Protein AF-A0AAE7J6E6-F1 (afdb_monomer_lite)

Radius of gyration: 31.34 Å; chains: 1; bounding box: 81×55×84 Å

pLDDT: mean 85.84, std 14.97, range [26.39, 98.69]

Secondary structure (DSSP, 8-state):
--S-HHHHHHHHHHH--EEEEEE-TTTSSSSEEEETTEE-TT--TT-B--HHHHHHHHHHHHHHHHHHHHHHTTT----HHHHHHHHHHHHHH-HHHHHH-HHHHHHHTT--HHHHHHHHGGG--EETTEE-HHHHHHHHHHHHHHHSPPHHHHHHHS---HHHHHHT----HHHHHHHHHHHHHS-HHHHHHHHHHHH-----------------S--EE--PPP--GGG-SSS-GGG-HHHHHHHHHHHHH-TTTS-SSS-HHHHHHHHHTTTS-TT-HHHHHHHHHHTT-EEEEEEEE-HHHHHHHHHTT--EEEEE--BS-TTS-BSS-EEEEEEEEETTTTEEEEE-SS-EE-TTTSSEEE--TTTTTTEEEEHHHHHHHHSTTSTT-EEEEEEE---

Sequence (403 aa):
MPLTPEGWTLLKSWEGCELSAYPDPASGGAPWTIGYGHTGPDVVPGLTISQAQAEAWLKQDAAVAADAVDRLLRGVDLTSRQRDALISFCFNVGAGALEHSTLRKRLLAGEPAAAVIAEELPRWCKGPNGPVEGLIRRRAAEVAHAASQTRAQQEASEPLQLLDAVRHHRDLPHQRQAWQLLQRSLTAEQLIAFATAFRASGTEATATRPPKAPAKPGLLRLPVPYLSQNDSVTGQGSRMCFASSCAMAAAYLKPVALNGNSQLDDQYLALVQRYGDTTDASAQVAALRSLGLKARFRTDGCIDHLIAQLQRGIPCPVGWLHQGPVSSPTGSGHWSLVIGWDPAKRQFLMHDPNGEADLINGGYVTTAIGSGEAQRYSERNWGRRWMVEGAGSGWWIEISAGT

Foldseek 3Di:
DLADPVLVVLLPVQQDAAQAWDADPVPNHPQIAHGSRDTDPPRDHGHGHDNVVSVVRVVVLLVVLSVLLCVLLPPQDADRQLSSLSSSVCSVPNSVCCNPFPLSVCSNVVHDNLVSLLPGQCVPQADPVGGDPSSNVSSVVSSCSRPDDDPVVVVVPPPCDVVNLVVPDPPDPVSVVVVVVVVVVDDPVRVVVCCCVVPDPDDDDDDDDDDDDDDDPAWLFQPFDFAALVPDPPVCSVLQQQLRQLQSQLCRQPVVLQDDPHGSSNSSCVQLVVVHDNNDPVSSCVSCVVSQKRKDKDQQDAPVLQVVCSVVSGKKKWWFQQAAFLVQGDDPIGIWIFGIAGSVQQWTFIQGNQAAGDLGGGDHPDRPPPRSHRDTHHCVRRVCRQQVVDGRRGIIMDIDHRD

Structure (mmCIF, N/CA/C/O backbone):
data_AF-A0AAE7J6E6-F1
#
_entry.id   AF-A0AAE7J6E6-F1
#
loop_
_atom_site.group_PDB
_atom_site.id
_atom_site.type_symbol
_atom_site.label_atom_id
_atom_site.label_alt_id
_atom_site.label_comp_id
_atom_site.label_asym_id
_atom_site.label_entity_id
_atom_site.label_seq_id
_atom_site.pdbx_PDB_ins_code
_atom_site.Cartn_x
_atom_site.Cartn_y
_atom_site.Cartn_z
_atom_site.occupancy
_atom_site.B_iso_or_equiv
_atom_site.auth_seq_id
_atom_site.auth_comp_id
_atom_site.auth_asym_id
_atom_site.auth_atom_id
_atom_site.pdbx_PDB_model_num
ATOM 1 N N . MET A 1 1 ? -20.112 4.080 -18.747 1.00 60.19 1 MET A N 1
ATOM 2 C CA . MET A 1 1 ? -19.452 2.792 -19.062 1.00 60.19 1 MET A CA 1
ATOM 3 C C . MET A 1 1 ? -20.505 1.701 -18.972 1.00 60.19 1 MET A C 1
ATOM 5 O O . MET A 1 1 ? -21.319 1.799 -18.062 1.00 60.19 1 MET A O 1
ATOM 9 N N . PRO A 1 2 ? -20.530 0.728 -19.897 1.00 82.25 2 PRO A N 1
ATOM 10 C CA . PRO A 1 2 ? -21.634 -0.228 -20.017 1.00 82.25 2 PRO A CA 1
ATOM 11 C C . PRO A 1 2 ? -21.705 -1.261 -18.885 1.00 82.25 2 PRO A C 1
ATOM 13 O O . PRO A 1 2 ? -22.785 -1.781 -18.649 1.00 82.25 2 PRO A O 1
ATOM 16 N N . LEU A 1 3 ? -20.605 -1.531 -18.177 1.00 91.88 3 LEU A N 1
ATOM 17 C CA . LEU A 1 3 ? -20.519 -2.502 -17.078 1.00 91.88 3 LEU A CA 1
ATOM 18 C C . LEU A 1 3 ? -19.869 -1.877 -15.836 1.00 91.88 3 LEU A C 1
ATOM 20 O O . LEU A 1 3 ? -19.065 -0.940 -15.958 1.00 91.88 3 LEU A O 1
ATOM 24 N N . THR A 1 4 ? -20.165 -2.427 -14.655 1.00 93.38 4 THR A N 1
ATOM 25 C CA . THR A 1 4 ? -19.383 -2.171 -13.427 1.00 93.38 4 THR A CA 1
ATOM 26 C C . THR A 1 4 ? -17.978 -2.804 -13.507 1.00 93.38 4 THR A C 1
ATOM 28 O O . THR A 1 4 ? -17.732 -3.643 -14.379 1.00 93.38 4 THR A O 1
ATOM 31 N N . PRO A 1 5 ? -17.018 -2.446 -12.625 1.00 91.69 5 PRO A N 1
ATOM 32 C CA . PRO A 1 5 ? -15.713 -3.117 -12.568 1.00 91.69 5 PRO A CA 1
ATOM 33 C C . PRO A 1 5 ? -15.813 -4.641 -12.388 1.00 91.69 5 PRO A C 1
ATOM 35 O O . PRO A 1 5 ? -15.068 -5.403 -13.009 1.00 91.69 5 PRO A O 1
ATOM 38 N N . GLU A 1 6 ? -16.759 -5.102 -11.572 1.00 90.69 6 GLU A N 1
ATOM 39 C CA . GLU A 1 6 ? -17.018 -6.524 -11.373 1.00 90.69 6 GLU A CA 1
ATOM 40 C C . GLU A 1 6 ? -17.692 -7.151 -12.597 1.00 90.69 6 GLU A C 1
ATOM 42 O O . GLU A 1 6 ? -17.349 -8.275 -12.961 1.00 90.69 6 GLU A O 1
ATOM 47 N N . GLY A 1 7 ? -18.580 -6.419 -13.277 1.00 93.94 7 GLY A N 1
ATOM 48 C CA . GLY A 1 7 ? -19.167 -6.835 -14.552 1.00 93.94 7 GLY A CA 1
ATOM 49 C C . GLY A 1 7 ? -18.110 -7.047 -15.643 1.00 93.94 7 GLY A C 1
ATOM 50 O O . GLY A 1 7 ? -18.131 -8.059 -16.341 1.00 93.94 7 GLY A O 1
ATOM 51 N N . TRP A 1 8 ? -17.112 -6.160 -15.734 1.00 93.81 8 TRP A N 1
ATOM 52 C CA . TRP A 1 8 ? -15.960 -6.351 -16.627 1.00 93.81 8 TRP A CA 1
ATOM 53 C C . TRP A 1 8 ? -15.139 -7.590 -16.283 1.00 93.81 8 TRP A C 1
ATOM 55 O O . TRP A 1 8 ? -14.651 -8.275 -17.180 1.00 93.81 8 TRP A O 1
ATOM 65 N N . THR A 1 9 ? -14.979 -7.872 -14.991 1.00 91.88 9 THR A N 1
ATOM 66 C CA . THR A 1 9 ? -14.230 -9.040 -14.516 1.00 91.88 9 THR A CA 1
ATOM 67 C C . THR A 1 9 ? -14.964 -10.334 -14.868 1.00 91.88 9 THR A C 1
ATOM 69 O O . THR A 1 9 ? -14.335 -11.277 -15.341 1.00 91.88 9 THR A O 1
ATOM 72 N N . LEU A 1 10 ? -16.292 -10.355 -14.696 1.00 93.19 10 LEU A N 1
ATOM 73 C CA . LEU A 1 10 ? -17.151 -11.466 -15.106 1.00 93.19 10 LEU A CA 1
ATOM 74 C C . LEU A 1 10 ? -17.065 -11.711 -16.614 1.00 93.19 10 LEU A C 1
ATOM 76 O O . LEU A 1 10 ? -16.846 -12.841 -17.024 1.00 93.19 10 LEU A O 1
ATOM 80 N N . LEU A 1 11 ? -17.222 -10.674 -17.440 1.00 92.69 11 LEU A N 1
ATOM 81 C CA . LEU A 1 11 ? -17.209 -10.842 -18.894 1.00 92.69 11 LEU A CA 1
ATOM 82 C C . LEU A 1 11 ? -15.848 -11.366 -19.386 1.00 92.69 11 LEU A C 1
ATOM 84 O O . LEU A 1 11 ? -15.783 -12.360 -20.105 1.00 92.69 11 LEU A O 1
ATOM 88 N N . LYS A 1 12 ? -14.745 -10.749 -18.939 1.00 89.94 12 LYS A N 1
ATOM 89 C CA . LYS A 1 12 ? -13.388 -11.124 -19.371 1.00 89.94 12 LYS A CA 1
ATOM 90 C C . LYS A 1 12 ? -12.987 -12.548 -18.980 1.00 89.94 12 LYS A C 1
ATOM 92 O O . LYS A 1 12 ? -12.176 -13.142 -19.686 1.00 89.94 12 LYS A O 1
ATOM 97 N N . SER A 1 13 ? -13.506 -13.093 -17.876 1.00 89.88 13 SER A N 1
ATOM 98 C CA . SER A 1 13 ? -13.145 -14.447 -17.438 1.00 89.88 13 SER A CA 1
ATOM 99 C C . SER A 1 13 ? -13.711 -15.547 -18.340 1.00 89.88 13 SER A C 1
ATOM 101 O O . SER A 1 13 ? -13.167 -16.651 -18.341 1.00 89.88 13 SER A O 1
ATOM 103 N N . TRP A 1 14 ? -14.761 -15.250 -19.117 1.00 88.38 14 TRP A N 1
ATOM 104 C CA . TRP A 1 14 ? -15.410 -16.214 -20.008 1.00 88.38 14 TRP A CA 1
ATOM 105 C C . TRP A 1 14 ? -14.969 -16.121 -21.466 1.00 88.38 14 TRP A C 1
ATOM 107 O O . TRP A 1 14 ? -14.928 -17.155 -22.125 1.00 88.38 14 TRP A O 1
ATOM 117 N N . GLU A 1 15 ? -14.651 -14.927 -21.970 1.00 84.00 15 GLU A N 1
ATOM 118 C CA . GLU A 1 15 ? -14.331 -14.757 -23.397 1.00 84.00 15 GLU A CA 1
ATOM 119 C C . GLU A 1 15 ? -12.901 -15.198 -23.759 1.00 84.00 15 GLU A C 1
ATOM 121 O O . GLU A 1 15 ? -12.646 -15.581 -24.898 1.00 84.00 15 GLU A O 1
ATOM 126 N N . GLY A 1 16 ? -11.958 -15.182 -22.805 1.00 78.00 16 GLY A N 1
ATOM 127 C CA . GLY A 1 16 ? -10.532 -15.366 -23.120 1.00 78.00 16 GLY A CA 1
ATOM 128 C C . GLY A 1 16 ? -9.993 -14.243 -24.023 1.00 78.00 16 GLY A C 1
ATOM 129 O O . GLY A 1 16 ? -10.742 -13.372 -24.443 1.00 78.00 16 GLY A O 1
ATOM 130 N N . CYS A 1 17 ? -8.687 -14.188 -24.289 1.00 88.75 17 CYS A N 1
ATOM 131 C CA . CYS A 1 17 ? -8.113 -13.170 -25.179 1.00 88.75 17 CYS A CA 1
ATOM 132 C C . CYS A 1 17 ? -7.068 -13.805 -26.093 1.00 88.75 17 CYS A C 1
ATOM 134 O O . CYS A 1 17 ? -6.023 -14.229 -25.604 1.00 88.75 17 CYS A O 1
ATOM 136 N N . GLU A 1 18 ? -7.344 -13.841 -27.396 1.00 87.88 18 GLU A N 1
ATOM 137 C CA . GLU A 1 18 ? -6.411 -14.332 -28.413 1.00 87.88 18 GLU A CA 1
ATOM 138 C C . GLU A 1 18 ? -5.977 -13.174 -29.317 1.00 87.88 18 GLU A C 1
ATOM 140 O O . GLU A 1 18 ? -6.798 -12.537 -29.973 1.00 87.88 18 GLU A O 1
ATOM 145 N N . LEU A 1 19 ? -4.683 -12.857 -29.350 1.00 92.38 19 LEU A N 1
ATOM 146 C CA . LEU A 1 19 ? -4.190 -11.672 -30.067 1.00 92.38 19 LEU A CA 1
ATOM 147 C C . LEU A 1 19 ? -3.982 -11.905 -31.567 1.00 92.38 19 LEU A C 1
ATOM 149 O O . LEU A 1 19 ? -3.705 -10.948 -32.289 1.00 92.38 19 LEU A O 1
ATOM 153 N N . SER A 1 20 ? -4.131 -13.147 -32.029 1.00 90.56 20 SER A N 1
ATOM 154 C CA . SER A 1 20 ? -4.059 -13.529 -33.440 1.00 90.56 20 SER A CA 1
ATOM 155 C C . SER A 1 20 ? -5.415 -14.050 -33.914 1.00 90.56 20 SER A C 1
ATOM 157 O O . SER A 1 20 ? -6.071 -14.802 -33.201 1.00 90.56 20 SER A O 1
ATOM 159 N N . ALA A 1 21 ? -5.850 -13.671 -35.115 1.00 89.00 21 ALA A N 1
ATOM 160 C CA . ALA A 1 21 ? -7.120 -14.148 -35.655 1.00 89.00 21 ALA A CA 1
ATOM 161 C C . ALA A 1 21 ? -7.115 -15.677 -35.813 1.00 89.00 21 ALA A C 1
ATOM 163 O O . ALA A 1 21 ? -6.200 -16.243 -36.417 1.00 89.0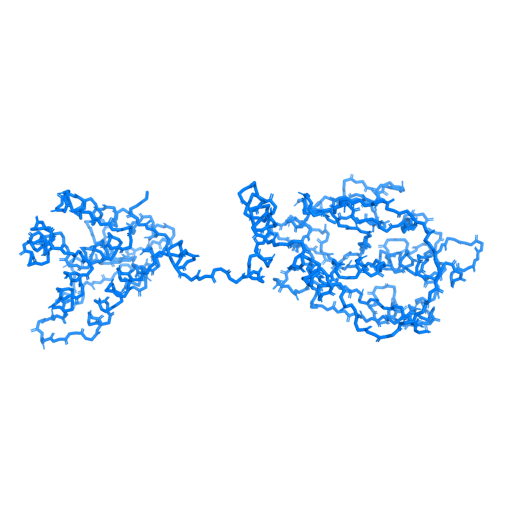0 21 ALA A O 1
ATOM 164 N N . TYR A 1 22 ? -8.165 -16.332 -35.321 1.00 81.94 22 TYR A N 1
ATOM 165 C CA . TYR A 1 22 ? -8.374 -17.773 -35.429 1.00 81.94 22 TYR A CA 1
ATOM 166 C C . TYR A 1 22 ? -9.735 -18.081 -36.076 1.00 81.94 22 TYR A C 1
ATOM 168 O O . TYR A 1 22 ? -10.666 -17.279 -35.961 1.00 81.94 22 TYR A O 1
ATOM 176 N N . PRO A 1 23 ? -9.866 -19.201 -36.808 1.00 80.06 23 PRO A N 1
ATOM 177 C CA . PRO A 1 23 ? -11.121 -19.556 -37.460 1.00 80.06 23 PRO A CA 1
ATOM 178 C C . PRO A 1 23 ? -12.155 -20.017 -36.429 1.00 80.06 23 PRO A C 1
ATOM 180 O O . PRO A 1 23 ? -11.803 -20.649 -35.428 1.00 80.06 23 PRO A O 1
ATOM 183 N N . ASP A 1 24 ? -13.435 -19.747 -36.687 1.00 68.12 24 ASP A N 1
ATOM 184 C CA . ASP A 1 24 ? -14.509 -20.212 -35.811 1.00 68.12 24 ASP A CA 1
ATOM 185 C C . ASP A 1 24 ? -14.527 -21.762 -35.736 1.00 68.12 24 ASP A C 1
ATOM 187 O O . ASP A 1 24 ? -14.527 -22.425 -36.783 1.00 68.12 24 ASP A O 1
ATOM 191 N N . PRO A 1 25 ? -14.563 -22.368 -34.528 1.00 60.12 25 PRO A N 1
ATOM 192 C CA . PRO A 1 25 ? -14.486 -23.822 -34.359 1.00 60.12 25 PRO A CA 1
ATOM 193 C C . PRO A 1 25 ? -15.599 -24.617 -35.054 1.00 60.12 25 PRO A C 1
ATOM 195 O O . PRO A 1 25 ? -15.405 -25.800 -35.333 1.00 60.12 25 PRO A O 1
ATOM 198 N N . ALA A 1 26 ? -16.763 -24.010 -35.309 1.00 61.22 26 ALA A N 1
ATOM 199 C CA . ALA A 1 26 ? -17.888 -24.666 -35.968 1.00 61.22 26 ALA A CA 1
ATOM 200 C C . ALA A 1 26 ? -17.801 -24.593 -37.501 1.00 61.22 26 ALA A C 1
ATOM 202 O O . ALA A 1 26 ? -18.329 -25.476 -38.176 1.00 61.22 26 ALA A O 1
ATOM 203 N N . SER A 1 27 ? -17.139 -23.571 -38.055 1.00 62.09 27 SER A N 1
ATOM 204 C CA . SER A 1 27 ? -17.024 -23.371 -39.508 1.00 62.09 27 SER A CA 1
ATOM 205 C C . SER A 1 27 ? -15.677 -23.803 -40.101 1.00 62.09 27 SER A C 1
ATOM 207 O O . SER A 1 27 ? -15.601 -24.086 -41.296 1.00 62.09 27 SER A O 1
ATOM 209 N N . GLY A 1 28 ? -14.607 -23.837 -39.298 1.00 62.25 28 GLY A N 1
ATOM 210 C CA . GLY A 1 28 ? -13.240 -24.072 -39.779 1.00 62.25 28 GLY A CA 1
ATOM 211 C C . GLY A 1 28 ? -12.713 -22.975 -40.717 1.00 62.25 28 GLY A C 1
ATOM 212 O O . GLY A 1 28 ? -11.696 -23.178 -41.380 1.00 62.25 28 GLY A O 1
ATOM 213 N N . GLY A 1 29 ? -13.397 -21.827 -40.790 1.00 67.31 29 GLY A N 1
ATOM 214 C CA . GLY A 1 29 ? -13.108 -20.725 -41.702 1.00 67.31 29 GLY A CA 1
ATOM 215 C C . GLY A 1 29 ? -13.737 -19.416 -41.223 1.00 67.31 29 GLY A C 1
ATOM 216 O O . GLY A 1 29 ? -13.632 -19.075 -40.051 1.00 67.31 29 GLY A O 1
ATOM 217 N N . ALA A 1 30 ? -14.355 -18.657 -42.131 1.00 67.25 30 ALA A N 1
ATOM 218 C CA . ALA A 1 30 ? -15.055 -17.425 -41.770 1.00 67.25 30 ALA A CA 1
ATOM 219 C C . ALA A 1 30 ? -16.391 -17.713 -41.037 1.00 67.25 30 ALA A C 1
ATOM 221 O O . ALA A 1 30 ? -17.088 -18.656 -41.423 1.00 67.25 30 ALA A O 1
ATOM 222 N N . PRO A 1 31 ? -16.812 -16.866 -40.075 1.00 78.19 31 PRO A N 1
ATOM 223 C CA . PRO A 1 31 ? -16.126 -15.656 -39.610 1.00 78.19 31 PRO A CA 1
ATOM 224 C C . PRO A 1 31 ? -14.874 -15.974 -38.779 1.00 78.19 31 PRO A C 1
ATOM 226 O O . PRO A 1 31 ? -14.824 -16.972 -38.068 1.00 78.19 31 PRO A O 1
ATOM 229 N N . TRP A 1 32 ? -13.856 -15.118 -38.896 1.00 83.00 32 TRP A N 1
ATOM 230 C CA . TRP A 1 32 ? -12.663 -15.189 -38.053 1.00 83.00 32 TRP A CA 1
ATOM 231 C C . TRP A 1 32 ? -12.915 -14.453 -36.741 1.00 83.00 32 TRP A C 1
ATOM 233 O O . TRP A 1 32 ? -13.595 -13.424 -36.720 1.00 83.00 32 TRP A O 1
ATOM 243 N N . THR A 1 33 ? -12.322 -14.971 -35.673 1.00 85.50 33 THR A N 1
ATOM 244 C CA . THR A 1 33 ? -12.474 -14.464 -34.313 1.00 85.50 33 THR A CA 1
ATOM 245 C C . THR A 1 33 ? -11.126 -13.984 -33.786 1.00 85.50 33 THR A C 1
ATOM 247 O O . THR A 1 33 ? -10.090 -14.586 -34.065 1.00 85.50 33 THR A O 1
ATOM 250 N N . ILE A 1 34 ? -11.113 -12.883 -33.035 1.00 87.88 34 ILE A N 1
ATOM 251 C CA . ILE A 1 34 ? -9.895 -12.309 -32.445 1.00 87.88 34 ILE A CA 1
ATOM 252 C C . ILE A 1 34 ? -10.216 -11.552 -31.147 1.00 87.88 34 ILE A C 1
ATOM 254 O O . ILE A 1 34 ? -11.349 -11.146 -30.896 1.00 87.88 34 ILE A O 1
ATOM 258 N N . GLY A 1 35 ? -9.219 -11.350 -30.291 1.00 89.50 35 GLY A N 1
ATOM 259 C CA . GLY A 1 35 ? -9.364 -10.682 -29.003 1.00 89.50 35 GLY A CA 1
ATOM 260 C C . GLY A 1 35 ? -10.291 -11.461 -28.071 1.00 89.50 35 GLY A C 1
ATOM 261 O O . GLY A 1 35 ? -10.122 -12.666 -27.892 1.00 89.50 35 GLY A O 1
ATOM 262 N N . TYR A 1 36 ? -11.272 -10.763 -27.497 1.00 87.69 36 TYR A N 1
ATOM 263 C CA . TYR A 1 36 ? -12.291 -11.319 -26.599 1.00 87.69 36 TYR A CA 1
ATOM 264 C C . TYR A 1 36 ? -13.545 -11.778 -27.362 1.00 87.69 36 TYR A C 1
ATOM 266 O O . TYR A 1 36 ? -14.656 -11.363 -27.040 1.00 87.69 36 TYR A O 1
ATOM 274 N N . GLY A 1 37 ? -13.361 -12.575 -28.416 1.00 83.19 37 GLY A N 1
ATOM 275 C CA . GLY A 1 37 ? -14.476 -13.079 -29.227 1.00 83.19 37 GLY A CA 1
ATOM 276 C C . GLY A 1 37 ? -14.998 -12.105 -30.294 1.00 83.19 37 GLY A C 1
ATOM 277 O O . GLY A 1 37 ? -16.096 -12.305 -30.807 1.00 83.19 37 GLY A O 1
ATOM 278 N N . HIS A 1 38 ? -14.235 -11.061 -30.641 1.00 86.56 38 HIS A N 1
ATOM 279 C CA . HIS A 1 38 ? -14.629 -10.085 -31.657 1.00 86.56 38 HIS A CA 1
ATOM 280 C C . HIS A 1 38 ? -14.661 -10.733 -33.046 1.00 86.56 38 HIS A C 1
ATOM 282 O O . HIS A 1 38 ? -13.719 -11.429 -33.435 1.00 86.56 38 HIS A O 1
ATOM 288 N N . THR A 1 39 ? -15.731 -10.471 -33.797 1.00 84.56 39 THR A N 1
ATOM 289 C CA . THR A 1 39 ? -15.910 -10.914 -35.185 1.00 84.56 39 THR A CA 1
ATOM 290 C C . THR A 1 39 ? -16.371 -9.732 -36.030 1.00 84.56 39 THR A C 1
ATOM 292 O O . THR A 1 39 ? -17.159 -8.901 -35.580 1.00 84.56 39 THR A O 1
ATOM 295 N N . GLY A 1 40 ? -15.889 -9.649 -37.265 1.00 82.12 40 GLY A N 1
ATOM 296 C CA . GLY A 1 40 ? -16.171 -8.521 -38.145 1.00 82.12 40 GLY A CA 1
ATOM 297 C C . GLY A 1 40 ? -15.551 -8.712 -39.527 1.00 82.12 40 GLY A C 1
ATOM 298 O O . GLY A 1 40 ? -14.699 -9.585 -39.700 1.00 82.12 40 GLY A O 1
ATOM 299 N N . PRO A 1 41 ? -15.972 -7.929 -40.535 1.00 82.69 41 PRO A N 1
ATOM 300 C CA . PRO A 1 41 ? -15.396 -7.993 -41.881 1.00 82.69 41 PRO A CA 1
ATOM 301 C C . PRO A 1 41 ? -13.914 -7.582 -41.918 1.00 82.69 41 PRO A C 1
ATOM 303 O O . PRO A 1 41 ? -13.205 -7.909 -42.866 1.00 82.69 41 PRO A O 1
ATOM 306 N N . ASP A 1 42 ? -13.457 -6.860 -40.899 1.00 84.19 42 ASP A N 1
ATOM 307 C CA . ASP A 1 42 ? -12.077 -6.451 -40.657 1.00 84.19 42 ASP A CA 1
ATOM 308 C C . ASP A 1 42 ? -11.227 -7.541 -39.983 1.00 84.19 42 ASP A C 1
ATOM 310 O O . ASP A 1 42 ? -9.998 -7.446 -39.996 1.00 84.19 42 ASP A O 1
ATOM 314 N N . VAL A 1 43 ? -11.848 -8.605 -39.461 1.00 88.19 43 VAL A N 1
ATOM 315 C CA . VAL A 1 43 ? -11.143 -9.755 -38.887 1.00 88.19 43 VAL A CA 1
ATOM 316 C C . VAL A 1 43 ? -10.851 -10.772 -39.989 1.00 88.19 43 VAL A C 1
ATOM 318 O O . VAL A 1 43 ? -11.729 -11.490 -40.467 1.00 88.19 43 VAL A O 1
ATOM 321 N N . VAL A 1 44 ? -9.586 -10.827 -40.403 1.00 86.69 44 VAL A N 1
ATOM 322 C CA . VAL A 1 44 ? -9.102 -11.652 -41.521 1.00 86.69 44 VAL A CA 1
ATOM 323 C C . VAL A 1 44 ? -7.951 -12.570 -41.087 1.00 86.69 44 VAL A C 1
ATOM 325 O O . VAL A 1 44 ? -7.259 -12.257 -40.112 1.00 86.69 44 VAL A O 1
ATOM 328 N N . PRO A 1 45 ? -7.703 -13.693 -41.795 1.00 86.62 45 PRO A N 1
ATOM 329 C CA . PRO A 1 45 ? -6.590 -14.582 -41.475 1.00 86.62 45 PRO A CA 1
ATOM 330 C C . PRO A 1 45 ? -5.255 -13.829 -41.425 1.00 86.62 45 PRO A C 1
ATOM 332 O O . PRO A 1 45 ? -4.934 -13.057 -42.329 1.00 86.62 45 PRO A O 1
ATOM 335 N N . GLY A 1 46 ? -4.461 -14.080 -40.382 1.00 86.69 46 GLY A N 1
ATOM 336 C CA . GLY A 1 46 ? -3.149 -13.452 -40.191 1.00 86.69 46 GLY A CA 1
ATOM 337 C C . GLY A 1 46 ? -3.180 -12.071 -39.527 1.00 86.69 46 GLY A C 1
ATOM 338 O O . GLY A 1 46 ? -2.118 -11.505 -39.277 1.00 86.69 46 GLY A O 1
ATOM 339 N N . LEU A 1 47 ? -4.361 -11.534 -39.203 1.00 90.75 47 LEU A N 1
ATOM 340 C CA . LEU A 1 47 ? -4.473 -10.322 -38.397 1.00 90.75 47 LEU A CA 1
ATOM 341 C C . LEU A 1 47 ? -3.960 -10.570 -36.970 1.00 90.75 47 LEU A C 1
ATOM 343 O O . LEU A 1 47 ? -4.356 -11.535 -36.318 1.00 90.75 47 LEU A O 1
ATOM 347 N N . THR A 1 48 ? -3.130 -9.654 -36.470 1.00 93.56 48 THR A N 1
ATOM 348 C CA . THR A 1 48 ? -2.676 -9.624 -35.073 1.00 93.56 48 THR A CA 1
ATOM 349 C C . THR A 1 48 ? -2.938 -8.258 -34.459 1.00 93.56 48 THR A C 1
ATOM 351 O O . THR A 1 48 ? -2.700 -7.239 -35.111 1.00 93.56 48 THR A O 1
ATOM 354 N N . ILE A 1 49 ? -3.365 -8.218 -33.199 1.00 92.44 49 ILE A N 1
ATOM 355 C CA . ILE A 1 49 ? -3.688 -6.978 -32.486 1.00 92.44 49 ILE A CA 1
ATOM 356 C C . ILE A 1 49 ? -2.922 -6.853 -31.169 1.00 92.44 49 ILE A C 1
ATOM 358 O O . ILE A 1 49 ? -2.472 -7.833 -30.583 1.00 92.44 49 ILE A O 1
ATOM 362 N N . SER A 1 50 ? -2.779 -5.621 -30.675 1.00 94.56 50 SER A N 1
ATOM 363 C CA . SER A 1 50 ? -2.242 -5.388 -29.332 1.00 94.56 50 SER A CA 1
ATOM 364 C C . SER A 1 50 ? -3.293 -5.680 -28.258 1.00 94.56 50 SER A C 1
ATOM 366 O O . SER A 1 50 ? -4.495 -5.576 -28.506 1.00 94.56 50 SER A O 1
ATOM 368 N N . GLN A 1 51 ? -2.848 -5.940 -27.026 1.00 91.00 51 GLN A N 1
ATOM 369 C CA . GLN A 1 51 ? -3.752 -6.081 -25.879 1.00 91.00 51 GLN A CA 1
ATOM 370 C C . GLN A 1 51 ? -4.656 -4.848 -25.704 1.00 91.00 51 GLN A C 1
ATOM 372 O O . GLN A 1 51 ? -5.842 -4.982 -25.421 1.00 91.00 51 GLN A O 1
ATOM 377 N N . ALA A 1 52 ? -4.120 -3.642 -25.918 1.00 92.06 52 ALA A N 1
ATOM 378 C CA . ALA A 1 52 ? -4.896 -2.406 -25.819 1.00 92.06 52 ALA A CA 1
ATOM 379 C C . ALA A 1 52 ? -6.004 -2.330 -26.883 1.00 92.06 52 ALA A C 1
ATOM 381 O O . ALA A 1 52 ? -7.109 -1.875 -26.590 1.00 92.06 52 ALA A O 1
ATOM 382 N N . GLN A 1 53 ? -5.726 -2.813 -28.097 1.00 91.69 53 GLN A N 1
ATOM 383 C CA . GLN A 1 53 ? -6.720 -2.894 -29.164 1.00 91.69 53 GLN A CA 1
ATOM 384 C C . GLN A 1 53 ? -7.796 -3.943 -28.848 1.00 91.69 53 GLN A C 1
ATOM 386 O O . GLN A 1 53 ? -8.979 -3.652 -29.001 1.00 91.69 53 GLN A O 1
ATOM 391 N N . ALA A 1 54 ? -7.408 -5.112 -28.325 1.00 91.50 54 ALA A N 1
ATOM 392 C CA . ALA A 1 54 ? -8.351 -6.142 -27.882 1.00 91.50 54 ALA A CA 1
ATOM 393 C C . ALA A 1 54 ? -9.302 -5.616 -26.792 1.00 91.50 54 ALA A C 1
ATOM 395 O O . ALA A 1 54 ? -10.505 -5.868 -26.827 1.00 91.50 54 ALA A O 1
ATOM 396 N N . GLU A 1 55 ? -8.791 -4.824 -25.844 1.00 91.38 55 GLU A N 1
ATOM 397 C CA . GLU A 1 55 ? -9.624 -4.179 -24.825 1.00 91.38 55 GLU A CA 1
ATOM 398 C C . GLU A 1 55 ? -10.527 -3.073 -25.379 1.00 91.38 55 GLU A C 1
ATOM 400 O O . GLU A 1 55 ? -11.617 -2.852 -24.845 1.00 91.38 55 GLU A O 1
ATOM 405 N N . ALA A 1 56 ? -10.083 -2.350 -26.408 1.00 91.81 56 ALA A N 1
ATOM 406 C CA . ALA A 1 56 ? -10.898 -1.338 -27.070 1.00 91.81 56 ALA A CA 1
ATOM 407 C C . ALA A 1 56 ? -12.080 -1.980 -27.810 1.00 91.81 56 ALA A C 1
ATOM 409 O O . ALA A 1 56 ? -13.208 -1.514 -27.649 1.00 91.81 56 ALA A O 1
ATOM 410 N N . TRP A 1 57 ? -11.841 -3.075 -28.535 1.00 92.88 57 TRP A N 1
ATOM 411 C CA . TRP A 1 57 ? -12.890 -3.845 -29.211 1.00 92.88 57 TRP A CA 1
ATOM 412 C C . TRP A 1 57 ? -13.861 -4.490 -28.229 1.00 92.88 57 TRP A C 1
ATOM 414 O O . TRP A 1 57 ? -15.062 -4.270 -28.346 1.00 92.88 57 TRP A O 1
ATOM 424 N N . LEU A 1 58 ? -13.366 -5.121 -27.158 1.00 93.25 58 LEU A N 1
ATOM 425 C CA . LEU A 1 58 ? -14.235 -5.645 -26.099 1.00 93.25 58 LEU A CA 1
ATOM 426 C C . LEU A 1 58 ? -15.167 -4.564 -25.527 1.00 93.25 58 LEU A C 1
ATOM 428 O O . LEU A 1 58 ? -16.332 -4.828 -25.236 1.00 93.25 58 LEU A O 1
ATOM 432 N N . LYS A 1 59 ? -14.672 -3.331 -25.353 1.00 93.38 59 LYS A N 1
ATOM 433 C CA . LYS A 1 59 ? -15.503 -2.219 -24.869 1.00 93.38 59 LYS A CA 1
ATOM 434 C C . LYS A 1 59 ? -16.600 -1.829 -25.854 1.00 93.38 59 LYS A C 1
ATOM 436 O O . LYS A 1 59 ? -17.682 -1.460 -25.403 1.00 93.38 59 LYS A O 1
ATOM 441 N N . GLN A 1 60 ? -16.317 -1.884 -27.153 1.00 91.88 60 GLN A N 1
ATOM 442 C CA . GLN A 1 60 ? -17.287 -1.598 -28.208 1.00 91.88 60 GLN A CA 1
ATOM 443 C C . GLN A 1 60 ? -18.352 -2.698 -28.276 1.00 91.88 60 GLN A C 1
ATOM 445 O O . GLN A 1 60 ? -19.539 -2.396 -28.188 1.00 91.88 60 GLN A O 1
ATOM 450 N N . ASP A 1 61 ? -17.941 -3.963 -28.301 1.00 91.56 61 ASP A N 1
ATOM 451 C CA . ASP A 1 61 ? -18.857 -5.107 -28.375 1.00 91.56 61 ASP A CA 1
ATOM 452 C C . ASP A 1 61 ? -19.756 -5.202 -27.133 1.00 91.56 61 ASP A C 1
ATOM 454 O O . ASP A 1 61 ? -20.973 -5.385 -27.225 1.00 91.56 61 ASP A O 1
ATOM 458 N N . ALA A 1 62 ? -19.187 -4.987 -25.942 1.00 94.69 62 ALA A N 1
ATOM 459 C CA . ALA A 1 62 ? -19.959 -4.948 -24.704 1.00 94.69 62 ALA A CA 1
ATOM 460 C C . ALA A 1 62 ? -20.940 -3.765 -24.656 1.00 94.69 62 ALA A C 1
ATOM 462 O O . ALA A 1 62 ? -21.986 -3.873 -24.016 1.00 94.69 62 ALA A O 1
ATOM 463 N N . ALA A 1 63 ? -20.637 -2.645 -25.326 1.00 95.12 63 ALA A N 1
ATOM 464 C CA . ALA A 1 63 ? -21.580 -1.536 -25.453 1.00 95.12 63 ALA A CA 1
ATOM 465 C C . ALA A 1 63 ? -22.783 -1.922 -26.327 1.00 95.12 63 ALA A C 1
ATOM 467 O O . ALA A 1 63 ? -23.910 -1.629 -25.945 1.00 95.12 63 ALA A O 1
ATOM 468 N N . VAL A 1 64 ? -22.575 -2.671 -27.417 1.00 94.06 64 VAL A N 1
ATOM 469 C CA . VAL A 1 64 ? -23.674 -3.199 -28.249 1.00 94.06 64 VAL A CA 1
ATOM 470 C C . VAL A 1 64 ? -24.586 -4.128 -27.439 1.00 94.06 64 VAL A C 1
ATOM 472 O O . VAL A 1 64 ? -25.811 -3.999 -27.491 1.00 94.06 64 VAL A O 1
ATOM 475 N N . ALA A 1 65 ? -24.007 -5.035 -26.645 1.00 95.00 65 ALA A N 1
ATOM 476 C CA . ALA A 1 65 ? -24.778 -5.904 -25.754 1.00 95.00 65 ALA A CA 1
ATOM 477 C C . ALA A 1 65 ? -25.539 -5.103 -24.678 1.00 95.00 65 ALA A C 1
ATOM 479 O O . ALA A 1 65 ? -26.702 -5.394 -24.396 1.00 95.00 65 ALA A O 1
ATOM 480 N N . ALA A 1 66 ? -24.916 -4.068 -24.109 1.00 96.56 66 ALA A N 1
ATOM 481 C CA . ALA A 1 66 ? -25.546 -3.179 -23.135 1.00 96.56 66 ALA A CA 1
ATOM 482 C C . ALA A 1 66 ? -26.728 -2.399 -23.714 1.00 96.56 66 ALA A C 1
ATOM 484 O O . ALA A 1 66 ? -27.805 -2.403 -23.120 1.00 96.56 66 ALA A O 1
ATOM 485 N N . ASP A 1 67 ? -26.563 -1.812 -24.897 1.00 96.88 67 ASP A N 1
ATOM 486 C CA . ASP A 1 67 ? -27.628 -1.084 -25.583 1.00 96.88 67 ASP A CA 1
ATOM 487 C C . ASP A 1 67 ? -28.805 -2.009 -25.924 1.00 96.88 67 ASP A C 1
ATOM 489 O O . ASP A 1 67 ? -29.971 -1.620 -25.807 1.00 96.88 67 ASP A O 1
ATOM 493 N N . ALA A 1 68 ? -28.524 -3.261 -26.301 1.00 96.00 68 ALA A N 1
ATOM 494 C CA . ALA A 1 68 ? -29.558 -4.265 -26.520 1.00 96.00 68 ALA A CA 1
ATOM 495 C C . ALA A 1 68 ? -30.329 -4.588 -25.232 1.00 96.00 68 ALA A C 1
ATOM 497 O O . ALA A 1 68 ? -31.561 -4.581 -25.259 1.00 96.00 68 ALA A O 1
ATOM 498 N N . VAL A 1 69 ? -29.635 -4.830 -24.115 1.00 97.62 69 VAL A N 1
ATOM 499 C CA . VAL A 1 69 ? -30.256 -5.087 -22.803 1.00 97.62 69 VAL A CA 1
ATOM 500 C C . VAL A 1 69 ? -31.134 -3.909 -22.378 1.00 97.62 69 VAL A C 1
ATOM 502 O O . VAL A 1 69 ? -32.312 -4.107 -22.079 1.00 97.62 69 VAL A O 1
ATOM 505 N N . ASP A 1 70 ? -30.611 -2.684 -22.438 1.00 96.56 70 ASP A N 1
ATOM 506 C CA . ASP A 1 70 ? -31.323 -1.472 -22.015 1.00 96.56 70 ASP A CA 1
ATOM 507 C C . ASP A 1 70 ? -32.545 -1.177 -22.890 1.00 96.56 70 ASP A C 1
ATOM 509 O O . ASP A 1 70 ? -33.599 -0.753 -22.405 1.00 96.56 70 ASP A O 1
ATOM 513 N N . ARG A 1 71 ? -32.436 -1.425 -24.199 1.00 97.56 71 ARG A N 1
ATOM 514 C CA . ARG A 1 71 ? -33.559 -1.287 -25.130 1.00 97.56 71 ARG A CA 1
ATOM 515 C C . ARG A 1 71 ? -34.626 -2.349 -24.880 1.00 97.56 71 ARG A C 1
ATOM 517 O O . ARG A 1 71 ? -35.812 -2.021 -24.857 1.00 97.56 71 ARG A O 1
ATOM 524 N N . LEU A 1 72 ? -34.226 -3.613 -24.748 1.00 97.25 72 LEU A N 1
ATOM 525 C CA . LEU A 1 72 ? -35.145 -4.750 -24.670 1.00 97.25 72 LEU A CA 1
ATOM 526 C C . LEU A 1 72 ? -35.847 -4.860 -23.316 1.00 97.25 72 LEU A C 1
ATOM 528 O O . LEU A 1 72 ? -36.968 -5.374 -23.278 1.00 97.25 72 LEU A O 1
ATOM 532 N N . LEU A 1 73 ? -35.213 -4.383 -22.244 1.00 96.88 73 LEU A N 1
ATOM 533 C CA . LEU A 1 73 ? -35.713 -4.417 -20.866 1.00 96.88 73 LEU A CA 1
ATOM 534 C C . LEU A 1 73 ? -36.074 -3.022 -20.341 1.00 96.88 73 LEU A C 1
ATOM 536 O O . LEU A 1 73 ? -36.076 -2.778 -19.137 1.00 96.88 73 LEU A O 1
ATOM 540 N N . ARG A 1 74 ? -36.392 -2.091 -21.245 1.00 95.19 74 ARG A N 1
ATOM 541 C CA . ARG A 1 74 ? -36.824 -0.743 -20.877 1.00 95.19 74 ARG A CA 1
ATOM 542 C C . ARG A 1 74 ? -38.014 -0.806 -19.914 1.00 95.19 74 ARG A C 1
ATOM 544 O O . ARG A 1 74 ? -39.047 -1.376 -20.250 1.00 95.19 74 ARG A O 1
ATOM 551 N N . GLY A 1 75 ? -37.871 -0.165 -18.755 1.00 90.94 75 GLY A N 1
ATOM 552 C CA . GLY A 1 75 ? -38.899 -0.128 -17.711 1.00 90.94 75 GLY A CA 1
ATOM 553 C C . GLY A 1 75 ? -38.837 -1.282 -16.707 1.00 90.94 75 GLY A C 1
ATOM 554 O O . GLY A 1 75 ? -39.668 -1.323 -15.809 1.00 90.94 75 GLY A O 1
ATOM 555 N N . VAL A 1 76 ? -37.870 -2.197 -16.833 1.00 95.62 76 VAL A N 1
ATOM 556 C CA . VAL A 1 76 ? -37.571 -3.194 -15.798 1.00 95.62 76 VAL A CA 1
ATOM 557 C C . VAL A 1 76 ? -36.582 -2.594 -14.803 1.00 95.62 76 VAL A C 1
ATOM 559 O O . VAL A 1 76 ? -35.504 -2.140 -15.191 1.00 95.62 76 VAL A O 1
ATOM 562 N N . ASP A 1 77 ? -36.922 -2.640 -13.519 1.00 92.19 77 ASP A N 1
ATOM 563 C CA . ASP A 1 77 ? -36.029 -2.207 -12.448 1.00 92.19 77 ASP A CA 1
ATOM 564 C C . ASP A 1 77 ? -34.952 -3.269 -12.192 1.00 92.19 77 ASP A C 1
ATOM 566 O O . ASP A 1 77 ? -35.185 -4.292 -11.546 1.00 92.19 77 ASP A O 1
ATOM 570 N N . LEU A 1 78 ? -33.755 -3.023 -12.725 1.00 93.94 78 LEU A N 1
ATOM 571 C CA . LEU A 1 78 ? -32.586 -3.881 -12.556 1.00 93.94 78 LEU A CA 1
ATOM 572 C C . LEU A 1 78 ? -31.552 -3.210 -11.655 1.00 93.94 78 LEU A C 1
ATOM 574 O O . LEU A 1 78 ? -31.228 -2.032 -11.816 1.00 93.94 78 LEU A O 1
ATOM 578 N N . THR A 1 79 ? -30.951 -3.981 -10.751 1.00 93.75 79 THR A N 1
ATOM 579 C CA . THR A 1 79 ? -29.717 -3.545 -10.084 1.00 93.75 79 THR A CA 1
ATOM 580 C C . THR A 1 79 ? -28.555 -3.530 -11.079 1.00 93.75 79 THR A C 1
ATOM 582 O O . THR A 1 79 ? -28.579 -4.240 -12.088 1.00 93.75 79 THR A O 1
ATOM 585 N N . SER A 1 80 ? -27.483 -2.786 -10.779 1.00 93.25 80 SER A N 1
ATOM 586 C CA . SER A 1 80 ? -26.298 -2.754 -11.649 1.00 93.25 80 SER A CA 1
ATOM 587 C C . SER A 1 80 ? -25.735 -4.151 -11.927 1.00 93.25 80 SER A C 1
ATOM 589 O O . SER A 1 80 ? -25.386 -4.437 -13.063 1.00 93.25 80 SER A O 1
ATOM 591 N N . ARG A 1 81 ? -25.734 -5.051 -10.932 1.00 92.88 81 ARG A N 1
ATOM 592 C CA . ARG A 1 81 ? -25.239 -6.430 -11.092 1.00 92.88 81 ARG A CA 1
ATOM 593 C C . ARG A 1 81 ? -26.183 -7.327 -11.885 1.00 92.88 81 ARG A C 1
ATOM 595 O O . ARG A 1 81 ? -25.727 -8.155 -12.666 1.00 92.88 81 ARG A O 1
ATOM 602 N N . GLN A 1 82 ? -27.496 -7.164 -11.723 1.00 95.88 82 GLN A N 1
ATOM 603 C CA . GLN A 1 82 ? -28.464 -7.863 -12.574 1.00 95.88 82 GLN A CA 1
ATOM 604 C C . GLN A 1 82 ? -28.303 -7.425 -14.028 1.00 95.88 82 GLN A C 1
ATOM 606 O O . GLN A 1 82 ? -28.258 -8.264 -14.924 1.00 95.88 82 GLN A O 1
ATOM 611 N N . ARG A 1 83 ? -28.135 -6.118 -14.256 1.00 96.75 83 ARG A N 1
ATOM 612 C CA . ARG A 1 83 ? -27.846 -5.570 -15.578 1.00 96.75 83 ARG A CA 1
ATOM 613 C C . ARG A 1 83 ? -26.520 -6.103 -16.128 1.00 96.75 83 ARG A C 1
ATOM 615 O O . ARG A 1 83 ? -26.506 -6.573 -17.257 1.00 96.75 83 ARG A O 1
ATOM 622 N N . ASP A 1 84 ? -25.444 -6.124 -15.341 1.00 97.06 84 ASP A N 1
ATOM 623 C CA . ASP A 1 84 ? -24.147 -6.679 -15.758 1.00 97.06 84 ASP A CA 1
ATOM 624 C C . ASP A 1 84 ? -24.244 -8.159 -16.165 1.00 97.06 84 ASP A C 1
ATOM 626 O O . ASP A 1 84 ? -23.723 -8.555 -17.209 1.00 97.06 84 ASP A O 1
ATOM 630 N N . ALA A 1 85 ? -24.950 -8.979 -15.380 1.00 97.00 85 ALA A N 1
ATOM 631 C CA . ALA A 1 85 ? -25.172 -10.390 -15.691 1.00 97.00 85 ALA A CA 1
ATOM 632 C C . ALA A 1 85 ? -25.964 -10.572 -16.995 1.00 97.00 85 ALA A C 1
ATOM 634 O O . ALA A 1 85 ? -25.615 -11.417 -17.818 1.00 97.00 85 ALA A O 1
ATOM 635 N N . LEU A 1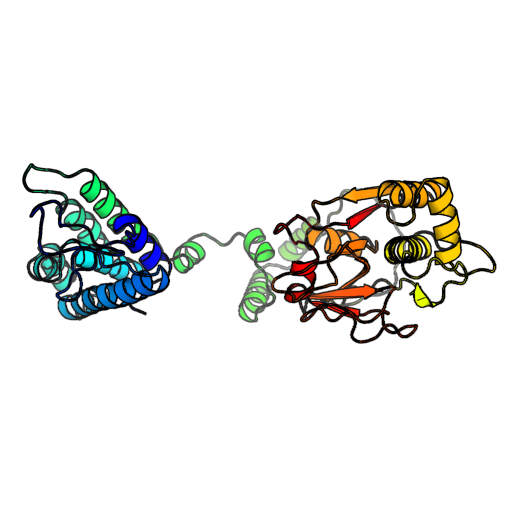 86 ? -26.993 -9.748 -17.214 1.00 97.75 86 LEU A N 1
ATOM 636 C CA . LEU A 1 86 ? -27.787 -9.764 -18.442 1.00 97.75 86 LEU A CA 1
ATOM 637 C C . LEU A 1 86 ? -26.989 -9.276 -19.657 1.00 97.75 86 LEU A C 1
ATOM 639 O O . LEU A 1 86 ? -27.201 -9.784 -20.756 1.00 97.75 86 LEU A O 1
ATOM 643 N N . ILE A 1 87 ? -26.037 -8.360 -19.468 1.00 97.62 87 ILE A N 1
ATOM 644 C CA . ILE A 1 87 ? -25.091 -7.943 -20.510 1.00 97.62 87 ILE A CA 1
ATOM 645 C C . ILE A 1 87 ? -24.124 -9.078 -20.840 1.00 97.62 87 ILE A C 1
ATOM 647 O O . ILE A 1 87 ? -23.961 -9.384 -22.015 1.00 97.62 87 ILE A O 1
ATOM 651 N N . SER A 1 88 ? -23.539 -9.749 -19.841 1.00 96.50 88 SER A N 1
ATOM 652 C CA . SER A 1 88 ? -22.691 -10.936 -20.062 1.00 96.50 88 SER A CA 1
ATOM 653 C C . SER A 1 88 ? -23.446 -12.050 -20.790 1.00 96.50 88 SER A C 1
ATOM 655 O O . SER A 1 88 ? -22.914 -12.675 -21.710 1.00 96.50 88 SER A O 1
ATOM 657 N N . PHE A 1 89 ? -24.705 -12.273 -20.410 1.00 96.69 89 PHE A N 1
ATOM 658 C CA . PHE A 1 89 ? -25.585 -13.220 -21.077 1.00 96.69 89 PHE A CA 1
ATOM 659 C C . PHE A 1 89 ? -25.840 -12.809 -22.532 1.00 96.69 89 PHE A C 1
ATOM 661 O O . PHE A 1 89 ? -25.608 -13.602 -23.443 1.00 96.69 89 PHE A O 1
ATOM 668 N N . CYS A 1 90 ? -26.257 -11.562 -22.764 1.00 95.94 90 CYS A N 1
ATOM 669 C CA . CYS A 1 90 ? -26.538 -11.027 -24.095 1.00 95.94 90 CYS A CA 1
ATOM 670 C C . CYS A 1 90 ? -25.298 -11.017 -24.998 1.00 95.94 90 CYS A C 1
ATOM 672 O O . CYS A 1 90 ? -25.426 -11.257 -26.194 1.00 95.94 90 CYS A O 1
ATOM 674 N N . PHE A 1 91 ? -24.111 -10.776 -24.441 1.00 93.94 91 PHE A N 1
ATOM 675 C CA . PHE A 1 91 ? -22.841 -10.874 -25.158 1.00 93.94 91 PHE A CA 1
ATOM 676 C C . PHE A 1 91 ? -22.607 -12.302 -25.666 1.00 93.94 91 PHE A C 1
ATOM 678 O O . PHE A 1 91 ? -22.216 -12.503 -26.807 1.00 93.94 91 PHE A O 1
ATOM 685 N N . ASN A 1 92 ? -22.923 -13.305 -24.843 1.00 93.19 92 ASN A N 1
ATOM 686 C CA . ASN A 1 92 ? -22.729 -14.709 -25.192 1.00 93.19 92 ASN A CA 1
ATOM 687 C C . ASN A 1 92 ? -23.729 -15.256 -26.211 1.00 93.19 92 ASN A C 1
ATOM 689 O O . ASN A 1 92 ? -23.347 -16.023 -27.087 1.00 93.19 92 ASN A O 1
ATOM 693 N N . VAL A 1 93 ? -25.019 -14.960 -26.025 1.00 89.88 93 VAL A N 1
ATOM 694 C CA . VAL A 1 93 ? -26.099 -15.585 -26.811 1.00 89.88 93 VAL A CA 1
ATOM 695 C C . VAL A 1 93 ? -26.663 -14.668 -27.897 1.00 89.88 93 VAL A C 1
ATOM 697 O O . VAL A 1 93 ? -27.468 -15.104 -28.719 1.00 89.88 93 VAL A O 1
ATOM 700 N N . GLY A 1 94 ? -26.256 -13.399 -27.902 1.00 91.81 94 GLY A N 1
ATOM 701 C CA . GLY A 1 94 ? -26.747 -12.368 -28.806 1.00 91.81 94 GLY A CA 1
ATOM 702 C C . GLY A 1 94 ? -28.085 -11.747 -28.383 1.00 91.81 94 GLY A C 1
ATOM 703 O O . GLY A 1 94 ? -28.896 -12.326 -27.654 1.00 91.81 94 GLY A O 1
ATOM 704 N N . ALA A 1 95 ? -28.349 -10.546 -28.904 1.00 92.88 95 ALA A N 1
ATOM 705 C CA . ALA A 1 95 ? -29.552 -9.770 -28.594 1.00 92.88 95 ALA A CA 1
ATOM 706 C C . ALA A 1 95 ? -30.858 -10.469 -29.009 1.00 92.88 95 ALA A C 1
ATOM 708 O O . ALA A 1 95 ? -31.851 -10.382 -28.289 1.00 92.88 95 ALA A O 1
ATOM 709 N N . GLY A 1 96 ? -30.859 -11.191 -30.135 1.00 92.94 96 GLY A N 1
ATOM 710 C CA . GLY A 1 96 ? -32.046 -11.905 -30.619 1.00 92.94 96 GLY A CA 1
ATOM 711 C C . GLY A 1 96 ? -32.490 -13.028 -29.675 1.00 92.94 96 GLY A C 1
ATOM 712 O O . GLY A 1 96 ? -33.685 -13.202 -29.430 1.00 92.94 96 GLY A O 1
ATOM 713 N N . ALA A 1 97 ? -31.536 -13.746 -29.072 1.00 92.06 97 ALA A N 1
ATOM 714 C CA . ALA A 1 97 ? -31.840 -14.771 -28.078 1.00 92.06 97 ALA A CA 1
ATOM 715 C C . ALA A 1 97 ? -32.497 -14.163 -26.830 1.00 92.06 97 ALA A C 1
ATOM 717 O O . ALA A 1 97 ? -33.497 -14.693 -26.341 1.00 92.06 97 ALA A O 1
ATOM 718 N N . LEU A 1 98 ? -32.002 -13.012 -26.357 1.00 94.44 98 LEU A N 1
ATOM 719 C CA . LEU A 1 98 ? -32.625 -12.271 -25.259 1.00 94.44 98 LEU A CA 1
ATOM 720 C C . LEU A 1 98 ? -34.025 -11.758 -25.637 1.00 94.44 98 LEU A C 1
ATOM 722 O O . LEU A 1 98 ? -34.964 -11.913 -24.855 1.00 94.44 98 LEU A O 1
ATOM 726 N N . GLU A 1 99 ? -34.192 -11.185 -26.829 1.00 96.25 99 GLU A N 1
ATOM 727 C CA . GLU A 1 99 ? -35.446 -10.579 -27.299 1.00 96.25 99 GLU A CA 1
ATOM 728 C C . GLU A 1 99 ? -36.635 -11.551 -27.285 1.00 96.25 99 GLU A C 1
ATOM 730 O O . GLU A 1 99 ? -37.745 -11.178 -26.880 1.00 96.25 99 GLU A O 1
ATOM 735 N N . HIS A 1 100 ? -36.393 -12.807 -27.662 1.00 94.88 100 HIS A N 1
ATOM 736 C CA . HIS A 1 100 ? -37.417 -13.852 -27.737 1.00 94.88 100 HIS A CA 1
ATOM 737 C C . HIS A 1 100 ? -37.486 -14.759 -26.497 1.00 94.88 100 HIS A C 1
ATOM 739 O O . HIS A 1 100 ? -38.333 -15.655 -26.434 1.00 94.88 100 HIS A O 1
ATOM 745 N N . SER A 1 101 ? -36.629 -14.531 -25.500 1.00 96.19 101 SER A N 1
ATOM 746 C CA . SER A 1 101 ? -36.520 -15.383 -24.314 1.00 96.19 101 SER A CA 1
ATOM 747 C C . SER A 1 101 ? -37.736 -15.309 -23.379 1.00 96.19 101 SER A C 1
ATOM 749 O O . SER A 1 101 ? -38.376 -14.266 -23.212 1.00 96.19 101 SER A O 1
ATOM 751 N N . THR A 1 102 ? -38.009 -16.419 -22.686 1.00 97.06 102 THR A N 1
ATOM 752 C CA . THR A 1 102 ? -38.920 -16.442 -21.528 1.00 97.06 102 THR A CA 1
ATOM 753 C C . THR A 1 102 ? -38.416 -15.524 -20.412 1.00 97.06 102 THR A C 1
ATOM 755 O O . THR A 1 102 ? -39.220 -14.811 -19.820 1.00 97.06 102 THR A O 1
ATOM 758 N N . LEU A 1 103 ? -37.093 -15.451 -20.211 1.00 97.44 103 LEU A N 1
ATOM 759 C CA . LEU A 1 103 ? -36.421 -14.492 -19.325 1.00 97.44 103 LEU A CA 1
ATOM 760 C C . LEU A 1 103 ? -36.946 -13.063 -19.528 1.00 97.44 103 LEU A C 1
ATOM 762 O O . LEU A 1 103 ? -37.478 -12.463 -18.599 1.00 97.44 103 LEU A O 1
ATOM 766 N N . ARG A 1 104 ? -36.875 -12.532 -20.755 1.00 97.88 104 ARG A N 1
ATOM 767 C CA . ARG A 1 104 ? -37.352 -11.177 -21.063 1.00 97.88 104 ARG A CA 1
ATOM 768 C C . ARG A 1 104 ? -38.850 -11.012 -20.816 1.00 97.88 104 ARG A C 1
ATOM 770 O O . ARG A 1 104 ? -39.258 -9.995 -20.263 1.00 97.88 104 ARG A O 1
ATOM 777 N N . LYS A 1 105 ? -39.670 -11.986 -21.228 1.00 97.50 105 LYS A N 1
ATOM 778 C CA . LYS A 1 105 ? -41.131 -11.928 -21.036 1.00 97.50 105 LYS A CA 1
ATOM 779 C C . LYS A 1 105 ? -41.497 -11.804 -19.557 1.00 97.50 105 LYS A C 1
ATOM 781 O O . LYS A 1 105 ? -42.311 -10.955 -19.215 1.00 97.50 105 LYS A O 1
ATOM 786 N N . ARG A 1 106 ? -40.862 -12.609 -18.701 1.00 97.88 106 ARG A N 1
ATOM 787 C CA . ARG A 1 106 ? -41.074 -12.603 -17.247 1.00 97.88 106 ARG A CA 1
ATOM 788 C C . ARG A 1 106 ? -40.598 -11.298 -16.603 1.00 97.88 106 ARG A C 1
ATOM 790 O O . ARG A 1 106 ? -41.332 -10.700 -15.825 1.00 97.88 106 ARG A O 1
ATOM 797 N N . LEU A 1 107 ? -39.425 -10.794 -16.999 1.00 97.25 107 LEU A N 1
ATOM 798 C CA . LEU A 1 107 ? -38.916 -9.499 -16.524 1.00 97.25 107 LEU A CA 1
ATOM 799 C C . LEU A 1 107 ? -39.855 -8.335 -16.883 1.00 97.25 107 LEU A C 1
ATOM 801 O O . LEU A 1 107 ? -40.155 -7.502 -16.034 1.00 97.25 107 LEU A O 1
ATOM 805 N N . LEU A 1 108 ? -40.366 -8.293 -18.117 1.00 96.62 108 LEU A N 1
ATOM 806 C CA . LEU A 1 108 ? -41.313 -7.257 -18.552 1.00 96.62 108 LEU A CA 1
ATOM 807 C C . LEU A 1 108 ? -42.702 -7.392 -17.915 1.00 96.62 108 LEU A C 1
ATOM 809 O O . LEU A 1 108 ? -43.428 -6.405 -17.841 1.00 96.62 108 LEU A O 1
ATOM 813 N N . ALA A 1 109 ? -43.067 -8.585 -17.443 1.00 96.50 109 ALA A N 1
ATOM 814 C CA . ALA A 1 109 ? -44.276 -8.799 -16.652 1.00 96.50 109 ALA A CA 1
ATOM 815 C C . ALA A 1 109 ? -44.146 -8.278 -15.206 1.00 96.50 109 ALA A C 1
ATOM 817 O O . ALA A 1 109 ? -45.106 -8.363 -14.443 1.00 96.50 109 ALA A O 1
ATOM 818 N N . GLY A 1 110 ? -42.982 -7.736 -14.827 1.00 93.56 110 GLY A N 1
ATOM 819 C CA . GLY A 1 110 ? -42.723 -7.201 -13.491 1.00 93.56 110 GLY A CA 1
ATOM 820 C C . GLY A 1 110 ? -42.409 -8.274 -12.447 1.00 93.56 110 GLY A C 1
ATOM 821 O O . GLY A 1 110 ? -42.452 -7.987 -11.251 1.00 93.56 110 GLY A O 1
ATOM 822 N N . GLU A 1 111 ? -42.101 -9.507 -12.864 1.00 96.00 111 GLU A N 1
ATOM 823 C CA . GLU A 1 111 ? -41.639 -10.537 -11.931 1.00 96.00 111 GLU A CA 1
ATOM 824 C C . GLU A 1 111 ? -40.285 -10.146 -11.302 1.00 96.00 111 GLU A C 1
ATOM 826 O O . GLU A 1 111 ? -39.463 -9.496 -11.958 1.00 96.00 111 GLU A O 1
ATOM 831 N N . PRO A 1 112 ? -39.997 -10.567 -10.052 1.00 93.50 112 PRO A N 1
ATOM 832 C CA . PRO A 1 112 ? -38.749 -10.220 -9.380 1.00 93.50 112 PRO A CA 1
ATOM 833 C C . PRO A 1 112 ? -37.519 -10.656 -10.186 1.00 93.50 112 PRO A C 1
ATOM 835 O O . PRO A 1 112 ? -37.257 -11.851 -10.346 1.00 93.50 112 PRO A O 1
ATOM 838 N N . ALA A 1 113 ? -36.724 -9.686 -10.647 1.00 93.94 113 ALA A N 1
ATOM 839 C CA . ALA A 1 113 ? -35.625 -9.937 -11.579 1.00 93.94 113 ALA A CA 1
ATOM 840 C C . ALA A 1 113 ? -34.611 -10.972 -11.074 1.00 93.94 113 ALA A C 1
ATOM 842 O O . ALA A 1 113 ? -34.123 -11.787 -11.852 1.00 93.94 113 ALA A O 1
ATOM 843 N N . ALA A 1 114 ? -34.337 -10.992 -9.766 1.00 91.44 114 ALA A N 1
ATOM 844 C CA . ALA A 1 114 ? -33.444 -11.973 -9.153 1.00 91.44 114 ALA A CA 1
ATOM 845 C C . ALA A 1 114 ? -33.940 -13.421 -9.332 1.00 91.44 114 ALA A C 1
ATOM 847 O O . ALA A 1 114 ? -33.149 -14.293 -9.685 1.00 91.44 114 ALA A O 1
ATOM 848 N N . ALA A 1 115 ? -35.239 -13.666 -9.130 1.00 93.00 115 ALA A N 1
ATOM 849 C CA . ALA A 1 115 ? -35.835 -14.990 -9.302 1.00 93.00 115 ALA A CA 1
ATOM 850 C C . ALA A 1 115 ? -35.833 -15.398 -10.779 1.00 93.00 115 ALA A C 1
ATOM 852 O O . ALA A 1 115 ? -35.374 -16.481 -11.133 1.00 93.00 115 ALA A O 1
ATOM 853 N N . VAL A 1 116 ? -36.250 -14.481 -11.654 1.00 97.25 116 VAL A N 1
ATOM 854 C CA . VAL A 1 116 ? -36.299 -14.712 -13.101 1.00 97.25 116 VAL A CA 1
ATOM 855 C C . VAL A 1 116 ? -34.910 -15.029 -13.667 1.00 97.25 116 VAL A C 1
ATOM 857 O O . VAL A 1 116 ? -34.761 -15.984 -14.424 1.00 97.25 116 VAL A O 1
ATOM 860 N N . ILE A 1 117 ? -33.874 -14.285 -13.265 1.00 96.94 117 ILE A N 1
ATOM 861 C CA . ILE A 1 117 ? -32.484 -14.553 -13.663 1.00 96.94 117 ILE A CA 1
ATOM 862 C C . ILE A 1 117 ? -32.026 -15.932 -13.167 1.00 96.94 117 ILE A C 1
ATOM 864 O O . ILE A 1 117 ? -31.471 -16.702 -13.953 1.00 96.94 117 ILE A O 1
ATOM 868 N N . ALA A 1 118 ? -32.279 -16.261 -11.896 1.00 94.94 118 ALA A N 1
ATOM 869 C CA . ALA A 1 118 ? -31.867 -17.529 -11.297 1.00 94.94 118 ALA A CA 1
ATOM 870 C C . ALA A 1 118 ? -32.524 -18.753 -11.950 1.00 94.94 118 ALA A C 1
ATOM 872 O O . ALA A 1 118 ? -31.886 -19.796 -12.079 1.00 94.94 118 ALA A O 1
ATOM 873 N N . GLU A 1 119 ? -33.776 -18.630 -12.382 1.00 95.88 119 GLU A N 1
ATOM 874 C CA . GLU A 1 119 ? -34.534 -19.732 -12.977 1.00 95.88 119 GLU A CA 1
ATOM 875 C C . GLU A 1 119 ? -34.298 -19.873 -14.484 1.00 95.88 119 GLU A C 1
ATOM 877 O O . GLU A 1 119 ? -34.248 -20.989 -15.008 1.00 95.88 119 GLU A O 1
ATOM 882 N N . GLU A 1 120 ? -34.149 -18.759 -15.205 1.00 97.50 120 GLU A N 1
ATOM 883 C CA . GLU A 1 120 ? -34.116 -18.790 -16.666 1.00 97.50 120 GLU A CA 1
ATOM 884 C C . GLU A 1 120 ? -32.700 -18.889 -17.237 1.00 97.50 120 GLU A C 1
ATOM 886 O O . GLU A 1 120 ? -32.517 -19.604 -18.223 1.00 97.50 120 GLU A O 1
ATOM 891 N N . LEU A 1 121 ? -31.680 -18.253 -16.641 1.00 96.50 121 LEU A N 1
ATOM 892 C CA . LEU A 1 121 ? -30.308 -18.340 -17.168 1.00 96.50 121 LEU A CA 1
ATOM 893 C C . LEU A 1 121 ? -29.768 -19.781 -17.236 1.00 96.50 121 LEU A C 1
ATOM 895 O O . LEU A 1 121 ? -29.221 -20.136 -18.284 1.00 96.50 121 LEU A O 1
ATOM 899 N N . PRO A 1 122 ? -29.951 -20.659 -16.226 1.00 95.38 122 PRO A N 1
ATOM 900 C CA . PRO A 1 122 ? -29.456 -22.040 -16.285 1.00 95.38 122 PRO A CA 1
ATOM 901 C C . PRO A 1 122 ? -30.033 -22.877 -17.433 1.00 95.38 122 PRO A C 1
ATOM 903 O O . PRO A 1 122 ? -29.465 -23.905 -17.797 1.00 95.38 122 PRO A O 1
ATOM 906 N N . ARG A 1 123 ? -31.143 -22.443 -18.044 1.00 93.44 123 ARG A N 1
ATOM 907 C CA . ARG A 1 123 ? -31.765 -23.124 -19.191 1.00 93.44 123 ARG A CA 1
ATOM 908 C C . ARG A 1 123 ? -30.979 -22.916 -20.491 1.00 93.44 123 ARG A C 1
ATOM 910 O O . ARG A 1 123 ? -31.145 -23.694 -21.430 1.00 93.44 123 ARG A O 1
ATOM 917 N N . TRP A 1 124 ? -30.095 -21.919 -20.531 1.00 93.81 124 TRP A N 1
ATOM 918 C CA . TRP A 1 124 ? -29.259 -21.552 -21.679 1.00 93.81 124 TRP A CA 1
ATOM 919 C C . TRP A 1 124 ? -27.867 -22.188 -21.608 1.00 93.81 124 TRP A C 1
ATOM 921 O O . TRP A 1 124 ? -26.844 -21.506 -21.680 1.00 93.81 124 TRP A O 1
ATOM 931 N N . CYS A 1 125 ? -27.838 -23.511 -21.438 1.00 91.19 125 CYS A N 1
ATOM 932 C CA . CYS A 1 125 ? -26.611 -24.296 -21.297 1.00 91.19 125 CYS A CA 1
ATOM 933 C C . CYS A 1 125 ? -26.457 -25.418 -22.335 1.00 91.19 125 CYS A C 1
ATOM 935 O O . CYS A 1 125 ? -25.615 -26.295 -22.166 1.00 91.19 125 CYS A O 1
ATOM 937 N N . LYS A 1 126 ? -27.270 -25.425 -23.397 1.00 85.81 126 LYS A N 1
ATOM 938 C CA . LYS A 1 126 ? -27.286 -26.493 -24.407 1.00 85.81 126 LYS A CA 1
ATOM 939 C C . LYS A 1 126 ? -26.580 -26.051 -25.685 1.00 85.81 126 LYS A C 1
ATOM 941 O O . LYS A 1 126 ? -26.900 -24.999 -26.227 1.00 85.81 126 LYS A O 1
ATOM 946 N N . GLY A 1 127 ? -25.659 -26.880 -26.163 1.00 80.88 127 GLY A N 1
ATOM 947 C CA . GLY A 1 127 ? -25.113 -26.824 -27.516 1.00 80.88 127 GLY A CA 1
ATOM 948 C C . GLY A 1 127 ? -25.783 -27.858 -28.431 1.00 80.88 127 GLY A C 1
ATOM 949 O O . GLY A 1 127 ? -26.742 -28.516 -28.015 1.00 80.88 127 GLY A O 1
ATOM 950 N N . PRO A 1 128 ? -25.260 -28.062 -29.655 1.00 77.19 128 PRO A N 1
ATOM 951 C CA . PRO A 1 128 ? -25.827 -29.007 -30.625 1.00 77.19 128 PRO A CA 1
ATOM 952 C C . PRO A 1 128 ? -25.963 -30.447 -30.103 1.00 77.19 128 PRO A C 1
ATOM 954 O O . PRO A 1 128 ? -26.908 -31.142 -30.457 1.00 77.19 128 PRO A O 1
ATOM 957 N N . ASN A 1 129 ? -25.056 -30.873 -29.214 1.00 83.25 129 ASN A N 1
ATOM 958 C CA . ASN A 1 129 ? -24.973 -32.245 -28.696 1.00 83.25 129 ASN A CA 1
ATOM 959 C C . ASN A 1 129 ? -25.464 -32.390 -27.242 1.00 83.25 129 ASN A C 1
ATOM 961 O O . ASN A 1 129 ? -25.141 -33.370 -26.574 1.00 83.25 129 ASN A O 1
ATOM 965 N N . GLY A 1 130 ? -26.230 -31.419 -26.732 1.00 84.06 130 GLY A N 1
ATOM 966 C CA . GLY A 1 130 ? -26.745 -31.433 -25.360 1.00 84.06 130 GLY A CA 1
ATOM 967 C C . GLY A 1 130 ? -26.049 -30.434 -24.427 1.00 84.06 130 GLY A C 1
ATOM 968 O O . GLY A 1 130 ? -25.523 -29.423 -24.897 1.00 84.06 130 GLY A O 1
ATOM 969 N N . PRO A 1 131 ? -26.113 -30.644 -23.098 1.00 88.12 131 PRO A N 1
ATOM 970 C CA . PRO A 1 131 ? -25.561 -29.713 -22.116 1.00 88.12 131 PRO A CA 1
ATOM 971 C C . PRO A 1 131 ? -24.050 -29.504 -22.281 1.00 88.12 131 PRO A C 1
ATOM 973 O O . PRO A 1 131 ? -23.291 -30.461 -22.408 1.00 88.12 131 PRO A O 1
ATOM 976 N N . VAL A 1 132 ? -23.614 -28.245 -22.252 1.00 88.19 132 VAL A N 1
ATOM 977 C CA . VAL A 1 132 ? -22.210 -27.837 -22.356 1.00 88.19 132 VAL A CA 1
ATOM 978 C C . VAL A 1 132 ? -21.744 -27.347 -20.993 1.00 88.19 132 VAL A C 1
ATOM 980 O O . VAL A 1 132 ? -22.194 -26.309 -20.510 1.00 88.19 132 VAL A O 1
ATOM 983 N N . GLU A 1 133 ? -20.791 -28.059 -20.398 1.00 84.81 133 GLU A N 1
ATOM 984 C CA . GLU A 1 133 ? -20.282 -27.779 -19.048 1.00 84.81 133 GLU A CA 1
ATOM 985 C C . GLU A 1 133 ? -19.738 -26.348 -18.890 1.00 84.81 133 GLU A C 1
ATOM 987 O O . GLU A 1 133 ? -19.896 -25.711 -17.851 1.00 84.81 133 GLU A O 1
ATOM 992 N N . GLY A 1 134 ? -19.116 -25.796 -19.938 1.00 84.88 134 GLY A N 1
ATOM 993 C CA . GLY A 1 134 ? -18.680 -24.395 -19.950 1.00 84.88 134 GLY A CA 1
ATOM 994 C C . GLY A 1 134 ? -19.845 -23.410 -19.805 1.00 84.88 134 GLY A C 1
ATOM 995 O O . GLY A 1 134 ? -19.759 -22.469 -19.019 1.00 84.88 134 GLY A O 1
ATOM 996 N N . LEU A 1 135 ? -20.962 -23.659 -20.497 1.00 89.81 135 LEU A N 1
ATOM 997 C CA . LEU A 1 135 ? -22.151 -22.812 -20.412 1.00 89.81 135 LEU A CA 1
ATOM 998 C C . LEU A 1 135 ? -22.877 -22.988 -19.078 1.00 89.81 135 LEU A C 1
ATOM 1000 O O . LEU A 1 135 ? -23.331 -21.996 -18.521 1.00 89.81 135 LEU A O 1
ATOM 1004 N N . ILE A 1 136 ? -22.943 -24.204 -18.524 1.00 89.00 136 ILE A N 1
ATOM 1005 C CA . ILE A 1 136 ? -23.500 -24.437 -17.178 1.00 89.00 136 ILE A CA 1
ATOM 1006 C C . ILE A 1 136 ? -22.767 -23.562 -16.155 1.00 89.00 136 ILE A C 1
ATOM 1008 O O . ILE A 1 136 ? -23.397 -22.794 -15.425 1.00 89.00 136 ILE A O 1
ATOM 1012 N N . ARG A 1 137 ? -21.429 -23.614 -16.156 1.00 90.75 137 ARG A N 1
ATOM 1013 C CA . ARG A 1 137 ? -20.600 -22.814 -15.246 1.00 90.75 137 ARG A CA 1
ATOM 1014 C C . ARG A 1 137 ? -20.741 -21.311 -15.502 1.00 90.75 137 ARG A C 1
ATOM 1016 O O . ARG A 1 137 ? -20.847 -20.549 -14.542 1.00 90.75 137 ARG A O 1
ATOM 1023 N N . ARG A 1 138 ? -20.822 -20.886 -16.768 1.00 94.94 138 ARG A N 1
ATOM 1024 C CA . ARG A 1 138 ? -21.051 -19.479 -17.133 1.00 94.94 138 ARG A CA 1
ATOM 1025 C C . ARG A 1 138 ? -22.384 -18.952 -16.614 1.00 94.94 138 ARG A C 1
ATOM 1027 O O . ARG A 1 138 ? -22.411 -17.916 -15.955 1.00 94.94 138 ARG A O 1
ATOM 1034 N N . ARG A 1 139 ? -23.479 -19.677 -16.857 1.00 96.69 139 ARG A N 1
ATOM 1035 C CA . ARG A 1 139 ? -24.819 -19.294 -16.386 1.00 96.69 139 ARG A CA 1
ATOM 1036 C C . ARG A 1 139 ? -24.882 -19.266 -14.861 1.00 96.69 139 ARG A C 1
ATOM 1038 O O . ARG A 1 139 ? -25.431 -18.324 -14.302 1.00 96.69 139 ARG A O 1
ATOM 1045 N N . ALA A 1 140 ? -24.262 -20.233 -14.181 1.00 91.81 140 ALA A N 1
ATOM 1046 C CA . ALA A 1 140 ? -24.163 -20.226 -12.723 1.00 91.81 140 ALA A CA 1
ATOM 1047 C C . ALA A 1 140 ? -23.408 -18.991 -12.196 1.00 91.81 140 ALA A C 1
ATOM 1049 O O . ALA A 1 140 ? -23.850 -18.372 -11.229 1.00 91.81 140 ALA A O 1
ATOM 1050 N N . ALA A 1 141 ? -22.310 -18.591 -12.847 1.00 92.44 141 ALA A N 1
ATOM 1051 C CA . ALA A 1 141 ? -21.556 -17.396 -12.472 1.00 92.44 141 ALA A CA 1
ATOM 1052 C C . ALA A 1 141 ? -22.337 -16.095 -12.715 1.00 92.44 141 ALA A C 1
ATOM 1054 O O . ALA A 1 141 ? -22.289 -15.193 -11.884 1.00 92.44 141 ALA A O 1
ATOM 1055 N N . GLU A 1 142 ? -23.089 -15.999 -13.813 1.00 96.06 142 GLU A N 1
ATOM 1056 C CA . GLU A 1 142 ? -23.966 -14.854 -14.092 1.00 96.06 142 GLU A CA 1
ATOM 1057 C C . GLU A 1 142 ? -25.112 -14.755 -13.075 1.00 96.06 142 GLU A C 1
ATOM 1059 O O . GLU A 1 142 ? -25.375 -13.668 -12.561 1.00 96.06 142 GLU A O 1
ATOM 1064 N N . VAL A 1 143 ? -25.737 -15.881 -12.706 1.00 96.06 143 VAL A N 1
ATOM 1065 C CA . VAL A 1 143 ? -26.747 -15.931 -11.634 1.00 96.06 143 VAL A CA 1
ATOM 1066 C C . VAL A 1 143 ? -26.142 -15.511 -10.298 1.00 96.06 143 VAL A C 1
ATOM 1068 O O . VAL A 1 143 ? -26.710 -14.665 -9.608 1.00 96.06 143 VAL A O 1
ATOM 1071 N N . ALA A 1 144 ? -24.973 -16.046 -9.941 1.00 92.62 144 ALA A N 1
ATOM 1072 C CA . ALA A 1 144 ? -24.285 -15.682 -8.706 1.00 92.62 144 ALA A CA 1
ATOM 1073 C C . ALA A 1 144 ? -23.919 -14.191 -8.681 1.00 92.62 144 ALA A C 1
ATOM 1075 O O . ALA A 1 144 ? -24.097 -13.527 -7.661 1.00 92.62 144 ALA A O 1
ATOM 1076 N N . HIS A 1 145 ? -23.467 -13.637 -9.808 1.00 94.44 145 HIS A N 1
ATOM 1077 C CA . HIS A 1 145 ? -23.189 -12.212 -9.933 1.00 94.44 145 HIS A CA 1
ATOM 1078 C C . HIS A 1 145 ? -24.465 -11.375 -9.762 1.00 94.44 145 HIS A C 1
ATOM 1080 O O . HIS A 1 145 ? -24.468 -10.432 -8.973 1.00 94.44 145 HIS A O 1
ATOM 1086 N N . ALA A 1 146 ? -25.569 -11.745 -10.414 1.00 93.44 146 ALA A N 1
ATOM 1087 C CA . ALA A 1 146 ? -26.850 -11.048 -10.295 1.00 93.44 146 ALA A CA 1
ATOM 1088 C C . ALA A 1 146 ? -27.456 -11.112 -8.881 1.00 93.44 146 ALA A C 1
ATOM 1090 O O . ALA A 1 146 ? -28.092 -10.153 -8.442 1.00 93.44 146 ALA A O 1
ATOM 1091 N N . ALA A 1 147 ? -27.272 -12.238 -8.184 1.00 88.25 147 ALA A N 1
ATOM 1092 C CA . ALA A 1 147 ? -27.769 -12.470 -6.829 1.00 88.25 147 ALA A CA 1
ATOM 1093 C C . ALA A 1 147 ? -26.858 -11.878 -5.745 1.00 88.25 147 ALA A C 1
ATOM 1095 O O . ALA A 1 147 ? -27.298 -11.652 -4.617 1.00 88.25 147 ALA A O 1
ATOM 1096 N N . SER A 1 148 ? -25.586 -11.637 -6.068 1.00 81.81 148 SER A N 1
ATOM 1097 C CA . SER A 1 148 ? -24.660 -11.033 -5.124 1.00 81.81 148 SER A CA 1
ATOM 1098 C C . SER A 1 148 ? -25.112 -9.621 -4.774 1.00 81.81 148 SER A C 1
ATOM 1100 O O . SER A 1 148 ? -25.426 -8.800 -5.640 1.00 81.81 148 SER A O 1
ATOM 1102 N N . GLN A 1 149 ? -25.136 -9.334 -3.478 1.00 65.50 149 GLN A N 1
ATOM 1103 C CA . GLN A 1 149 ? -25.357 -7.976 -3.021 1.00 65.50 149 GLN A CA 1
ATOM 1104 C C . GLN A 1 149 ? -24.230 -7.096 -3.562 1.00 65.50 149 GLN A C 1
ATOM 1106 O O . GLN A 1 149 ? -23.077 -7.524 -3.688 1.00 65.50 149 GLN A O 1
ATOM 1111 N N . THR A 1 150 ? -24.550 -5.850 -3.899 1.00 60.94 150 THR A N 1
ATOM 1112 C CA . THR A 1 150 ? -23.476 -4.885 -4.138 1.00 60.94 150 THR A CA 1
ATOM 1113 C C . THR A 1 150 ? -22.629 -4.787 -2.873 1.00 60.94 150 THR A C 1
ATOM 1115 O O . THR A 1 150 ? -23.160 -4.897 -1.770 1.00 60.94 150 THR A O 1
ATOM 1118 N N . ARG A 1 151 ? -21.323 -4.544 -3.015 1.00 59.12 151 ARG A N 1
ATOM 1119 C CA . ARG A 1 151 ? -20.429 -4.344 -1.867 1.00 59.12 151 ARG A CA 1
ATOM 1120 C C . ARG A 1 151 ? -21.016 -3.347 -0.857 1.00 59.12 151 ARG A C 1
ATOM 1122 O O . ARG A 1 151 ? -20.993 -3.610 0.331 1.00 59.12 151 ARG A O 1
ATOM 1129 N N . ALA A 1 152 ? -21.647 -2.279 -1.344 1.00 53.81 152 ALA A N 1
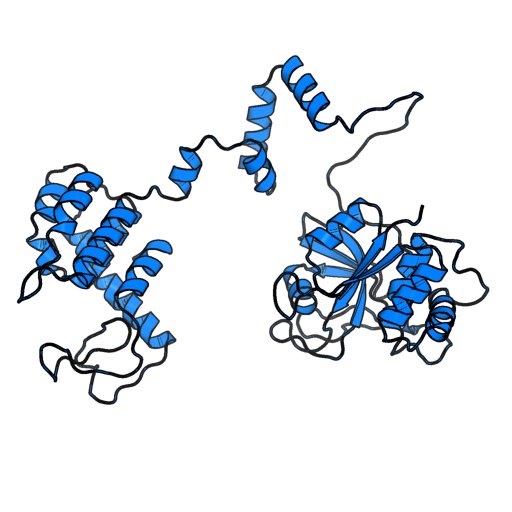ATOM 1130 C CA . ALA A 1 152 ? -22.336 -1.289 -0.518 1.00 53.81 152 ALA A CA 1
ATOM 1131 C C . ALA A 1 152 ? -23.571 -1.831 0.239 1.00 53.81 152 ALA A C 1
ATOM 1133 O O . ALA A 1 152 ? -23.866 -1.359 1.329 1.00 53.81 152 ALA A O 1
ATOM 1134 N N . GLN A 1 153 ? -24.307 -2.801 -0.313 1.00 52.22 153 GLN A N 1
ATOM 1135 C CA . GLN A 1 153 ? -25.457 -3.447 0.344 1.00 52.22 153 GLN A CA 1
ATOM 1136 C C . GLN A 1 153 ? -25.035 -4.563 1.308 1.00 52.22 153 GLN A C 1
ATOM 1138 O O . GLN A 1 153 ? -25.645 -4.715 2.362 1.00 52.22 153 GLN A O 1
ATOM 1143 N N . GLN A 1 154 ? -23.964 -5.289 0.987 1.00 53.19 154 GLN A N 1
ATOM 1144 C CA . GLN A 1 154 ? -23.289 -6.199 1.918 1.00 53.19 154 GLN A CA 1
ATOM 1145 C C . GLN A 1 154 ? -22.765 -5.423 3.133 1.00 53.19 154 GLN A C 1
ATOM 1147 O O . GLN A 1 154 ? -23.100 -5.755 4.264 1.00 53.19 154 GLN A O 1
ATOM 1152 N N . GLU A 1 155 ? -22.074 -4.305 2.892 1.00 54.59 155 GLU A N 1
ATOM 1153 C CA . GLU A 1 155 ? -21.585 -3.388 3.931 1.00 54.59 155 GLU A CA 1
ATOM 1154 C C . GLU A 1 155 ? -22.719 -2.711 4.732 1.00 54.59 155 GLU A C 1
ATOM 1156 O O . GLU A 1 155 ? -22.483 -2.251 5.846 1.00 54.59 155 GLU A O 1
ATOM 1161 N N . ALA A 1 156 ? -23.944 -2.640 4.191 1.00 52.47 156 ALA A N 1
ATOM 1162 C CA . ALA A 1 156 ? -25.108 -2.056 4.866 1.00 52.47 156 ALA A CA 1
ATOM 1163 C C . ALA A 1 156 ? -25.993 -3.080 5.605 1.00 52.47 156 ALA A C 1
ATOM 1165 O O . ALA A 1 156 ? -26.740 -2.687 6.501 1.00 52.47 156 ALA A O 1
ATOM 1166 N N . SER A 1 157 ? -25.958 -4.361 5.219 1.00 47.16 157 SER A N 1
ATOM 1167 C CA . SER A 1 157 ? -26.762 -5.433 5.828 1.00 47.16 157 SER A CA 1
ATOM 1168 C C . SER A 1 157 ? -26.000 -6.234 6.883 1.00 47.16 157 SER A C 1
ATOM 1170 O O . SER A 1 157 ? -26.620 -6.790 7.791 1.00 47.16 157 SER A O 1
ATOM 1172 N N . GLU A 1 158 ? -24.668 -6.247 6.824 1.00 52.84 158 GLU A N 1
ATOM 1173 C CA . GLU A 1 158 ? -23.844 -6.694 7.939 1.00 52.84 158 GLU A CA 1
ATOM 1174 C C . GLU A 1 158 ? -23.762 -5.576 8.987 1.00 52.84 158 GLU A C 1
ATOM 1176 O O . GLU A 1 158 ? -23.403 -4.443 8.651 1.00 52.84 158 GLU A O 1
ATOM 1181 N N . PRO A 1 159 ? -24.089 -5.840 10.267 1.00 58.16 159 PRO A N 1
ATOM 1182 C CA . PRO A 1 159 ? -23.873 -4.853 11.310 1.00 58.16 159 PRO A CA 1
ATOM 1183 C C . PRO A 1 159 ? -22.377 -4.547 11.365 1.00 58.16 159 PRO A C 1
ATOM 1185 O O . PRO A 1 159 ? -21.573 -5.390 11.773 1.00 58.16 159 PRO A O 1
ATOM 1188 N N . LEU A 1 160 ? -22.022 -3.336 10.931 1.00 63.28 160 LEU A N 1
ATOM 1189 C CA . LEU A 1 160 ? -20.658 -2.835 10.958 1.00 63.28 160 LEU A CA 1
ATOM 1190 C C . LEU A 1 160 ? -20.094 -3.028 12.369 1.00 63.28 160 LEU A C 1
ATOM 1192 O O . LEU A 1 160 ? -20.538 -2.384 13.324 1.00 63.28 160 LEU A O 1
ATOM 1196 N N . GLN A 1 161 ? -19.112 -3.919 12.506 1.00 78.56 161 GLN A N 1
ATOM 1197 C CA . GLN A 1 161 ? -18.424 -4.098 13.776 1.00 78.56 161 GLN A CA 1
ATOM 1198 C C . GLN A 1 161 ? -17.699 -2.795 14.106 1.00 78.56 161 GLN A C 1
ATOM 1200 O O . GLN A 1 161 ? -17.007 -2.229 13.257 1.00 78.56 161 GLN A O 1
ATOM 1205 N N . LEU A 1 162 ? -17.811 -2.321 15.350 1.00 77.44 162 LEU A N 1
ATOM 1206 C CA . LEU A 1 162 ? -17.154 -1.073 15.759 1.00 77.44 162 LEU A CA 1
ATOM 1207 C C . LEU A 1 162 ? -15.639 -1.119 15.501 1.00 77.44 162 LEU A C 1
ATOM 1209 O O . LEU A 1 162 ? -15.045 -0.103 15.158 1.00 77.44 162 LEU A O 1
ATOM 1213 N N . LEU A 1 163 ? -15.018 -2.299 15.588 1.00 72.31 163 LEU A N 1
ATOM 1214 C CA . LEU A 1 163 ? -13.605 -2.486 15.252 1.00 72.31 163 LEU A CA 1
ATOM 1215 C C . LEU A 1 163 ? -13.309 -2.309 13.757 1.00 72.31 163 LEU A C 1
ATOM 1217 O O . LEU A 1 163 ? -12.281 -1.729 13.416 1.00 72.31 163 LEU A O 1
ATOM 1221 N N . ASP A 1 164 ? -14.199 -2.740 12.867 1.00 71.12 164 ASP A N 1
ATOM 1222 C CA . ASP A 1 164 ? -14.024 -2.549 11.424 1.00 71.12 164 ASP A CA 1
ATOM 1223 C C . ASP A 1 164 ? -14.283 -1.092 11.027 1.00 71.12 164 ASP A C 1
ATOM 1225 O O . ASP A 1 164 ? -13.534 -0.520 10.231 1.00 71.12 164 ASP A O 1
ATOM 1229 N N . ALA A 1 165 ? -15.245 -0.433 11.682 1.00 75.75 165 ALA A N 1
ATOM 1230 C CA . ALA A 1 165 ? -15.425 1.013 11.583 1.00 75.75 165 ALA A CA 1
ATOM 1231 C C . ALA A 1 165 ? -14.155 1.780 12.001 1.00 75.75 165 ALA A C 1
ATOM 1233 O O . ALA A 1 165 ? -13.789 2.758 11.349 1.00 75.75 165 ALA A O 1
ATOM 1234 N N . VAL A 1 166 ? -13.463 1.333 13.062 1.00 76.88 166 VAL A N 1
ATOM 1235 C CA . VAL A 1 166 ? -12.180 1.908 13.511 1.00 76.88 166 VAL A CA 1
ATOM 1236 C C . VAL A 1 166 ? -11.068 1.646 12.489 1.00 76.88 166 VAL A C 1
ATOM 1238 O O . VAL A 1 166 ? -10.366 2.582 12.112 1.00 76.88 166 VAL A O 1
ATOM 1241 N N . ARG A 1 167 ? -10.924 0.411 11.991 1.00 73.81 167 ARG A N 1
ATOM 1242 C CA . ARG A 1 167 ? -9.894 0.026 11.001 1.00 73.81 167 ARG A CA 1
ATOM 1243 C C . ARG A 1 167 ? -10.008 0.792 9.685 1.00 73.81 167 ARG A C 1
ATOM 1245 O O . ARG A 1 167 ? -8.997 1.089 9.053 1.00 73.81 167 ARG A O 1
ATOM 1252 N N . HIS A 1 168 ? -11.229 1.114 9.269 1.00 71.31 168 HIS A N 1
ATOM 1253 C CA . HIS A 1 168 ? -11.505 1.821 8.018 1.00 71.31 168 HIS A CA 1
ATOM 1254 C C . HIS A 1 168 ? -11.801 3.317 8.208 1.00 71.31 168 HIS A C 1
ATOM 1256 O O . HIS A 1 168 ? -12.224 3.995 7.261 1.00 71.31 168 HIS A O 1
ATOM 1262 N N . HIS A 1 169 ? -11.549 3.861 9.401 1.00 75.06 169 HIS A N 1
ATOM 1263 C CA . HIS A 1 169 ? -11.716 5.281 9.671 1.00 75.06 169 HIS A CA 1
ATOM 1264 C C . HIS A 1 169 ? -10.670 6.121 8.916 1.00 75.06 169 HIS A C 1
ATOM 1266 O O . HIS A 1 169 ? -9.467 5.903 9.019 1.00 75.06 169 HIS A O 1
ATOM 1272 N N . ARG A 1 170 ? -11.135 7.098 8.135 1.00 73.44 170 ARG A N 1
ATOM 1273 C CA . ARG A 1 170 ? -10.345 8.020 7.299 1.00 73.44 170 ARG A CA 1
ATOM 1274 C C . ARG A 1 170 ? -10.690 9.487 7.577 1.00 73.44 170 ARG A C 1
ATOM 1276 O O . ARG A 1 170 ? -10.470 10.340 6.723 1.00 73.44 170 ARG A O 1
ATOM 1283 N N . ASP A 1 171 ? -11.298 9.768 8.732 1.00 72.12 171 ASP A N 1
ATOM 1284 C CA . ASP A 1 171 ? -11.693 11.117 9.171 1.00 72.12 171 ASP A CA 1
ATOM 1285 C C . ASP A 1 171 ? -12.665 11.866 8.229 1.00 72.12 171 ASP A C 1
ATOM 1287 O O . ASP A 1 171 ? -12.823 13.092 8.284 1.00 72.12 171 ASP A O 1
ATOM 1291 N N . LEU A 1 172 ? -13.375 11.129 7.367 1.00 77.31 172 LEU A N 1
ATOM 1292 C CA . LEU A 1 172 ? -14.351 11.708 6.447 1.00 77.31 172 LEU A CA 1
ATOM 1293 C C . LEU A 1 172 ? -15.540 12.306 7.225 1.00 77.31 172 LEU A C 1
ATOM 1295 O O . LEU A 1 172 ? -15.923 11.768 8.269 1.00 77.31 172 LEU A O 1
ATOM 1299 N N . PRO A 1 173 ? -16.180 13.386 6.728 1.00 76.88 173 PRO A N 1
ATOM 1300 C CA . PRO A 1 173 ? -17.265 14.063 7.443 1.00 76.88 173 PRO A CA 1
ATOM 1301 C C . PRO A 1 173 ? -18.380 13.131 7.937 1.00 76.88 173 PRO A C 1
ATOM 1303 O O . PRO A 1 173 ? -18.775 13.231 9.097 1.00 76.88 173 PRO A O 1
ATOM 1306 N N . HIS A 1 174 ? -18.821 12.184 7.106 1.00 73.50 174 HIS A N 1
ATOM 1307 C CA . HIS A 1 174 ? -19.865 11.220 7.465 1.00 73.50 174 HIS A CA 1
ATOM 1308 C C . HIS A 1 174 ? -19.407 10.217 8.539 1.00 73.50 174 HIS A C 1
ATOM 1310 O O . HIS A 1 174 ? -20.193 9.854 9.407 1.00 73.50 174 HIS A O 1
ATOM 1316 N N . GLN A 1 175 ? -18.129 9.817 8.553 1.00 82.62 175 GLN A N 1
ATOM 1317 C CA . GLN A 1 175 ? -17.595 8.921 9.585 1.00 82.62 175 GLN A CA 1
ATOM 1318 C C . GLN A 1 175 ? -17.486 9.631 10.939 1.00 82.62 175 GLN A C 1
ATOM 1320 O O . GLN A 1 175 ? -17.843 9.059 11.964 1.00 82.62 175 GLN A O 1
ATOM 1325 N N . ARG A 1 176 ? -17.057 10.903 10.960 1.00 72.75 176 ARG A N 1
ATOM 1326 C CA . ARG A 1 176 ? -17.059 11.713 12.193 1.00 72.75 176 ARG A CA 1
ATOM 1327 C C . ARG A 1 176 ? -18.470 11.902 12.742 1.00 72.75 176 ARG A C 1
ATOM 1329 O O . ARG A 1 176 ? -18.668 11.811 13.949 1.00 72.75 176 ARG A O 1
ATOM 1336 N N . GLN A 1 177 ? -19.445 12.135 11.865 1.00 73.25 177 GLN A N 1
ATOM 1337 C CA . GLN A 1 177 ? -20.854 12.219 12.252 1.00 73.25 177 GLN A CA 1
ATOM 1338 C C . GLN A 1 177 ? -21.370 10.890 12.814 1.00 73.25 177 GLN A C 1
ATOM 1340 O O . GLN A 1 177 ? -22.034 10.904 13.846 1.00 73.25 177 GLN A O 1
ATOM 1345 N N . ALA A 1 178 ? -21.016 9.754 12.208 1.00 79.81 178 ALA A N 1
ATOM 1346 C CA . ALA A 1 178 ? -21.378 8.431 12.716 1.00 79.81 178 ALA A CA 1
ATOM 1347 C C . ALA A 1 178 ? -20.798 8.168 14.120 1.00 79.81 178 ALA A C 1
ATOM 1349 O O . ALA A 1 178 ? -21.522 7.726 15.009 1.00 79.81 178 ALA A O 1
ATOM 1350 N N . TRP A 1 179 ? -19.532 8.526 14.367 1.00 83.88 179 TRP A N 1
ATOM 1351 C CA . TRP A 1 179 ? -18.927 8.418 15.701 1.00 83.88 179 TRP A CA 1
ATOM 1352 C C . TRP A 1 179 ? -19.573 9.343 16.733 1.00 83.88 179 TRP A C 1
ATOM 1354 O O . TRP A 1 179 ? -19.799 8.938 17.871 1.00 83.88 179 TRP A O 1
ATOM 1364 N N . GLN A 1 180 ? -19.915 10.572 16.342 1.00 78.12 180 GLN A N 1
ATOM 1365 C CA . GLN A 1 180 ? -20.644 11.500 17.209 1.00 78.12 180 GLN A CA 1
ATOM 1366 C C . GLN A 1 180 ? -22.053 10.997 17.531 1.00 78.12 180 GLN A C 1
ATOM 1368 O O . GLN A 1 180 ? -22.505 11.155 18.663 1.00 78.12 180 GLN A O 1
ATOM 1373 N N . LEU A 1 181 ? -22.740 10.397 16.557 1.00 80.44 181 LEU A N 1
ATOM 1374 C CA . LEU A 1 181 ? -24.047 9.780 16.752 1.00 80.44 181 LEU A CA 1
ATOM 1375 C C . LEU A 1 181 ? -23.949 8.610 17.736 1.00 80.44 181 LEU A C 1
ATOM 1377 O O . LEU A 1 181 ? -24.693 8.588 18.713 1.00 80.44 181 LEU A O 1
ATOM 1381 N N . LEU A 1 182 ? -22.983 7.706 17.535 1.00 85.25 182 LEU A N 1
ATOM 1382 C CA . LEU A 1 182 ? -22.730 6.593 18.448 1.00 85.25 182 LEU A CA 1
ATOM 1383 C C . LEU A 1 182 ? -22.428 7.097 19.865 1.00 85.25 182 LEU A C 1
ATOM 1385 O O . LEU A 1 182 ? -23.071 6.669 20.818 1.00 85.25 182 LEU A O 1
ATOM 1389 N N . GLN A 1 183 ? -21.524 8.068 20.011 1.00 79.56 183 GLN A N 1
ATOM 1390 C CA . GLN A 1 183 ? -21.188 8.645 21.313 1.00 79.56 183 GLN A CA 1
ATOM 1391 C C . GLN A 1 183 ? -22.403 9.273 22.013 1.00 79.56 183 GLN A C 1
ATOM 1393 O O . GLN A 1 183 ? -22.531 9.141 23.223 1.00 79.56 183 GLN A O 1
ATOM 1398 N N . ARG A 1 184 ? -23.301 9.943 21.278 1.00 83.69 184 ARG A N 1
ATOM 1399 C CA . ARG A 1 184 ? -24.534 10.526 21.843 1.00 83.69 184 ARG A CA 1
ATOM 1400 C C . ARG A 1 184 ? -25.592 9.478 22.187 1.00 83.69 184 ARG A C 1
ATOM 1402 O O . ARG A 1 184 ? -26.451 9.755 23.015 1.00 83.69 184 ARG A O 1
ATOM 1409 N N . SER A 1 185 ? -25.550 8.317 21.535 1.00 81.69 185 SER A N 1
ATOM 1410 C CA . SER A 1 185 ? -26.481 7.208 21.780 1.00 81.69 185 SER A CA 1
ATOM 1411 C C . SER A 1 185 ? -26.124 6.364 23.009 1.00 81.69 185 SER A C 1
ATOM 1413 O O . SER A 1 185 ? -26.986 5.662 23.529 1.00 81.69 185 SER A O 1
ATOM 1415 N N . LEU A 1 186 ? -24.877 6.444 23.486 1.00 82.31 186 LEU A N 1
ATOM 1416 C CA . LEU A 1 186 ? -24.395 5.721 24.663 1.00 82.31 186 LEU A CA 1
ATOM 1417 C C . LEU A 1 186 ? -24.616 6.534 25.943 1.00 82.31 186 LEU A C 1
ATOM 1419 O O . LEU A 1 186 ? -24.431 7.753 25.968 1.00 82.31 186 LEU A O 1
ATOM 1423 N N . THR A 1 187 ? -24.967 5.852 27.032 1.00 86.31 187 THR A N 1
ATOM 1424 C CA . THR A 1 187 ? -25.099 6.494 28.346 1.00 86.31 187 THR A CA 1
ATOM 1425 C C . THR A 1 187 ? -23.735 6.887 28.912 1.00 86.31 187 THR A C 1
ATOM 1427 O O . THR A 1 187 ? -22.692 6.363 28.513 1.00 86.31 187 THR A O 1
ATOM 1430 N N . ALA A 1 188 ? -23.729 7.789 29.898 1.00 62.50 188 ALA A N 1
ATOM 1431 C CA . ALA A 1 188 ? -22.505 8.163 30.603 1.00 62.50 188 ALA A CA 1
ATOM 1432 C C . ALA A 1 188 ? -21.791 6.937 31.206 1.00 62.50 188 ALA A C 1
ATOM 1434 O O . ALA A 1 188 ? -20.577 6.817 31.073 1.00 62.50 188 ALA A O 1
ATOM 1435 N N . GLU A 1 189 ? -22.535 5.995 31.792 1.00 75.56 189 GLU A N 1
ATOM 1436 C CA . GLU A 1 189 ? -21.985 4.748 32.342 1.00 75.56 189 GLU A CA 1
ATOM 1437 C C . GLU A 1 189 ? -21.362 3.859 31.262 1.00 75.56 189 GLU A C 1
ATOM 1439 O O . GLU A 1 189 ? -20.254 3.360 31.444 1.00 75.56 189 GLU A O 1
ATOM 1444 N N . GLN A 1 190 ? -22.018 3.707 30.108 1.00 68.88 190 GLN A N 1
ATOM 1445 C CA . GLN A 1 190 ? -21.490 2.924 28.987 1.00 68.88 190 GLN A CA 1
ATOM 1446 C C . GLN A 1 190 ? -20.233 3.560 28.388 1.00 68.88 190 GLN A C 1
ATOM 1448 O O . GLN A 1 190 ? -19.271 2.857 28.081 1.00 68.88 190 GLN A O 1
ATOM 1453 N N . LEU A 1 191 ? -20.203 4.890 28.266 1.00 62.56 191 LEU A N 1
ATOM 1454 C CA . LEU A 1 191 ? -19.023 5.632 27.818 1.00 62.56 191 LEU A CA 1
ATOM 1455 C C . LEU A 1 191 ? -17.864 5.511 28.815 1.00 62.56 191 LEU A C 1
ATOM 1457 O O . LEU A 1 191 ? -16.717 5.381 28.394 1.00 62.56 191 LEU A O 1
ATOM 1461 N N . ILE A 1 192 ? -18.148 5.516 30.121 1.00 65.81 192 ILE A N 1
ATOM 1462 C CA . ILE A 1 192 ? -17.152 5.304 31.181 1.00 65.81 192 ILE A CA 1
ATOM 1463 C C . ILE A 1 192 ? -16.626 3.866 31.158 1.00 65.81 192 ILE A C 1
ATOM 1465 O O . ILE A 1 192 ? -15.413 3.673 31.226 1.00 65.81 192 ILE A O 1
ATOM 1469 N N . ALA A 1 193 ? -17.499 2.866 31.021 1.00 67.94 193 ALA A N 1
ATOM 1470 C CA . ALA A 1 193 ? -17.114 1.459 30.940 1.00 67.94 193 ALA A CA 1
ATOM 1471 C C . ALA A 1 193 ? -16.268 1.186 29.687 1.00 67.94 193 ALA A C 1
ATOM 1473 O O . ALA A 1 193 ? -15.196 0.589 29.783 1.00 67.94 193 ALA A O 1
ATOM 1474 N N . PHE A 1 194 ? -16.689 1.708 28.530 1.00 72.38 194 PHE A N 1
ATOM 1475 C CA . PHE A 1 194 ? -15.921 1.638 27.289 1.00 72.38 194 PHE A CA 1
ATOM 1476 C C . PHE A 1 194 ? -14.572 2.346 27.422 1.00 72.38 194 PHE A C 1
ATOM 1478 O 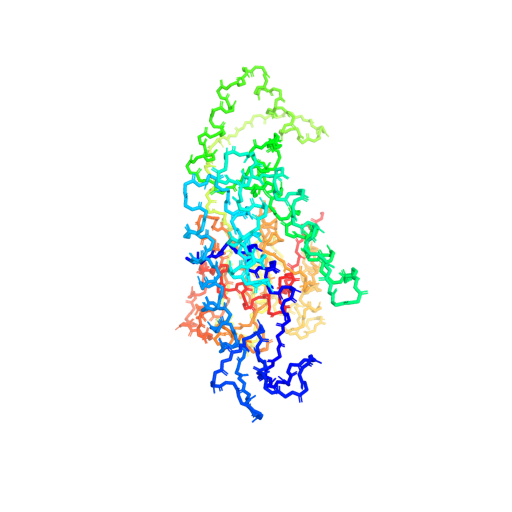O . PHE A 1 194 ? -13.546 1.769 27.085 1.00 72.38 194 PHE A O 1
ATOM 1485 N N . ALA A 1 195 ? -14.539 3.573 27.952 1.00 53.44 195 ALA A N 1
ATOM 1486 C CA . ALA A 1 195 ? -13.295 4.310 28.154 1.00 53.44 195 ALA A CA 1
ATOM 1487 C C . ALA A 1 195 ? -12.353 3.598 29.133 1.00 53.44 195 ALA A C 1
ATOM 1489 O O . ALA A 1 195 ? -11.144 3.616 28.921 1.00 53.44 195 ALA A O 1
ATOM 1490 N N . THR A 1 196 ? -12.894 2.963 30.173 1.00 64.94 196 THR A N 1
ATOM 1491 C CA . THR A 1 196 ? -12.134 2.142 31.123 1.00 64.94 196 THR A CA 1
ATOM 1492 C C . THR A 1 196 ? -11.537 0.927 30.425 1.00 64.94 196 THR A C 1
ATOM 1494 O O . THR A 1 196 ? -10.333 0.736 30.504 1.00 64.94 196 THR A O 1
ATOM 1497 N N . ALA A 1 197 ? -12.330 0.155 29.676 1.00 65.88 197 ALA A N 1
ATOM 1498 C CA . ALA A 1 197 ? -11.847 -1.017 28.944 1.00 65.88 197 ALA A CA 1
ATOM 1499 C C . ALA A 1 197 ? -10.850 -0.656 27.825 1.00 65.88 197 ALA A C 1
ATOM 1501 O O . ALA A 1 197 ? -9.839 -1.327 27.657 1.00 65.88 197 ALA A O 1
ATOM 1502 N N . PHE A 1 198 ? -11.096 0.432 27.088 1.00 63.28 198 PHE A N 1
ATOM 1503 C CA . PHE A 1 198 ? -10.243 0.907 25.993 1.00 63.28 198 PHE A CA 1
ATOM 1504 C C . PHE A 1 198 ? -8.902 1.468 26.488 1.00 63.28 198 PHE A C 1
ATOM 1506 O O . PHE A 1 198 ? -7.895 1.380 25.790 1.00 63.28 198 PHE A O 1
ATOM 1513 N N . ARG A 1 199 ? -8.886 2.071 27.685 1.00 56.06 199 ARG A N 1
ATOM 1514 C CA . ARG A 1 199 ? -7.688 2.658 28.314 1.00 56.06 199 ARG A CA 1
ATOM 1515 C C . ARG A 1 199 ? -7.050 1.748 29.355 1.00 56.06 199 ARG A C 1
ATOM 1517 O O . ARG A 1 199 ? -6.037 2.137 29.933 1.00 56.06 199 ARG A O 1
ATOM 1524 N N . ALA A 1 200 ? -7.626 0.577 29.610 1.00 53.59 200 ALA A N 1
ATOM 1525 C CA . ALA A 1 200 ? -7.020 -0.439 30.448 1.00 53.59 200 ALA A CA 1
ATOM 1526 C C . ALA A 1 200 ? -5.764 -0.969 29.743 1.00 53.59 200 ALA A C 1
ATOM 1528 O O . ALA A 1 200 ? -5.790 -1.970 29.035 1.00 53.59 200 ALA A O 1
ATOM 1529 N N . SER A 1 201 ? -4.631 -0.299 29.946 1.00 43.59 201 SER A N 1
ATOM 1530 C CA . SER A 1 201 ? -3.364 -1.012 30.039 1.00 43.59 201 SER A CA 1
ATOM 1531 C C . SER A 1 201 ? -3.485 -1.959 31.228 1.00 43.59 201 SER A C 1
ATOM 1533 O O . SER A 1 201 ? -3.967 -1.531 32.280 1.00 43.59 201 SER A O 1
ATOM 1535 N N . GLY A 1 202 ? -3.074 -3.218 31.070 1.00 37.16 202 GLY A N 1
ATOM 1536 C CA . GLY A 1 202 ? -2.973 -4.142 32.196 1.00 37.16 202 GLY A CA 1
ATOM 1537 C C . GLY A 1 202 ? -2.380 -3.449 33.431 1.00 37.16 202 GLY A C 1
ATOM 1538 O O . GLY A 1 202 ? -1.395 -2.719 33.335 1.00 37.16 202 GLY A O 1
ATOM 1539 N N . THR A 1 203 ? -3.057 -3.636 34.560 1.00 36.62 203 THR A N 1
ATOM 1540 C CA . THR A 1 203 ? -2.559 -3.577 35.946 1.00 36.62 203 THR A CA 1
ATOM 1541 C C . THR A 1 203 ? -1.048 -3.862 36.063 1.00 36.62 203 THR A C 1
ATOM 1543 O O . THR A 1 203 ? -0.561 -4.752 35.371 1.00 36.62 203 THR A O 1
ATOM 1546 N N . GLU A 1 204 ? -0.245 -3.180 36.900 1.00 35.28 204 GLU A N 1
ATOM 1547 C CA . GLU A 1 204 ? -0.488 -2.496 38.200 1.00 35.28 204 GLU A CA 1
ATOM 1548 C C . GLU A 1 204 ? 0.367 -1.201 38.333 1.00 35.28 204 GLU A C 1
ATOM 1550 O O . GLU A 1 204 ? 1.505 -1.171 37.879 1.00 35.28 204 GLU A O 1
ATOM 1555 N N . ALA A 1 205 ? -0.160 -0.025 38.716 1.00 33.09 205 ALA A N 1
ATOM 1556 C CA . ALA A 1 205 ? -0.576 0.526 40.029 1.00 33.09 205 ALA A CA 1
ATOM 1557 C C . ALA A 1 205 ? 0.525 1.309 40.797 1.00 33.09 205 ALA A C 1
ATOM 1559 O O . ALA A 1 205 ? 1.446 0.716 41.343 1.00 33.09 205 ALA A O 1
ATOM 1560 N N . THR A 1 206 ? 0.381 2.644 40.898 1.00 29.38 206 THR A N 1
ATOM 1561 C CA . THR A 1 206 ? 0.391 3.501 42.123 1.00 29.38 206 THR A CA 1
ATOM 1562 C C . THR A 1 206 ? 0.762 4.972 41.836 1.00 29.38 206 THR A C 1
ATOM 1564 O O . THR A 1 206 ? 1.339 5.320 40.813 1.00 29.38 206 THR A O 1
ATOM 1567 N N . ALA A 1 207 ? 0.281 5.854 42.714 1.00 29.86 207 ALA A N 1
ATOM 1568 C CA . ALA A 1 207 ? -0.043 7.265 42.509 1.00 29.86 207 ALA A CA 1
ATOM 1569 C C . ALA A 1 207 ? 1.130 8.273 42.565 1.00 29.86 207 ALA A C 1
ATOM 1571 O O . ALA A 1 207 ? 2.045 8.108 43.362 1.00 29.86 207 ALA A O 1
ATOM 1572 N N . THR A 1 208 ? 1.026 9.401 41.837 1.00 29.86 208 THR A N 1
ATOM 1573 C CA . THR A 1 208 ? 0.830 10.781 42.376 1.00 29.86 208 THR A CA 1
ATOM 1574 C C . THR A 1 208 ? 1.014 11.889 41.307 1.00 29.86 208 THR A C 1
ATOM 1576 O O . THR A 1 208 ? 2.062 12.010 40.697 1.00 29.86 208 THR A O 1
ATOM 1579 N N . ARG A 1 209 ? -0.048 12.704 41.145 1.00 32.44 209 ARG A N 1
ATOM 1580 C CA . ARG A 1 209 ? -0.249 14.052 40.532 1.00 32.44 209 ARG A CA 1
ATOM 1581 C C . ARG A 1 209 ? 0.412 14.478 39.184 1.00 32.44 209 ARG A C 1
ATOM 1583 O O . ARG A 1 209 ? 1.587 14.240 38.954 1.00 32.44 209 ARG A O 1
ATOM 1590 N N . PRO A 1 210 ? -0.328 15.219 38.319 1.00 46.62 210 PRO A N 1
ATOM 1591 C CA . PRO A 1 210 ? -0.006 15.439 36.904 1.00 46.62 210 PRO A CA 1
ATOM 1592 C C . PRO A 1 210 ? 0.686 16.792 36.634 1.00 46.62 210 PRO A C 1
ATOM 1594 O O . PRO A 1 210 ? 0.700 17.667 37.506 1.00 46.62 210 PRO A O 1
ATOM 1597 N N . PRO A 1 211 ? 1.125 17.037 35.382 1.00 34.09 211 PRO A N 1
ATOM 1598 C CA . PRO A 1 211 ? 0.482 18.154 34.686 1.00 34.09 211 PRO A CA 1
ATOM 1599 C C . PRO A 1 211 ? 0.167 17.939 33.188 1.00 34.09 211 PRO A C 1
ATOM 1601 O O . PRO A 1 211 ? 0.935 17.352 32.437 1.00 34.09 211 PRO A O 1
ATOM 1604 N N . LYS A 1 212 ? -0.941 18.597 32.799 1.00 26.39 212 LYS A N 1
ATOM 1605 C CA . LYS A 1 212 ? -1.314 19.191 31.493 1.00 26.39 212 LYS A CA 1
ATOM 1606 C C . LYS A 1 212 ? -1.726 18.288 30.307 1.00 26.39 212 LYS A C 1
ATOM 1608 O O . LYS A 1 212 ? -0.914 17.621 29.685 1.00 26.39 212 LYS A O 1
ATOM 1613 N N . ALA A 1 213 ? -2.995 18.426 29.895 1.00 45.94 213 ALA A N 1
ATOM 1614 C CA . ALA A 1 213 ? -3.434 18.267 28.492 1.00 45.94 213 ALA A CA 1
ATOM 1615 C C . ALA A 1 213 ? -2.730 19.317 27.584 1.00 45.94 213 ALA A C 1
ATOM 1617 O O . ALA A 1 213 ? -2.212 20.279 28.167 1.00 45.94 213 ALA A O 1
ATOM 1618 N N . PRO A 1 214 ? -2.757 19.285 26.221 1.00 50.56 214 PRO A N 1
ATOM 1619 C CA . PRO A 1 214 ? -3.593 18.518 25.260 1.00 50.56 214 PRO A CA 1
ATOM 1620 C C . PRO A 1 214 ? -2.794 17.959 24.027 1.00 50.56 214 PRO A C 1
ATOM 1622 O O . PRO A 1 214 ? -1.576 18.060 24.002 1.00 50.56 214 PRO A O 1
ATOM 1625 N N . ALA A 1 215 ? -3.374 17.309 22.997 1.00 29.70 215 ALA A N 1
ATOM 1626 C CA . ALA A 1 215 ? -3.756 17.935 21.707 1.00 29.70 215 ALA A CA 1
ATOM 1627 C C . ALA A 1 215 ? -4.197 16.881 20.644 1.00 29.70 215 ALA A C 1
ATOM 1629 O O . ALA A 1 215 ? -3.866 15.707 20.765 1.00 29.70 215 ALA A O 1
ATOM 1630 N N . LYS A 1 216 ? -4.939 17.327 19.608 1.00 43.06 216 LYS A N 1
ATOM 1631 C CA . LYS A 1 216 ? -5.361 16.614 18.363 1.00 43.06 216 LYS A CA 1
ATOM 1632 C C . LYS A 1 216 ? -4.251 15.706 17.778 1.00 43.06 216 LYS A C 1
ATOM 1634 O O . LYS A 1 216 ? -3.097 16.018 18.060 1.00 43.06 216 LYS A O 1
ATOM 1639 N N . PRO A 1 217 ? -4.524 14.686 16.921 1.00 53.25 217 PRO A N 1
ATOM 1640 C CA . PRO A 1 217 ? -3.462 13.905 16.276 1.00 53.25 217 PRO A CA 1
ATOM 1641 C C . PRO A 1 217 ? -2.726 14.799 15.270 1.00 53.25 217 PRO A C 1
ATOM 1643 O O . PRO A 1 217 ? -3.045 14.872 14.087 1.00 53.25 217 PRO A O 1
ATOM 1646 N N . GLY A 1 218 ? -1.815 15.603 15.801 1.00 71.94 218 GLY A N 1
ATOM 1647 C CA . GLY A 1 218 ? -0.958 16.500 15.066 1.00 71.94 218 GLY A CA 1
ATOM 1648 C C . GLY A 1 218 ? 0.193 15.727 14.452 1.00 71.94 218 GLY A C 1
ATOM 1649 O O . GLY A 1 218 ? 0.395 14.543 14.718 1.00 71.94 218 GLY A O 1
ATOM 1650 N N . LEU A 1 219 ? 0.951 16.442 13.632 1.00 84.44 219 LEU A N 1
ATOM 1651 C CA . LEU A 1 219 ? 2.256 16.022 13.154 1.00 84.44 219 LEU A CA 1
ATOM 1652 C C . LEU A 1 219 ? 3.062 15.380 14.292 1.00 84.44 219 LEU A C 1
ATOM 1654 O O . LEU A 1 219 ? 3.415 16.057 15.260 1.00 84.44 219 LEU A O 1
ATOM 1658 N N . LEU A 1 220 ? 3.375 14.094 14.153 1.00 91.56 220 LEU A N 1
ATOM 1659 C CA . LEU A 1 220 ? 4.350 13.454 15.017 1.00 91.56 220 LEU A CA 1
ATOM 1660 C C . LEU A 1 220 ? 5.723 13.887 14.512 1.00 91.56 220 LEU A C 1
ATOM 1662 O O . LEU A 1 220 ? 6.065 13.627 13.362 1.00 91.56 220 LEU A O 1
ATOM 1666 N N . ARG A 1 221 ? 6.497 14.571 15.353 1.00 93.06 221 ARG A N 1
ATOM 1667 C CA . ARG A 1 221 ? 7.875 14.969 15.055 1.00 93.06 221 ARG A CA 1
ATOM 1668 C C . ARG A 1 221 ? 8.736 14.733 16.284 1.00 93.06 221 ARG A C 1
ATOM 1670 O O . ARG A 1 221 ? 8.481 15.309 17.338 1.00 93.06 221 ARG A O 1
ATOM 1677 N N . LEU A 1 222 ? 9.765 13.919 16.121 1.00 92.12 222 LEU A N 1
ATOM 1678 C CA . LEU A 1 222 ? 10.811 13.730 17.109 1.00 92.12 222 LEU A CA 1
ATOM 1679 C C . LEU A 1 222 ? 11.845 14.860 16.951 1.00 92.12 222 LEU A C 1
ATOM 1681 O O . LEU A 1 222 ? 12.220 15.180 15.818 1.00 92.12 222 LEU A O 1
ATOM 1685 N N . PRO A 1 223 ? 12.306 15.492 18.044 1.00 92.31 223 PRO A N 1
ATOM 1686 C CA . PRO A 1 223 ? 13.308 16.556 18.002 1.00 92.31 223 PRO A CA 1
ATOM 1687 C C . PRO A 1 223 ? 14.718 15.962 17.857 1.00 92.31 223 PRO A C 1
ATOM 1689 O O . PRO A 1 223 ? 15.573 16.117 18.725 1.00 92.31 223 PRO A O 1
ATOM 1692 N N . VAL A 1 224 ? 14.934 15.220 16.774 1.00 92.75 224 VAL A N 1
ATOM 1693 C CA . VAL A 1 224 ? 16.214 14.586 16.455 1.00 92.75 224 VAL A CA 1
ATOM 1694 C C . VAL A 1 224 ? 17.180 15.649 15.919 1.00 92.75 224 VAL A C 1
ATOM 1696 O O . VAL A 1 224 ? 16.770 16.425 15.047 1.00 92.75 224 VAL A O 1
ATOM 1699 N N . PRO A 1 225 ? 18.439 15.705 16.394 1.00 90.88 225 PRO A N 1
ATOM 1700 C CA . PRO A 1 225 ? 19.438 16.605 15.831 1.00 90.88 225 PRO A CA 1
ATOM 1701 C C . PRO A 1 225 ? 19.718 16.242 14.371 1.00 90.88 225 PRO A C 1
ATOM 1703 O O . PRO A 1 225 ? 19.796 15.065 14.022 1.00 90.88 225 PRO A O 1
ATOM 1706 N N . TYR A 1 226 ? 19.863 17.256 13.525 1.00 93.50 226 TYR A N 1
ATOM 1707 C CA . TYR A 1 226 ? 20.273 17.072 12.139 1.00 93.50 226 TYR A CA 1
ATOM 1708 C C . TYR A 1 226 ? 21.799 17.045 12.037 1.00 93.50 226 TYR A C 1
ATOM 1710 O O . TYR A 1 226 ? 22.468 17.890 12.631 1.00 93.50 226 TYR A O 1
ATOM 1718 N N . LEU A 1 227 ? 22.330 16.085 11.281 1.00 92.31 227 LEU A N 1
ATOM 1719 C CA . LEU A 1 227 ? 23.748 15.953 10.950 1.00 92.31 227 LEU A CA 1
ATOM 1720 C C . LEU A 1 227 ? 23.872 15.833 9.428 1.00 92.31 227 LEU A C 1
ATOM 1722 O O . LEU A 1 227 ? 23.108 15.096 8.800 1.00 92.31 227 LEU A O 1
ATOM 1726 N N . SER A 1 228 ? 24.808 16.574 8.843 1.00 92.00 228 SER A N 1
ATOM 1727 C CA . SER A 1 228 ? 24.985 16.688 7.396 1.00 92.00 228 SER A CA 1
ATOM 1728 C C . SER A 1 228 ? 26.257 15.971 6.976 1.00 92.00 228 SER A C 1
ATOM 1730 O O . SER A 1 228 ? 27.336 16.433 7.302 1.00 92.00 228 SER A O 1
ATOM 1732 N N . GLN A 1 229 ? 26.186 14.943 6.132 1.00 93.12 229 GLN A N 1
ATOM 1733 C CA . GLN A 1 229 ? 27.408 14.247 5.693 1.00 93.12 229 GLN A CA 1
ATOM 1734 C C . GLN A 1 229 ? 28.393 15.166 4.940 1.00 93.12 229 GLN A C 1
ATOM 1736 O O . GLN A 1 229 ? 29.585 14.878 4.835 1.00 93.12 229 GLN A O 1
ATOM 1741 N N . ASN A 1 230 ? 27.878 16.267 4.382 1.00 91.12 230 ASN A N 1
ATOM 1742 C CA . ASN A 1 230 ? 28.630 17.215 3.564 1.00 91.12 230 ASN A CA 1
ATOM 1743 C C . ASN A 1 230 ? 29.519 18.168 4.381 1.00 91.12 230 ASN A C 1
ATOM 1745 O O . ASN A 1 230 ? 30.259 18.941 3.775 1.00 91.12 230 ASN A O 1
ATOM 1749 N N . ASP A 1 231 ? 29.450 18.144 5.718 1.00 87.62 231 ASP A N 1
ATOM 1750 C CA . ASP A 1 231 ? 30.348 18.915 6.589 1.00 87.62 231 ASP A CA 1
ATOM 1751 C C . ASP A 1 231 ? 31.415 18.056 7.297 1.00 87.62 231 ASP A C 1
ATOM 1753 O O . ASP A 1 231 ? 32.227 18.613 8.039 1.00 87.62 231 ASP A O 1
ATOM 1757 N N . SER A 1 232 ? 31.461 16.747 7.001 1.00 88.62 232 SER A N 1
ATOM 1758 C CA . SER A 1 232 ? 32.442 15.802 7.548 1.00 88.62 232 SER A CA 1
ATOM 1759 C C . SER A 1 232 ? 33.878 16.180 7.190 1.00 88.62 232 SER A C 1
ATOM 1761 O O . SER A 1 232 ? 34.209 16.447 6.029 1.00 88.62 232 SER A O 1
ATOM 1763 N N . VAL A 1 233 ? 34.777 16.085 8.172 1.00 88.56 233 VAL A N 1
ATOM 1764 C CA . VAL A 1 233 ? 36.215 16.353 7.985 1.00 88.56 233 VAL A CA 1
ATOM 1765 C C . VAL A 1 233 ? 37.033 15.096 7.662 1.00 88.56 233 VAL A C 1
ATOM 1767 O O . VAL A 1 233 ? 38.252 15.163 7.508 1.00 88.56 233 VAL A O 1
ATOM 1770 N N . THR A 1 234 ? 36.387 13.933 7.542 1.00 86.19 234 THR A N 1
ATOM 1771 C CA . THR A 1 234 ? 37.056 12.623 7.392 1.00 86.19 234 THR A CA 1
ATOM 1772 C C . THR A 1 234 ? 37.451 12.280 5.954 1.00 86.19 234 THR A C 1
ATOM 1774 O O . THR A 1 234 ? 38.122 11.275 5.713 1.00 86.19 234 THR A O 1
ATOM 1777 N N . GLY A 1 235 ? 36.994 13.068 4.976 1.00 84.94 235 GLY A N 1
ATOM 1778 C CA . GLY A 1 235 ? 37.127 12.757 3.550 1.00 84.94 235 GLY A CA 1
ATOM 1779 C C . GLY A 1 235 ? 36.211 11.624 3.060 1.00 84.94 235 GLY A C 1
ATOM 1780 O O . GLY A 1 235 ? 36.268 11.274 1.884 1.00 84.94 235 GLY A O 1
ATOM 1781 N N . GLN A 1 236 ? 35.354 11.062 3.925 1.00 85.56 236 GLN A N 1
ATOM 1782 C CA . GLN A 1 236 ? 34.402 9.991 3.588 1.00 85.56 236 GLN A CA 1
ATOM 1783 C C . GLN A 1 236 ? 32.962 10.492 3.388 1.00 85.56 236 GLN A C 1
ATOM 1785 O O . GLN A 1 236 ? 32.075 9.670 3.169 1.00 85.56 236 GLN A O 1
ATOM 1790 N N . GLY A 1 237 ? 32.717 11.809 3.419 1.00 85.44 237 GLY A N 1
ATOM 1791 C CA . GLY A 1 237 ? 31.370 12.403 3.410 1.00 85.44 237 GLY A CA 1
ATOM 1792 C C . GLY A 1 237 ? 30.422 11.834 2.345 1.00 85.44 237 GLY A C 1
ATOM 1793 O O . GLY A 1 237 ? 29.286 11.487 2.651 1.00 85.44 237 GLY A O 1
ATOM 1794 N N . SER A 1 238 ? 30.901 11.599 1.117 1.00 86.62 238 SER A N 1
ATOM 1795 C CA . SER A 1 238 ? 30.092 11.026 0.023 1.00 86.62 238 SER A CA 1
ATOM 1796 C C . SER A 1 238 ? 29.594 9.591 0.266 1.00 86.62 238 SER A C 1
ATOM 1798 O O . SER A 1 238 ? 28.701 9.124 -0.440 1.00 86.62 238 SER A O 1
ATOM 1800 N N . ARG A 1 239 ? 30.150 8.886 1.258 1.00 90.62 239 ARG A N 1
ATOM 1801 C CA . ARG A 1 239 ? 29.823 7.501 1.642 1.00 90.62 239 ARG A CA 1
ATOM 1802 C C . ARG A 1 239 ? 29.227 7.397 3.049 1.00 90.62 239 ARG A C 1
ATOM 1804 O O . ARG A 1 239 ? 29.124 6.294 3.592 1.00 90.62 239 ARG A O 1
ATOM 1811 N N . MET A 1 240 ? 28.870 8.527 3.657 1.00 92.31 240 MET A N 1
ATOM 1812 C CA . MET A 1 240 ? 28.450 8.592 5.056 1.00 92.31 240 MET A CA 1
ATOM 1813 C C . MET A 1 240 ? 26.940 8.599 5.267 1.00 92.31 240 MET A C 1
ATOM 1815 O O . MET A 1 240 ? 26.528 8.497 6.413 1.00 92.31 240 MET A O 1
ATOM 1819 N N . CYS A 1 241 ? 26.104 8.622 4.225 1.00 95.19 241 CYS A N 1
ATOM 1820 C CA . CYS A 1 241 ? 24.643 8.699 4.377 1.00 95.19 241 CYS A CA 1
ATOM 1821 C C . CYS A 1 241 ? 24.069 7.695 5.393 1.00 95.19 241 CYS A C 1
ATOM 1823 O O . CYS A 1 241 ? 23.227 8.044 6.224 1.00 95.19 241 CYS A O 1
ATOM 1825 N N . PHE A 1 242 ? 24.578 6.460 5.393 1.00 97.38 242 PHE A N 1
ATOM 1826 C CA . PHE A 1 242 ? 24.177 5.432 6.351 1.00 97.38 242 PHE A CA 1
ATOM 1827 C C . PHE A 1 242 ? 24.696 5.736 7.764 1.00 97.38 242 PHE A C 1
ATOM 1829 O O . PHE A 1 242 ? 23.922 5.753 8.723 1.00 97.38 242 PHE A O 1
ATOM 1836 N N . ALA A 1 243 ? 25.987 6.052 7.888 1.00 96.38 243 ALA A N 1
ATOM 1837 C CA . ALA A 1 243 ? 26.605 6.396 9.163 1.00 96.38 243 ALA A CA 1
ATOM 1838 C C . ALA A 1 243 ? 25.958 7.639 9.798 1.00 96.38 243 ALA A C 1
ATOM 1840 O O . ALA A 1 243 ? 25.546 7.565 10.951 1.00 96.38 243 ALA A O 1
ATOM 1841 N N . SER A 1 244 ? 25.775 8.733 9.055 1.00 96.38 244 SER A N 1
ATOM 1842 C CA . SER A 1 244 ? 25.133 9.963 9.533 1.00 96.38 244 SER A CA 1
ATOM 1843 C C . SER A 1 244 ? 23.669 9.729 9.927 1.00 96.38 244 SER A C 1
ATOM 1845 O O . SER A 1 244 ? 23.227 10.229 10.961 1.00 96.38 244 SER A O 1
ATOM 1847 N N . SER A 1 245 ? 22.924 8.894 9.190 1.00 97.94 245 SER A N 1
ATOM 1848 C CA . SER A 1 245 ? 21.547 8.521 9.561 1.00 97.94 245 SER A CA 1
ATOM 1849 C C . SER A 1 245 ? 21.480 7.750 10.883 1.00 97.94 245 SER A C 1
ATOM 1851 O O . SER A 1 245 ? 20.656 8.056 11.749 1.00 97.94 245 SER A O 1
ATOM 1853 N N . CYS A 1 246 ? 22.367 6.770 11.076 1.00 97.56 246 CYS A N 1
ATOM 1854 C CA . CYS A 1 246 ? 22.469 6.030 12.333 1.00 97.56 246 CYS A CA 1
ATOM 1855 C C . CYS A 1 246 ? 22.999 6.902 13.482 1.00 97.56 246 CYS A C 1
ATOM 1857 O O . CYS A 1 246 ? 22.517 6.775 14.608 1.00 97.56 246 CYS A O 1
ATOM 1859 N N . ALA A 1 247 ? 23.930 7.819 13.208 1.00 95.94 247 ALA A N 1
ATOM 1860 C CA . ALA A 1 247 ? 24.473 8.760 14.181 1.00 95.94 247 ALA A CA 1
ATOM 1861 C C . ALA A 1 247 ? 23.396 9.708 14.714 1.00 95.94 247 ALA A C 1
ATOM 1863 O O . ALA A 1 247 ? 23.284 9.874 15.925 1.00 95.94 247 ALA A O 1
ATOM 1864 N N . MET A 1 248 ? 22.550 10.266 13.839 1.00 96.56 248 MET A N 1
ATOM 1865 C CA . MET A 1 248 ? 21.405 11.091 14.243 1.00 96.56 248 MET A CA 1
ATOM 1866 C C . MET A 1 248 ? 20.440 10.310 15.151 1.00 96.56 248 MET A C 1
ATOM 1868 O O . MET A 1 248 ? 20.012 10.815 16.192 1.00 96.56 248 MET A O 1
ATOM 1872 N N . ALA A 1 249 ? 20.137 9.053 14.803 1.00 96.75 249 ALA A N 1
ATOM 1873 C CA . ALA A 1 249 ? 19.294 8.190 15.630 1.00 96.75 249 ALA A CA 1
ATOM 1874 C C . ALA A 1 249 ? 19.933 7.912 17.003 1.00 96.75 249 ALA A C 1
ATOM 1876 O O . ALA A 1 249 ? 19.267 8.026 18.034 1.00 96.75 249 ALA A O 1
ATOM 1877 N N . ALA A 1 250 ? 21.228 7.588 17.030 1.00 94.31 250 ALA A N 1
ATOM 1878 C CA . ALA A 1 250 ? 21.972 7.315 18.254 1.00 94.31 250 ALA A CA 1
ATOM 1879 C C . ALA A 1 250 ? 22.097 8.556 19.149 1.00 94.31 250 ALA A C 1
ATOM 1881 O O . ALA A 1 250 ? 21.845 8.461 20.347 1.00 94.31 250 ALA A O 1
ATOM 1882 N N . ALA A 1 251 ? 22.406 9.720 18.574 1.00 91.06 251 ALA A N 1
ATOM 1883 C CA . ALA A 1 251 ? 22.500 10.991 19.286 1.00 91.06 251 ALA A CA 1
ATOM 1884 C C . ALA A 1 251 ? 21.171 11.382 19.946 1.00 91.06 251 ALA A C 1
ATOM 1886 O O . ALA A 1 251 ? 21.161 11.941 21.037 1.00 91.06 251 ALA A O 1
ATOM 1887 N N . TYR A 1 252 ? 20.038 11.051 19.325 1.00 93.25 252 TYR A N 1
ATOM 1888 C CA . TYR A 1 252 ? 18.729 11.277 19.930 1.00 93.25 252 TYR A CA 1
ATOM 1889 C C . TYR A 1 252 ? 18.398 10.264 21.037 1.00 93.25 252 TYR A C 1
ATOM 1891 O O . TYR A 1 252 ? 17.961 10.647 22.120 1.00 93.25 252 TYR A O 1
ATOM 1899 N N . LEU A 1 253 ? 18.613 8.970 20.786 1.00 91.94 253 LEU A N 1
ATOM 1900 C CA . LEU A 1 253 ? 18.219 7.899 21.712 1.00 91.94 253 LEU A CA 1
ATOM 1901 C C . LEU A 1 253 ? 19.173 7.746 22.905 1.00 91.94 253 LEU A C 1
ATOM 1903 O O . LEU A 1 253 ? 18.774 7.273 23.971 1.00 91.94 253 LEU A O 1
ATOM 1907 N N . LYS A 1 254 ? 20.440 8.125 22.727 1.00 89.00 254 LYS A N 1
ATOM 1908 C CA . LYS A 1 254 ? 21.499 8.096 23.740 1.00 89.00 254 LYS A CA 1
ATOM 1909 C C . LYS A 1 254 ? 22.401 9.341 23.601 1.00 89.00 254 LYS A C 1
ATOM 1911 O O . LYS A 1 254 ? 23.550 9.211 23.181 1.00 89.00 254 LYS A O 1
ATOM 1916 N N . PRO A 1 255 ? 21.941 10.534 24.030 1.00 77.81 255 PRO A N 1
ATOM 1917 C CA . PRO A 1 255 ? 22.649 11.813 23.839 1.00 77.81 255 PRO A CA 1
ATOM 1918 C C . PRO A 1 255 ? 24.065 11.921 24.420 1.00 77.81 255 PRO A C 1
ATOM 1920 O O . PRO A 1 255 ? 24.789 12.850 24.088 1.00 77.81 255 PRO A O 1
ATOM 1923 N N . VAL A 1 256 ? 24.473 10.987 25.285 1.00 77.38 256 VAL A N 1
ATOM 1924 C CA . VAL A 1 256 ? 25.817 10.939 25.891 1.00 77.38 256 VAL A CA 1
ATOM 1925 C C . VAL A 1 256 ? 26.722 9.854 25.302 1.00 77.38 256 VAL A C 1
ATOM 1927 O O . VAL A 1 256 ? 27.882 9.765 25.691 1.00 77.38 256 VAL A O 1
ATOM 1930 N N . ALA A 1 257 ? 26.203 9.002 24.412 1.00 75.88 257 ALA A N 1
ATOM 1931 C CA . ALA A 1 257 ? 26.947 7.862 23.874 1.00 75.88 257 ALA A CA 1
ATOM 1932 C C . ALA A 1 257 ? 27.925 8.256 22.756 1.00 75.88 257 ALA A C 1
ATOM 1934 O O . ALA A 1 257 ? 28.895 7.545 22.513 1.00 75.88 257 ALA A O 1
ATOM 1935 N N . LEU A 1 258 ? 27.684 9.396 22.108 1.00 77.38 258 LEU A N 1
ATOM 1936 C CA . LEU A 1 258 ? 28.613 10.051 21.194 1.00 77.38 258 LEU A CA 1
ATOM 1937 C C . LEU A 1 258 ? 29.064 11.343 21.880 1.00 77.38 258 LEU A C 1
ATOM 1939 O O . LEU A 1 258 ? 28.289 12.293 21.982 1.00 77.38 258 LEU A O 1
ATOM 1943 N N . ASN A 1 259 ? 30.267 11.340 22.449 1.00 66.94 259 ASN A N 1
ATOM 1944 C CA . ASN A 1 259 ? 30.819 12.466 23.191 1.00 66.94 259 ASN A CA 1
ATOM 1945 C C . ASN A 1 259 ? 32.260 12.762 22.740 1.00 66.94 259 ASN A C 1
ATOM 1947 O O . ASN A 1 259 ? 33.138 11.905 22.739 1.00 66.94 259 ASN A O 1
ATOM 1951 N N . GLY A 1 260 ? 32.515 14.005 22.331 1.00 60.47 260 GLY A N 1
ATOM 1952 C CA . GLY A 1 260 ? 33.817 14.401 21.799 1.00 60.47 260 GLY A CA 1
ATOM 1953 C C . GLY A 1 260 ? 33.799 15.791 21.170 1.00 60.47 260 GLY A C 1
ATOM 1954 O O . GLY A 1 260 ? 32.737 16.375 20.975 1.00 60.47 260 GLY A O 1
ATOM 1955 N N . ASN A 1 261 ? 34.988 16.308 20.853 1.00 61.03 261 ASN A N 1
ATOM 1956 C CA . ASN A 1 261 ? 35.177 17.643 20.266 1.00 61.03 261 ASN A CA 1
ATOM 1957 C C . ASN A 1 261 ? 34.975 17.684 18.735 1.00 61.03 261 ASN A C 1
ATOM 1959 O O . ASN A 1 261 ? 35.138 18.743 18.135 1.00 61.03 261 ASN A O 1
ATOM 1963 N N . SER A 1 262 ? 34.672 16.549 18.096 1.00 69.62 262 SER A N 1
ATOM 1964 C CA . SER A 1 262 ? 34.410 16.426 16.653 1.00 69.62 262 SER A CA 1
ATOM 1965 C C . SER A 1 262 ? 32.916 16.237 16.360 1.00 69.62 262 SER A C 1
ATOM 1967 O O . SER A 1 262 ? 32.130 15.990 17.275 1.00 69.62 262 SER A O 1
ATOM 1969 N N . GLN A 1 263 ? 32.502 16.336 15.094 1.00 84.31 263 GLN A N 1
ATOM 1970 C CA . GLN A 1 263 ? 31.110 16.106 14.684 1.00 84.31 263 GLN A CA 1
ATOM 1971 C C . GLN A 1 263 ? 30.620 14.702 15.084 1.00 84.31 263 GLN A C 1
ATOM 1973 O O . GLN A 1 263 ? 31.386 13.737 15.119 1.00 84.31 263 GLN A O 1
ATOM 1978 N N . LEU A 1 264 ? 29.337 14.590 15.439 1.00 87.44 264 LEU A N 1
ATOM 1979 C CA . LEU A 1 264 ? 28.769 13.364 16.012 1.00 87.44 264 LEU A CA 1
ATOM 1980 C C . LEU A 1 264 ? 28.740 12.198 15.016 1.00 87.44 264 LEU A C 1
ATOM 1982 O O . LEU A 1 264 ? 28.946 11.049 15.408 1.00 87.44 264 LEU A O 1
ATOM 1986 N N . ASP A 1 265 ? 28.498 12.473 13.739 1.00 87.19 265 ASP A N 1
ATOM 1987 C CA . ASP A 1 265 ? 28.513 11.463 12.685 1.00 87.19 265 ASP A CA 1
ATOM 1988 C C . ASP A 1 265 ? 29.926 11.025 12.297 1.00 87.19 265 ASP A C 1
ATOM 1990 O O . ASP A 1 265 ? 30.114 9.841 12.031 1.00 87.19 265 ASP A O 1
ATOM 1994 N N . ASP A 1 266 ? 30.935 11.893 12.400 1.00 91.12 266 ASP A N 1
ATOM 1995 C CA . ASP A 1 266 ? 32.350 11.497 12.307 1.00 91.12 266 ASP A CA 1
ATOM 1996 C C . ASP A 1 266 ? 32.773 10.569 13.462 1.00 91.12 266 ASP A C 1
ATOM 1998 O O . ASP A 1 266 ? 33.483 9.580 13.260 1.00 91.12 266 ASP A O 1
ATOM 2002 N N . GLN A 1 267 ? 32.311 10.840 14.688 1.00 89.81 267 GLN A N 1
ATOM 2003 C CA . GLN A 1 267 ? 32.560 9.954 15.834 1.00 89.81 267 GLN A CA 1
ATOM 2004 C C . GLN A 1 267 ? 31.897 8.588 15.639 1.00 89.81 267 GLN A C 1
ATOM 2006 O O . GLN A 1 267 ? 32.499 7.542 15.893 1.00 89.81 267 GLN A O 1
ATOM 2011 N N . TYR A 1 268 ? 30.651 8.596 15.170 1.00 94.50 268 TYR A N 1
ATOM 2012 C CA . TYR A 1 268 ? 29.922 7.376 14.872 1.00 94.50 268 TYR A CA 1
ATOM 2013 C C . TYR A 1 268 ? 30.562 6.608 13.699 1.00 94.50 268 TYR A C 1
ATOM 2015 O O . TYR A 1 268 ? 30.676 5.385 13.757 1.00 94.50 268 TYR A O 1
ATOM 2023 N N . LEU A 1 269 ? 31.074 7.299 12.677 1.00 93.69 269 LEU A N 1
ATOM 2024 C CA . LEU A 1 269 ? 31.838 6.695 11.585 1.00 93.69 269 LEU A CA 1
ATOM 2025 C C . LEU A 1 269 ? 33.063 5.933 12.104 1.00 93.69 269 LEU A C 1
ATOM 2027 O O . LEU A 1 269 ? 33.276 4.779 11.730 1.00 93.69 269 LEU A O 1
ATOM 2031 N N . ALA A 1 270 ? 33.833 6.546 13.008 1.00 92.12 270 ALA A N 1
ATOM 2032 C CA . ALA A 1 270 ? 34.995 5.909 13.624 1.00 92.12 270 ALA A CA 1
ATOM 2033 C C . ALA A 1 270 ? 34.621 4.651 14.430 1.00 92.12 270 ALA A C 1
ATOM 2035 O O . ALA A 1 270 ? 35.430 3.732 14.560 1.00 92.12 270 ALA A O 1
ATOM 2036 N N . LEU A 1 271 ? 33.398 4.584 14.967 1.00 92.88 271 LEU A N 1
ATOM 2037 C CA . LEU A 1 271 ? 32.866 3.394 15.627 1.00 92.88 271 LEU A CA 1
ATOM 2038 C C . LEU A 1 271 ? 32.495 2.299 14.620 1.00 92.88 271 LEU A C 1
ATOM 2040 O O . LEU A 1 271 ? 32.879 1.149 14.819 1.00 92.88 271 LEU A O 1
ATOM 2044 N N . VAL A 1 272 ? 31.804 2.652 13.531 1.00 95.44 272 VAL A N 1
ATOM 2045 C CA . VAL A 1 272 ? 31.454 1.724 12.437 1.00 95.44 272 VAL A CA 1
ATOM 2046 C C . VAL A 1 272 ? 32.704 1.070 11.853 1.00 95.44 272 VAL A C 1
ATOM 2048 O O . VAL A 1 272 ? 32.734 -0.148 11.687 1.00 95.44 272 VAL A O 1
ATOM 2051 N N . GLN A 1 273 ? 33.767 1.849 11.640 1.00 94.50 273 GLN A N 1
ATOM 2052 C CA . GLN A 1 273 ? 35.041 1.371 11.090 1.00 94.50 273 GLN A CA 1
ATOM 2053 C C . GLN A 1 273 ? 35.746 0.314 11.955 1.00 94.50 273 GLN A C 1
ATOM 2055 O O . GLN A 1 273 ? 36.602 -0.410 11.453 1.00 94.50 273 GLN A O 1
ATOM 2060 N N . ARG A 1 274 ? 35.379 0.168 13.237 1.00 95.12 274 ARG A N 1
ATOM 2061 C CA . ARG A 1 274 ? 35.872 -0.933 14.088 1.00 95.12 274 ARG A CA 1
ATOM 2062 C C . ARG A 1 274 ? 35.246 -2.280 13.733 1.00 95.12 274 ARG A C 1
ATOM 2064 O O . ARG A 1 274 ? 35.794 -3.313 14.104 1.00 95.12 274 ARG A O 1
ATOM 2071 N N . TYR A 1 275 ? 34.094 -2.261 13.066 1.00 95.00 275 TYR A N 1
ATOM 2072 C CA . TYR A 1 275 ? 33.305 -3.442 12.725 1.00 95.00 275 TYR A CA 1
ATOM 2073 C C . TYR A 1 275 ? 33.299 -3.742 11.222 1.00 95.00 275 TYR A C 1
ATOM 2075 O O . TYR A 1 275 ? 33.161 -4.906 10.856 1.00 95.00 275 TYR A O 1
ATOM 2083 N N . GLY A 1 276 ? 33.465 -2.738 10.353 1.00 93.31 276 GLY A N 1
ATOM 2084 C CA . GLY A 1 276 ? 33.508 -2.941 8.903 1.00 93.31 276 GLY A CA 1
ATOM 2085 C C . GLY A 1 276 ? 33.436 -1.652 8.080 1.00 93.31 276 GLY A C 1
ATOM 2086 O O . GLY A 1 276 ? 33.745 -0.565 8.568 1.00 93.31 276 GLY A O 1
ATOM 2087 N N . ASP A 1 277 ? 33.045 -1.784 6.810 1.00 91.00 277 ASP A N 1
ATOM 2088 C CA . ASP A 1 277 ? 32.892 -0.655 5.883 1.00 91.00 277 ASP A CA 1
ATOM 2089 C C . ASP A 1 277 ? 31.629 0.175 6.183 1.00 91.00 277 ASP A C 1
ATOM 2091 O O . ASP A 1 277 ? 30.627 -0.317 6.698 1.00 91.00 277 ASP A O 1
ATOM 2095 N N . THR A 1 278 ? 31.667 1.456 5.824 1.00 85.06 278 THR A N 1
ATOM 2096 C CA . THR A 1 278 ? 30.622 2.446 6.121 1.00 85.06 278 THR A CA 1
ATOM 2097 C C . THR A 1 278 ? 29.290 2.144 5.432 1.00 85.06 278 THR A C 1
ATOM 2099 O O . THR A 1 278 ? 28.239 2.579 5.910 1.00 85.06 278 THR A O 1
ATOM 2102 N N . THR A 1 279 ? 29.326 1.390 4.331 1.00 87.50 279 THR A N 1
ATOM 2103 C CA . THR A 1 279 ? 28.152 0.995 3.543 1.00 87.50 279 THR A CA 1
ATOM 2104 C C . THR A 1 279 ? 27.546 -0.343 3.979 1.00 87.50 279 THR A C 1
ATOM 2106 O O . THR A 1 279 ? 26.436 -0.666 3.558 1.00 87.50 279 THR A O 1
ATOM 2109 N N . ASP A 1 280 ? 28.219 -1.101 4.852 1.00 92.38 280 ASP A N 1
ATOM 2110 C CA . ASP A 1 280 ? 27.746 -2.404 5.322 1.00 92.38 280 ASP A CA 1
ATOM 2111 C C . ASP A 1 280 ? 26.754 -2.270 6.489 1.00 92.38 280 ASP A C 1
ATOM 2113 O O . ASP A 1 280 ? 27.071 -1.764 7.568 1.00 92.38 280 ASP A O 1
ATOM 2117 N N . ALA A 1 281 ? 25.546 -2.806 6.305 1.00 94.81 281 ALA A N 1
ATOM 2118 C CA . ALA A 1 281 ? 24.513 -2.825 7.333 1.00 94.81 281 ALA A CA 1
ATOM 2119 C C . ALA A 1 281 ? 24.931 -3.600 8.594 1.00 94.81 281 ALA A C 1
ATOM 2121 O O . ALA A 1 281 ? 24.491 -3.254 9.695 1.00 94.81 281 ALA A O 1
ATOM 2122 N N . SER A 1 282 ? 25.781 -4.625 8.469 1.00 96.19 282 SER A N 1
ATOM 2123 C CA . SER A 1 282 ? 26.233 -5.412 9.619 1.00 96.19 282 SER A CA 1
ATOM 2124 C C . SER A 1 282 ? 27.124 -4.582 10.555 1.00 96.19 282 SER A C 1
ATOM 2126 O O . SER A 1 282 ? 26.901 -4.573 11.771 1.00 96.19 282 SER A O 1
ATOM 2128 N N . ALA A 1 283 ? 28.036 -3.786 9.984 1.00 96.69 283 ALA A N 1
ATOM 2129 C CA . ALA A 1 283 ? 28.897 -2.860 10.714 1.00 96.69 283 ALA A CA 1
ATOM 2130 C C . ALA A 1 283 ? 28.087 -1.757 11.416 1.00 96.69 283 ALA A C 1
ATOM 2132 O O . ALA A 1 283 ? 28.331 -1.442 12.582 1.00 96.69 283 ALA A O 1
ATOM 2133 N N . GLN A 1 284 ? 27.059 -1.231 10.745 1.00 97.69 284 GLN A N 1
ATOM 2134 C CA . GLN A 1 284 ? 26.143 -0.227 11.299 1.00 97.69 284 GLN A CA 1
ATOM 2135 C C . GLN A 1 284 ? 25.349 -0.768 12.496 1.00 97.69 284 GLN A C 1
ATOM 2137 O O . GLN A 1 284 ? 25.268 -0.135 13.550 1.00 97.69 284 GLN A O 1
ATOM 2142 N N . VAL A 1 285 ? 24.800 -1.980 12.371 1.00 97.56 285 VAL A N 1
ATOM 2143 C CA . VAL A 1 285 ? 24.085 -2.651 13.466 1.00 97.56 285 VAL A CA 1
ATOM 2144 C C . VAL A 1 285 ? 25.017 -2.928 14.648 1.00 97.56 285 VAL A C 1
ATOM 2146 O O . VAL A 1 285 ? 24.611 -2.737 15.797 1.00 97.56 285 VAL A O 1
ATOM 2149 N N . ALA A 1 286 ? 26.255 -3.361 14.395 1.00 96.69 286 ALA A N 1
ATOM 2150 C CA . ALA A 1 286 ? 27.247 -3.595 15.441 1.00 96.69 286 ALA A CA 1
ATOM 2151 C C . ALA A 1 286 ? 27.621 -2.299 16.182 1.00 96.69 286 ALA A C 1
ATOM 2153 O O . ALA A 1 286 ? 27.634 -2.288 17.415 1.00 96.69 286 ALA A O 1
ATOM 2154 N N . ALA A 1 287 ? 27.816 -1.195 15.454 1.00 96.31 287 ALA A N 1
ATOM 2155 C CA . ALA A 1 287 ? 28.079 0.118 16.036 1.00 96.31 287 ALA A CA 1
ATOM 2156 C C . ALA A 1 287 ? 26.925 0.589 16.938 1.00 96.31 287 ALA A C 1
ATOM 2158 O O . ALA A 1 287 ? 27.161 0.885 18.110 1.00 96.31 287 ALA A O 1
ATOM 2159 N N . LEU A 1 288 ? 25.668 0.550 16.472 1.00 96.06 288 LEU A N 1
ATOM 2160 C CA . LEU A 1 288 ? 24.498 0.879 17.307 1.00 96.06 288 LEU A CA 1
ATOM 2161 C C . LEU A 1 288 ? 24.423 0.010 18.573 1.00 96.06 288 LEU A C 1
ATOM 2163 O O . LEU A 1 288 ? 24.163 0.520 19.665 1.00 96.06 288 LEU A O 1
ATOM 2167 N N . ARG A 1 289 ? 24.694 -1.296 18.451 1.00 95.44 289 ARG A N 1
ATOM 2168 C CA . ARG A 1 289 ? 24.711 -2.223 19.595 1.00 95.44 289 ARG A CA 1
ATOM 2169 C C . ARG A 1 289 ? 25.799 -1.901 20.604 1.00 95.44 289 ARG A C 1
ATOM 2171 O O . ARG A 1 289 ? 25.540 -1.988 21.801 1.00 95.44 289 ARG A O 1
ATOM 2178 N N . SER A 1 290 ? 26.976 -1.484 20.148 1.00 94.19 290 SER A N 1
ATOM 2179 C CA . SER A 1 290 ? 28.065 -1.069 21.037 1.00 94.19 290 SER A CA 1
ATOM 2180 C C . SER A 1 290 ? 27.739 0.198 21.843 1.00 94.19 290 SER A C 1
ATOM 2182 O O . SER A 1 290 ? 28.254 0.365 22.944 1.00 94.19 290 SER A O 1
ATOM 2184 N N . LEU A 1 291 ? 26.808 1.029 21.356 1.00 91.81 291 LEU A N 1
ATOM 2185 C CA . LEU A 1 291 ? 26.242 2.174 22.085 1.00 91.81 291 LEU A CA 1
ATOM 2186 C C . LEU A 1 291 ? 25.083 1.782 23.028 1.00 91.81 291 LEU A C 1
ATOM 2188 O O . LEU A 1 291 ? 24.426 2.647 23.610 1.00 91.81 291 LEU A O 1
ATOM 2192 N N . GLY A 1 292 ? 24.794 0.484 23.173 1.00 90.81 292 GLY A N 1
ATOM 2193 C CA . GLY A 1 292 ? 23.723 -0.036 24.026 1.00 90.81 292 GLY A CA 1
ATOM 2194 C C . GLY A 1 292 ? 22.325 0.003 23.398 1.00 90.81 292 GLY A C 1
ATOM 2195 O O . GLY A 1 292 ? 21.331 -0.156 24.110 1.00 90.81 292 GLY A O 1
ATOM 2196 N N . LEU A 1 293 ? 22.212 0.215 22.082 1.00 93.00 293 LEU A N 1
ATOM 2197 C CA . LEU A 1 293 ? 20.937 0.171 21.360 1.00 93.00 293 LEU A CA 1
ATOM 2198 C C . LEU A 1 293 ? 20.686 -1.224 20.780 1.00 93.00 293 LEU A C 1
ATOM 2200 O O . LEU A 1 293 ? 21.557 -1.840 20.173 1.00 93.00 293 LEU A O 1
ATOM 2204 N N . LYS A 1 294 ? 19.459 -1.733 20.892 1.00 95.31 294 LYS A N 1
ATOM 2205 C CA . LYS A 1 294 ? 19.085 -2.973 20.203 1.00 95.31 294 LYS A CA 1
ATOM 2206 C C . LYS A 1 294 ? 18.729 -2.635 18.758 1.00 95.31 294 LYS A C 1
ATOM 2208 O O . LYS A 1 294 ? 17.671 -2.062 18.524 1.00 95.31 294 LYS A O 1
ATOM 2213 N N . ALA A 1 295 ? 19.594 -3.003 17.813 1.00 96.44 295 ALA A N 1
ATOM 2214 C CA . ALA A 1 295 ? 19.411 -2.734 16.385 1.00 96.44 295 ALA A CA 1
ATOM 2215 C C . ALA A 1 295 ? 19.379 -4.016 15.534 1.00 96.44 295 ALA A C 1
ATOM 2217 O O . ALA A 1 295 ? 20.084 -4.991 15.839 1.00 96.44 295 ALA A O 1
ATOM 2218 N N . ARG A 1 296 ? 18.585 -4.010 14.456 1.00 97.62 296 ARG A N 1
ATOM 2219 C CA . ARG A 1 296 ? 18.548 -5.046 13.407 1.00 97.62 296 ARG A CA 1
ATOM 2220 C C . ARG A 1 296 ? 18.329 -4.419 12.033 1.00 97.62 296 ARG A C 1
ATOM 2222 O O . ARG A 1 296 ? 17.441 -3.587 11.883 1.00 97.62 296 ARG A O 1
ATOM 2229 N N . PHE A 1 297 ? 19.097 -4.859 11.039 1.00 97.69 297 PHE A N 1
ATOM 2230 C CA . PHE A 1 297 ? 18.806 -4.559 9.639 1.00 97.69 297 PHE A CA 1
ATOM 2231 C C . PHE A 1 297 ? 17.680 -5.458 9.141 1.00 97.69 297 PHE A C 1
ATOM 2233 O O . PHE A 1 297 ? 17.670 -6.658 9.420 1.00 97.69 297 PHE A O 1
ATOM 2240 N N . ARG A 1 298 ? 16.723 -4.856 8.443 1.00 97.38 298 ARG A N 1
ATOM 2241 C CA . ARG A 1 298 ? 15.527 -5.510 7.931 1.00 97.38 298 ARG A CA 1
ATOM 2242 C C . ARG A 1 298 ? 15.248 -5.025 6.515 1.00 97.38 298 ARG A C 1
ATOM 2244 O O . ARG A 1 298 ? 15.411 -3.843 6.220 1.00 97.38 298 ARG A O 1
ATOM 2251 N N . THR A 1 299 ? 14.797 -5.939 5.666 1.00 95.81 299 THR A N 1
ATOM 2252 C CA . THR A 1 299 ? 14.387 -5.669 4.277 1.00 95.81 299 THR A CA 1
ATOM 2253 C C . THR A 1 299 ? 12.892 -5.893 4.064 1.00 95.81 299 THR A C 1
ATOM 2255 O O . THR A 1 299 ? 12.427 -5.923 2.934 1.00 95.81 299 THR A O 1
ATOM 2258 N N . ASP A 1 300 ? 12.141 -6.062 5.153 1.00 94.81 300 ASP A N 1
ATOM 2259 C CA . ASP A 1 300 ? 10.700 -6.313 5.166 1.00 94.81 300 ASP A CA 1
ATOM 2260 C C . ASP A 1 300 ? 9.889 -5.097 5.674 1.00 94.81 300 ASP A C 1
ATOM 2262 O O . ASP A 1 300 ? 8.841 -5.209 6.318 1.00 94.81 300 ASP A O 1
ATOM 2266 N N . GLY A 1 301 ? 10.426 -3.892 5.470 1.00 92.12 301 GLY A N 1
ATOM 2267 C CA . GLY A 1 301 ? 9.859 -2.639 5.954 1.00 92.12 301 GLY A CA 1
ATOM 2268 C C . GLY A 1 301 ? 8.558 -2.257 5.252 1.00 92.12 301 GLY A C 1
ATOM 2269 O O . GLY A 1 301 ? 8.442 -2.326 4.028 1.00 92.12 301 GLY A O 1
ATOM 2270 N N . CYS A 1 302 ? 7.589 -1.785 6.039 1.00 94.06 302 CYS A N 1
ATOM 2271 C CA . CYS A 1 302 ? 6.361 -1.160 5.562 1.00 94.06 302 CYS A CA 1
ATOM 2272 C C . CYS A 1 302 ? 6.106 0.138 6.344 1.00 94.06 302 CYS A C 1
ATOM 2274 O O . CYS A 1 302 ? 6.718 0.390 7.384 1.00 94.06 302 CYS A O 1
ATOM 2276 N N . ILE A 1 303 ? 5.197 0.975 5.846 1.00 92.44 303 ILE A N 1
ATOM 2277 C CA . ILE A 1 303 ? 4.867 2.285 6.437 1.00 92.44 303 ILE A CA 1
ATOM 2278 C C . ILE A 1 303 ? 4.467 2.153 7.911 1.00 92.44 303 ILE A C 1
ATOM 2280 O O . ILE A 1 303 ? 4.921 2.941 8.742 1.00 92.44 303 ILE A O 1
ATOM 2284 N N . ASP A 1 304 ? 3.682 1.128 8.242 1.00 93.12 304 ASP A N 1
ATOM 2285 C CA . ASP A 1 304 ? 3.197 0.903 9.603 1.00 93.12 304 ASP A CA 1
ATOM 2286 C C . ASP A 1 304 ? 4.342 0.597 10.579 1.00 93.12 304 ASP A C 1
ATOM 2288 O O . ASP A 1 304 ? 4.304 1.056 11.720 1.00 93.12 304 ASP A O 1
ATOM 2292 N N . HIS A 1 305 ? 5.408 -0.084 10.134 1.00 95.19 305 HIS A N 1
ATOM 2293 C CA . HIS A 1 305 ? 6.605 -0.303 10.953 1.00 95.19 305 HIS A CA 1
ATOM 2294 C C . HIS A 1 305 ? 7.287 1.020 11.339 1.00 95.19 305 HIS A C 1
ATOM 2296 O O . HIS A 1 305 ? 7.671 1.205 12.497 1.00 95.19 305 HIS A O 1
ATOM 2302 N N . LEU A 1 306 ? 7.399 1.961 10.394 1.00 96.12 306 LEU A N 1
ATOM 2303 C CA . LEU A 1 306 ? 8.003 3.273 10.648 1.00 96.12 306 LEU A CA 1
ATOM 2304 C C . LEU A 1 306 ? 7.133 4.115 11.586 1.00 96.12 306 LEU A C 1
ATOM 2306 O O . LEU A 1 306 ? 7.640 4.705 12.538 1.00 96.12 306 LEU A O 1
ATOM 2310 N N . ILE A 1 307 ? 5.814 4.132 11.362 1.00 94.06 307 ILE A N 1
ATOM 2311 C CA . ILE A 1 307 ? 4.863 4.837 12.235 1.00 94.06 307 ILE A CA 1
ATOM 2312 C C . ILE A 1 307 ? 4.917 4.264 13.658 1.00 94.06 307 ILE A C 1
ATOM 2314 O O . ILE A 1 307 ? 4.958 5.032 14.620 1.00 94.06 307 ILE A O 1
ATOM 2318 N N . ALA A 1 308 ? 4.973 2.939 13.808 1.00 92.56 308 ALA A N 1
ATOM 2319 C CA . ALA A 1 308 ? 5.044 2.287 15.112 1.00 92.56 308 ALA A CA 1
ATOM 2320 C C . ALA A 1 308 ? 6.335 2.629 15.879 1.00 92.56 308 ALA A C 1
ATOM 2322 O O . ALA A 1 308 ? 6.289 2.852 17.090 1.00 92.56 308 ALA A O 1
ATOM 2323 N N . GLN A 1 309 ? 7.487 2.710 15.203 1.00 93.00 309 GLN A N 1
ATOM 2324 C CA . GLN A 1 309 ? 8.727 3.193 15.827 1.00 93.00 309 GLN A CA 1
ATOM 2325 C C . GLN A 1 309 ? 8.607 4.658 16.264 1.00 93.00 309 GLN A C 1
ATOM 2327 O O . GLN A 1 309 ? 8.911 4.987 17.411 1.00 93.00 309 GLN A O 1
ATOM 2332 N N . LEU A 1 310 ? 8.084 5.522 15.394 1.00 93.62 310 LEU A N 1
ATOM 2333 C CA . LEU A 1 310 ? 7.891 6.940 15.690 1.00 93.62 310 LEU A CA 1
ATOM 2334 C C . LEU A 1 310 ? 6.967 7.173 16.895 1.00 93.62 310 LEU A C 1
ATOM 2336 O O . LEU A 1 310 ? 7.269 8.002 17.752 1.00 93.62 310 LEU A O 1
ATOM 2340 N N . GLN A 1 311 ? 5.874 6.414 17.006 1.00 91.62 311 GLN A N 1
ATOM 2341 C CA . GLN A 1 311 ? 4.958 6.454 18.155 1.00 91.62 311 GLN A CA 1
ATOM 2342 C C . GLN A 1 311 ? 5.629 6.042 19.469 1.00 91.62 311 GLN A C 1
ATOM 2344 O O . GLN A 1 311 ? 5.239 6.513 20.535 1.00 91.62 311 GLN A O 1
ATOM 2349 N N . ARG A 1 312 ? 6.665 5.200 19.398 1.00 91.00 312 ARG A N 1
ATOM 2350 C CA . ARG A 1 312 ? 7.502 4.812 20.542 1.00 91.00 312 ARG A CA 1
ATOM 2351 C C . ARG A 1 312 ? 8.622 5.815 20.826 1.00 91.00 312 ARG A C 1
ATOM 2353 O O . ARG A 1 312 ? 9.448 5.557 21.696 1.00 91.00 312 ARG A O 1
ATOM 2360 N N . GLY A 1 313 ? 8.667 6.933 20.100 1.00 92.88 313 GLY A N 1
ATOM 2361 C CA . GLY A 1 313 ? 9.733 7.920 20.218 1.00 92.88 313 GLY A CA 1
ATOM 2362 C C . GLY A 1 313 ? 11.053 7.438 19.625 1.00 92.88 313 GLY A C 1
ATOM 2363 O O . GLY A 1 313 ? 12.102 7.789 20.147 1.00 92.88 313 GLY A O 1
ATOM 2364 N N . ILE A 1 314 ? 11.027 6.600 18.585 1.00 95.88 314 ILE A N 1
ATOM 2365 C CA . ILE A 1 314 ? 12.234 6.028 17.980 1.00 95.88 314 ILE A CA 1
ATOM 2366 C C . ILE A 1 314 ? 12.308 6.435 16.499 1.00 95.88 314 ILE A C 1
ATOM 2368 O O . ILE A 1 314 ? 11.405 6.094 15.731 1.00 95.88 314 ILE A O 1
ATOM 2372 N N . PRO A 1 315 ? 13.342 7.182 16.067 1.00 97.19 315 PRO A N 1
ATOM 2373 C CA . PRO A 1 315 ? 13.534 7.512 14.659 1.00 97.19 315 PRO A CA 1
ATOM 2374 C C . PRO A 1 315 ? 14.103 6.308 13.890 1.00 97.19 315 PRO A C 1
ATOM 2376 O O . PRO A 1 315 ? 14.778 5.454 14.465 1.00 97.19 315 PRO A O 1
ATOM 2379 N N . CYS A 1 316 ? 13.830 6.226 12.585 1.00 97.75 316 CYS A N 1
ATOM 2380 C CA . CYS A 1 316 ? 14.122 5.030 11.781 1.00 97.75 316 CYS A CA 1
ATOM 2381 C C . CYS A 1 316 ? 15.111 5.326 10.650 1.00 97.75 316 CYS A C 1
ATOM 2383 O O . CYS A 1 316 ? 14.725 6.019 9.703 1.00 97.75 316 CYS A O 1
ATOM 2385 N N . PRO A 1 317 ? 16.354 4.819 10.695 1.00 98.44 317 PRO A N 1
ATOM 2386 C CA . PRO A 1 317 ? 17.226 4.831 9.526 1.00 98.44 317 PRO A CA 1
ATOM 2387 C C . PRO A 1 317 ? 16.616 3.960 8.421 1.00 98.44 317 PRO A C 1
ATOM 2389 O O . PRO A 1 317 ? 16.243 2.812 8.679 1.00 98.44 317 PRO A O 1
ATOM 2392 N N . VAL A 1 318 ? 16.505 4.491 7.205 1.00 98.44 318 VAL A N 1
ATOM 2393 C CA . VAL A 1 318 ? 15.888 3.822 6.048 1.00 98.44 318 VAL A CA 1
ATOM 2394 C C . VAL A 1 318 ? 16.774 3.942 4.814 1.00 98.44 318 VAL A C 1
ATOM 2396 O O . VAL A 1 318 ? 17.322 5.010 4.555 1.00 98.44 318 VAL A O 1
ATOM 2399 N N . GLY A 1 319 ? 16.898 2.856 4.049 1.00 97.81 319 GLY A N 1
ATOM 2400 C CA . GLY A 1 319 ? 17.677 2.796 2.810 1.00 97.81 319 GLY A CA 1
ATOM 2401 C C . GLY A 1 319 ? 16.769 2.756 1.581 1.00 97.81 319 GLY A C 1
ATOM 2402 O O . GLY A 1 319 ? 15.842 1.956 1.544 1.00 97.81 319 GLY A O 1
ATOM 2403 N N . TRP A 1 320 ? 16.999 3.607 0.581 1.00 97.75 320 TRP A N 1
ATOM 2404 C CA . TRP A 1 320 ? 16.125 3.759 -0.591 1.00 97.75 320 TRP A CA 1
ATOM 2405 C C . TRP A 1 320 ? 16.885 4.195 -1.858 1.00 97.75 320 TRP A C 1
ATOM 2407 O O . TRP A 1 320 ? 18.027 4.650 -1.798 1.00 97.75 320 TRP A O 1
ATOM 2417 N N . LEU A 1 321 ? 16.263 4.051 -3.032 1.00 96.94 321 LEU A N 1
ATOM 2418 C CA . LEU A 1 321 ? 16.869 4.374 -4.330 1.00 96.94 321 LEU A CA 1
ATOM 2419 C C . LEU A 1 321 ? 16.663 5.844 -4.728 1.00 96.94 321 LEU A C 1
ATOM 2421 O O . LEU A 1 321 ? 15.571 6.274 -5.117 1.00 96.94 321 LEU A O 1
ATOM 2425 N N . HIS A 1 322 ? 17.742 6.622 -4.647 1.00 95.00 322 HIS A N 1
ATOM 2426 C CA . HIS A 1 322 ? 17.711 8.070 -4.848 1.00 95.00 322 HIS A CA 1
ATOM 2427 C C . HIS A 1 322 ? 17.906 8.518 -6.297 1.00 95.00 322 HIS A C 1
ATOM 2429 O O . HIS A 1 322 ? 17.636 9.675 -6.592 1.00 95.00 322 HIS A O 1
ATOM 2435 N N . GLN A 1 323 ? 18.339 7.648 -7.211 1.00 94.81 323 GLN A N 1
ATOM 2436 C CA . GLN A 1 323 ? 18.535 8.001 -8.620 1.00 94.81 323 GLN A CA 1
ATOM 2437 C C . GLN A 1 323 ? 17.353 7.540 -9.476 1.00 94.81 323 GLN A C 1
ATOM 2439 O O . GLN A 1 323 ? 16.487 6.785 -9.025 1.00 94.81 323 GLN A O 1
ATOM 2444 N N . GLY A 1 324 ? 17.306 8.035 -10.713 1.00 93.19 324 GLY A N 1
ATOM 2445 C CA . GLY A 1 324 ? 16.270 7.692 -11.681 1.00 93.19 324 GLY A CA 1
ATOM 2446 C C . GLY A 1 324 ? 14.877 8.238 -11.330 1.00 93.19 324 GLY A C 1
ATOM 2447 O O . GLY A 1 324 ? 14.615 8.665 -10.196 1.00 93.19 324 GLY A O 1
ATOM 2448 N N . PRO A 1 325 ? 13.952 8.231 -12.301 1.00 93.25 325 PRO A N 1
ATOM 2449 C CA . PRO A 1 325 ? 12.597 8.714 -12.089 1.00 93.25 325 PRO A CA 1
ATOM 2450 C C . PRO A 1 325 ? 11.822 7.800 -11.132 1.00 93.25 325 PRO A C 1
ATOM 2452 O O . PRO A 1 325 ? 12.081 6.607 -11.027 1.00 93.25 325 PRO A O 1
ATOM 2455 N N . VAL A 1 326 ? 10.791 8.332 -10.478 1.00 91.00 326 VAL A N 1
ATOM 2456 C CA . VAL A 1 326 ? 9.946 7.595 -9.517 1.00 91.00 326 VAL A CA 1
ATOM 2457 C C . VAL A 1 326 ? 9.201 6.399 -10.131 1.00 91.00 326 VAL A C 1
ATOM 2459 O O . VAL A 1 326 ? 8.723 5.522 -9.414 1.00 91.00 326 VAL A O 1
ATOM 2462 N N . SER A 1 327 ? 9.065 6.365 -11.459 1.00 90.69 327 SER A N 1
ATOM 2463 C CA . SER A 1 327 ? 8.522 5.226 -12.208 1.00 90.69 327 SER A CA 1
ATOM 2464 C C . SER A 1 327 ? 9.523 4.082 -12.384 1.00 90.69 327 SER A C 1
ATOM 2466 O O . SER A 1 327 ? 9.095 2.965 -12.648 1.00 90.69 327 SER A O 1
ATOM 2468 N N . SER A 1 328 ? 10.823 4.352 -12.250 1.00 92.12 328 SER A N 1
ATOM 2469 C CA . SER A 1 328 ? 11.904 3.372 -12.360 1.00 92.12 328 SER A CA 1
ATOM 2470 C C . SER A 1 328 ? 13.110 3.813 -11.511 1.00 92.12 328 SER A C 1
ATOM 2472 O O . SER A 1 328 ? 14.113 4.261 -12.077 1.00 92.12 328 SER A O 1
ATOM 2474 N N . PRO A 1 329 ? 13.020 3.746 -10.167 1.00 93.94 329 PRO A N 1
ATOM 2475 C CA . PRO A 1 329 ? 14.112 4.148 -9.280 1.00 93.94 329 PRO A CA 1
ATOM 2476 C C . PRO A 1 329 ? 15.370 3.297 -9.491 1.00 93.94 329 PRO A C 1
ATOM 2478 O O . PRO A 1 329 ? 15.279 2.092 -9.717 1.00 93.94 329 PRO A O 1
ATOM 2481 N N . THR A 1 330 ? 16.547 3.913 -9.393 1.00 92.81 330 THR A N 1
ATOM 2482 C CA . THR A 1 330 ? 17.851 3.263 -9.599 1.00 92.81 330 THR A CA 1
ATOM 2483 C C . THR A 1 330 ? 18.894 3.728 -8.572 1.00 92.81 330 THR A C 1
ATO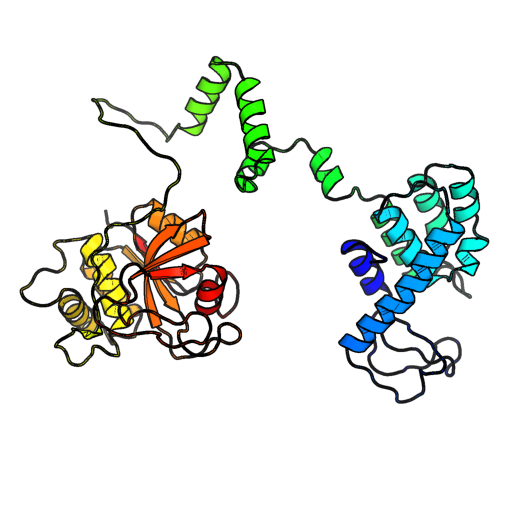M 2485 O O . THR A 1 330 ? 18.637 4.593 -7.728 1.00 92.81 330 THR A O 1
ATOM 2488 N N . GLY A 1 331 ? 20.095 3.149 -8.647 1.00 85.62 331 GLY A N 1
ATOM 2489 C CA . GLY A 1 331 ? 21.262 3.528 -7.848 1.00 85.62 331 GLY A CA 1
ATOM 2490 C C . GLY A 1 331 ? 21.673 2.456 -6.840 1.00 85.62 331 GLY A C 1
ATOM 2491 O O . GLY A 1 331 ? 20.986 1.459 -6.649 1.00 85.62 331 GLY A O 1
ATOM 2492 N N . SER A 1 332 ? 22.806 2.673 -6.174 1.00 78.88 332 SER A N 1
ATOM 2493 C CA . SER A 1 332 ? 23.365 1.756 -5.167 1.00 78.88 332 SER A CA 1
ATOM 2494 C C . SER A 1 332 ? 22.709 1.866 -3.780 1.00 78.88 332 SER A C 1
ATOM 2496 O O . SER A 1 332 ? 23.198 1.267 -2.828 1.00 78.88 332 SER A O 1
ATOM 2498 N N . GLY A 1 333 ? 21.625 2.641 -3.651 1.00 84.69 333 GLY A N 1
ATOM 2499 C CA . GLY A 1 333 ? 20.981 2.977 -2.377 1.00 84.69 333 GLY A CA 1
ATOM 2500 C C . GLY A 1 333 ? 21.531 4.251 -1.721 1.00 84.69 333 GLY A C 1
ATOM 2501 O O . GLY A 1 333 ? 22.677 4.641 -1.931 1.00 84.69 333 GLY A O 1
ATOM 2502 N N . HIS A 1 334 ? 20.678 4.932 -0.958 1.00 96.25 334 HIS A N 1
ATOM 2503 C CA . HIS A 1 334 ? 20.974 6.078 -0.091 1.00 96.25 334 HIS A CA 1
ATOM 2504 C C . HIS A 1 334 ? 20.214 5.918 1.220 1.00 96.25 334 HIS A C 1
ATOM 2506 O O . HIS A 1 334 ? 19.146 5.308 1.236 1.00 96.25 334 HIS A O 1
ATOM 2512 N N . TRP A 1 335 ? 20.757 6.459 2.304 1.00 98.12 335 TRP A N 1
ATOM 2513 C CA . TRP A 1 335 ? 20.173 6.336 3.631 1.00 98.12 335 TRP A CA 1
ATOM 2514 C C . TRP A 1 335 ? 19.780 7.695 4.198 1.00 98.12 335 TRP A C 1
ATOM 2516 O O . TRP A 1 335 ? 20.568 8.638 4.173 1.00 98.12 335 TRP A O 1
ATOM 2526 N N . SER A 1 336 ? 18.569 7.762 4.745 1.00 98.44 336 SER A N 1
ATOM 2527 C CA . SER A 1 336 ? 18.044 8.918 5.473 1.00 98.44 336 SER A CA 1
ATOM 2528 C C . SER A 1 336 ? 17.403 8.476 6.791 1.00 98.44 336 SER A C 1
ATOM 2530 O O . SER A 1 336 ? 17.215 7.281 7.048 1.00 98.44 336 SER A O 1
ATOM 2532 N N . LEU A 1 337 ? 17.066 9.436 7.653 1.00 98.69 337 LEU A N 1
ATOM 2533 C CA . LEU A 1 337 ? 16.448 9.173 8.947 1.00 98.69 337 LEU A CA 1
ATOM 2534 C C . LEU A 1 337 ? 15.009 9.680 8.991 1.00 98.69 337 LEU A C 1
ATOM 2536 O O . LEU A 1 337 ? 14.756 10.879 8.894 1.00 98.69 337 LEU A O 1
ATOM 2540 N N . VAL A 1 338 ? 14.057 8.780 9.227 1.00 98.62 338 VAL A N 1
ATOM 2541 C CA . VAL A 1 338 ? 12.659 9.144 9.473 1.00 98.62 338 VAL A CA 1
ATOM 2542 C C . VAL A 1 338 ? 12.505 9.645 10.905 1.00 98.62 338 VAL A C 1
ATOM 2544 O O . VAL A 1 338 ? 12.772 8.913 11.858 1.00 98.62 338 VAL A O 1
ATOM 2547 N N . ILE A 1 339 ? 12.028 10.880 11.053 1.00 98.06 339 ILE A N 1
ATOM 2548 C CA . ILE A 1 339 ? 11.889 11.571 12.345 1.00 98.06 339 ILE A CA 1
ATOM 2549 C C . ILE A 1 339 ? 10.446 11.970 12.662 1.00 98.06 339 ILE A C 1
ATOM 2551 O O . ILE A 1 339 ? 10.166 12.500 13.735 1.00 98.06 339 ILE A O 1
ATOM 2555 N N . GLY A 1 340 ? 9.514 11.760 11.736 1.00 96.69 340 GLY A N 1
ATOM 2556 C CA . GLY A 1 340 ? 8.133 12.157 11.948 1.00 96.69 340 GLY A CA 1
ATOM 2557 C C . GLY A 1 340 ? 7.168 11.680 10.879 1.00 96.69 340 GLY A C 1
ATOM 2558 O O . GLY A 1 340 ? 7.568 11.218 9.813 1.00 96.69 340 GLY A O 1
ATOM 2559 N N . TRP A 1 341 ? 5.882 11.822 11.180 1.00 96.31 341 TRP A N 1
ATOM 2560 C CA . TRP A 1 341 ? 4.771 11.428 10.325 1.00 96.31 341 TRP A CA 1
ATOM 2561 C C . TRP A 1 341 ? 3.657 12.474 10.382 1.00 96.31 341 TRP A C 1
ATOM 2563 O O . TRP A 1 341 ? 3.174 12.844 11.455 1.00 96.31 341 TRP A O 1
ATOM 2573 N N . ASP A 1 342 ? 3.254 12.945 9.206 1.00 93.81 342 ASP A N 1
ATOM 2574 C CA . ASP A 1 342 ? 2.122 13.835 8.984 1.00 93.81 342 ASP A CA 1
ATOM 2575 C C . ASP A 1 342 ? 0.952 13.017 8.405 1.00 93.81 342 ASP A C 1
ATOM 2577 O O . ASP A 1 342 ? 0.888 12.815 7.183 1.00 93.81 342 ASP A O 1
ATOM 2581 N N . PRO A 1 343 ? 0.019 12.528 9.246 1.00 89.25 343 PRO A N 1
ATOM 2582 C CA . PRO A 1 343 ? -1.093 11.704 8.775 1.00 89.25 343 PRO A CA 1
ATOM 2583 C C . PRO A 1 343 ? -2.038 12.472 7.844 1.00 89.25 343 PRO A C 1
ATOM 2585 O O . PRO A 1 343 ? -2.635 11.869 6.955 1.00 89.25 343 PRO A O 1
ATOM 2588 N N . ALA A 1 344 ? -2.147 13.796 8.001 1.00 86.31 344 ALA A N 1
ATOM 2589 C CA . ALA A 1 344 ? -3.034 14.621 7.186 1.00 86.31 344 ALA A CA 1
ATOM 2590 C C . ALA A 1 344 ? -2.531 14.749 5.742 1.00 86.31 344 ALA A C 1
ATOM 2592 O O . ALA A 1 344 ? -3.332 14.807 4.809 1.00 86.31 344 ALA A O 1
ATOM 2593 N N . LYS A 1 345 ? -1.208 14.784 5.549 1.00 85.69 345 LYS A N 1
ATOM 2594 C CA . LYS A 1 345 ? -0.586 14.925 4.222 1.00 85.69 345 LYS A CA 1
ATOM 2595 C C . LYS A 1 345 ? -0.046 13.618 3.645 1.00 85.69 345 LYS A C 1
ATOM 2597 O O . LYS A 1 345 ? 0.383 13.619 2.493 1.00 85.69 345 LYS A O 1
ATOM 2602 N N . ARG A 1 346 ? -0.053 12.526 4.419 1.00 93.06 346 ARG A N 1
ATOM 2603 C CA . ARG A 1 346 ? 0.625 11.258 4.091 1.00 93.06 346 ARG A CA 1
ATOM 2604 C C . ARG A 1 346 ? 2.094 11.485 3.719 1.00 93.06 346 ARG A C 1
ATOM 2606 O O . ARG A 1 346 ? 2.564 11.112 2.640 1.00 93.06 346 ARG A O 1
ATOM 2613 N N . GLN A 1 347 ? 2.799 12.185 4.603 1.00 95.38 347 GLN A N 1
ATOM 2614 C CA . GLN A 1 347 ? 4.202 12.553 4.430 1.00 95.38 347 GLN A CA 1
ATOM 2615 C C . GLN A 1 347 ? 5.005 12.153 5.659 1.00 95.38 347 GLN A C 1
ATOM 2617 O O . GLN A 1 347 ? 4.597 12.413 6.789 1.00 95.38 347 GLN A O 1
ATOM 2622 N N . PHE A 1 348 ? 6.184 11.595 5.429 1.00 97.75 348 PHE A N 1
ATOM 2623 C CA . PHE A 1 348 ? 7.199 11.479 6.460 1.00 97.75 348 PHE A CA 1
ATOM 2624 C C . PHE A 1 348 ? 7.992 12.778 6.566 1.00 97.75 348 PHE A C 1
ATOM 2626 O O . PHE A 1 348 ? 8.202 13.474 5.570 1.00 97.75 348 PHE A O 1
ATOM 2633 N N . LEU A 1 349 ? 8.438 13.087 7.781 1.00 97.50 349 LEU A N 1
ATOM 2634 C CA . LEU A 1 349 ? 9.529 14.027 7.993 1.00 97.50 349 LEU A CA 1
ATOM 2635 C C . LEU A 1 349 ? 10.835 13.251 8.036 1.00 97.50 349 LEU A C 1
ATOM 2637 O O . LEU A 1 349 ? 10.950 12.294 8.807 1.00 97.50 349 LEU A O 1
ATOM 2641 N N . MET A 1 350 ? 11.798 13.672 7.225 1.00 97.75 350 MET A N 1
ATOM 2642 C CA . MET A 1 350 ? 13.097 13.026 7.111 1.00 97.75 350 MET A CA 1
ATOM 2643 C C . MET A 1 350 ? 14.230 14.009 7.333 1.00 97.75 350 MET A C 1
ATOM 2645 O O . MET A 1 350 ? 14.202 15.120 6.817 1.00 97.75 350 MET A O 1
ATOM 2649 N N . HIS A 1 351 ? 15.239 13.565 8.067 1.00 98.31 351 HIS A N 1
ATOM 2650 C CA . HIS A 1 351 ? 16.567 14.144 7.984 1.00 98.31 351 HIS A CA 1
ATOM 2651 C C . HIS A 1 351 ? 17.337 13.374 6.918 1.00 98.31 351 HIS A C 1
ATOM 2653 O O . HIS A 1 351 ? 17.658 12.199 7.109 1.00 98.31 351 HIS A O 1
ATOM 2659 N N . ASP A 1 352 ? 17.579 14.014 5.782 1.00 98.12 352 ASP A N 1
ATOM 2660 C CA . ASP A 1 352 ? 18.414 13.467 4.721 1.00 98.12 352 ASP A CA 1
ATOM 2661 C C . ASP A 1 352 ? 19.828 14.049 4.850 1.00 98.12 352 ASP A C 1
ATOM 2663 O O . ASP A 1 352 ? 20.004 15.247 4.658 1.00 98.12 352 ASP A O 1
ATOM 2667 N N . PRO A 1 353 ? 20.848 13.249 5.188 1.00 96.75 353 PRO A N 1
ATOM 2668 C CA . PRO A 1 353 ? 22.180 13.783 5.450 1.00 96.75 353 PRO A CA 1
ATOM 2669 C C . PRO A 1 353 ? 22.860 14.379 4.208 1.00 96.75 353 PRO A C 1
ATOM 2671 O O . PRO A 1 353 ? 23.810 15.144 4.370 1.00 96.75 353 PRO A O 1
ATOM 2674 N N . ASN A 1 354 ? 22.410 14.048 2.989 1.00 96.00 354 ASN A N 1
ATOM 2675 C CA . ASN A 1 354 ? 23.013 14.535 1.748 1.00 96.00 354 ASN A CA 1
ATOM 2676 C C . ASN A 1 354 ? 22.312 15.782 1.179 1.00 96.00 354 ASN A C 1
ATOM 2678 O O . ASN A 1 354 ? 22.955 16.540 0.452 1.00 96.00 354 ASN A O 1
ATOM 2682 N N . GLY A 1 355 ? 21.036 16.017 1.509 1.00 91.62 355 GLY A N 1
ATOM 2683 C CA . GLY A 1 355 ? 20.314 17.241 1.144 1.00 91.62 355 GLY A CA 1
ATOM 2684 C C . GLY A 1 355 ? 18.850 17.038 0.747 1.00 91.62 355 GLY A C 1
ATOM 2685 O O . GLY A 1 355 ? 18.230 16.016 1.030 1.00 91.62 355 GLY A O 1
ATOM 2686 N N . GLU A 1 356 ? 18.272 18.023 0.065 1.00 94.06 356 GLU A N 1
ATOM 2687 C CA . GLU A 1 356 ? 16.902 17.944 -0.452 1.00 94.06 356 GLU A CA 1
ATOM 2688 C C . GLU A 1 356 ? 16.850 17.074 -1.718 1.00 94.06 356 GLU A C 1
ATOM 2690 O O . GLU A 1 356 ? 17.320 17.474 -2.787 1.00 94.06 356 GLU A O 1
ATOM 2695 N N . ALA A 1 357 ? 16.271 15.877 -1.616 1.00 95.25 357 ALA A N 1
ATOM 2696 C CA . ALA A 1 357 ? 16.149 14.956 -2.741 1.00 95.25 357 ALA A CA 1
ATOM 2697 C C . ALA A 1 357 ? 14.983 15.293 -3.686 1.00 95.25 357 ALA A C 1
ATOM 2699 O O . ALA A 1 357 ? 13.868 15.590 -3.248 1.00 95.25 357 ALA A O 1
ATOM 2700 N N . ASP A 1 358 ? 15.198 15.121 -4.994 1.00 94.31 358 ASP A N 1
ATOM 2701 C CA . ASP A 1 358 ? 14.116 15.151 -5.983 1.00 94.31 358 ASP A CA 1
ATOM 2702 C C . ASP A 1 358 ? 13.434 13.777 -6.043 1.00 94.31 358 ASP A C 1
ATOM 2704 O O . ASP A 1 358 ? 13.854 12.847 -6.737 1.00 94.31 358 ASP A O 1
ATOM 2708 N N . LEU A 1 359 ? 12.326 13.641 -5.315 1.00 94.31 359 LEU A N 1
ATOM 2709 C CA . LEU A 1 359 ? 11.581 12.385 -5.251 1.00 94.31 359 LEU A CA 1
ATOM 2710 C C . LEU A 1 359 ? 10.881 12.007 -6.564 1.00 94.31 359 LEU A C 1
ATOM 2712 O O . LEU A 1 359 ? 10.420 10.870 -6.677 1.00 94.31 359 LEU A O 1
ATOM 2716 N N . ILE A 1 360 ? 10.777 12.903 -7.549 1.00 90.19 360 ILE A N 1
ATOM 2717 C CA . ILE A 1 360 ? 10.109 12.639 -8.829 1.00 90.19 360 ILE A CA 1
ATOM 2718 C C . ILE A 1 360 ? 11.133 12.219 -9.877 1.00 90.19 360 ILE A C 1
ATOM 2720 O O . ILE A 1 360 ? 10.994 11.131 -10.434 1.00 90.19 360 ILE A O 1
ATOM 2724 N N . ASN A 1 361 ? 12.167 13.025 -10.106 1.00 90.38 361 ASN A N 1
ATOM 2725 C CA . ASN A 1 361 ? 13.147 12.785 -11.170 1.00 90.38 361 ASN A CA 1
ATOM 2726 C C . ASN A 1 361 ? 14.368 11.982 -10.700 1.00 90.38 361 ASN A C 1
ATOM 2728 O O . ASN A 1 361 ? 15.051 11.376 -11.523 1.00 90.38 361 ASN A O 1
ATOM 2732 N N . GLY A 1 362 ? 14.595 11.917 -9.386 1.00 92.44 362 GLY A N 1
ATOM 2733 C CA . GLY A 1 362 ? 15.803 11.356 -8.789 1.00 92.44 362 GLY A CA 1
ATOM 2734 C C . GLY A 1 362 ? 16.924 12.390 -8.699 1.00 92.44 362 GLY A C 1
ATOM 2735 O O . GLY A 1 362 ? 16.899 13.428 -9.354 1.00 92.44 362 GLY A O 1
ATOM 2736 N N . GLY A 1 363 ? 17.928 12.094 -7.881 1.00 93.75 363 GLY A N 1
ATOM 2737 C CA . GLY A 1 363 ? 18.995 13.022 -7.531 1.00 93.75 363 GLY A CA 1
ATOM 2738 C C . GLY A 1 363 ? 18.572 13.995 -6.431 1.00 93.75 363 GLY A C 1
ATOM 2739 O O . GLY A 1 363 ? 17.706 13.693 -5.608 1.00 93.75 363 GLY A O 1
ATOM 2740 N N . TYR A 1 364 ? 19.216 15.159 -6.410 1.00 93.69 364 TYR A N 1
ATOM 2741 C CA . TYR A 1 364 ? 19.034 16.177 -5.380 1.00 93.69 364 TYR A CA 1
ATOM 2742 C C . TYR A 1 364 ? 18.742 17.530 -6.014 1.00 93.69 364 TYR A C 1
ATOM 2744 O O . TYR A 1 364 ? 19.398 17.922 -6.977 1.00 93.69 364 TYR A O 1
ATOM 2752 N N . VAL A 1 365 ? 17.774 18.240 -5.439 1.00 90.56 365 VAL A N 1
ATOM 2753 C CA . VAL A 1 365 ? 17.500 19.648 -5.741 1.00 90.56 365 VAL A CA 1
ATOM 2754 C C . VAL A 1 365 ? 18.650 20.505 -5.216 1.00 90.56 365 VAL A C 1
ATOM 2756 O O . VAL A 1 365 ? 19.127 21.407 -5.900 1.00 90.56 365 VAL A O 1
ATOM 2759 N N . THR A 1 366 ? 19.123 20.201 -4.007 1.00 86.50 366 THR A N 1
ATOM 2760 C CA . THR A 1 366 ? 20.280 20.853 -3.394 1.00 86.50 366 THR A CA 1
ATOM 2761 C C . THR A 1 366 ? 20.952 19.928 -2.385 1.00 86.50 366 THR A C 1
ATOM 2763 O O . THR A 1 366 ? 20.297 19.116 -1.736 1.00 86.50 366 THR A O 1
ATOM 2766 N N . THR A 1 367 ? 22.270 20.067 -2.254 1.00 92.44 367 THR A N 1
ATOM 2767 C CA . THR A 1 367 ? 23.097 19.376 -1.251 1.00 92.44 367 TH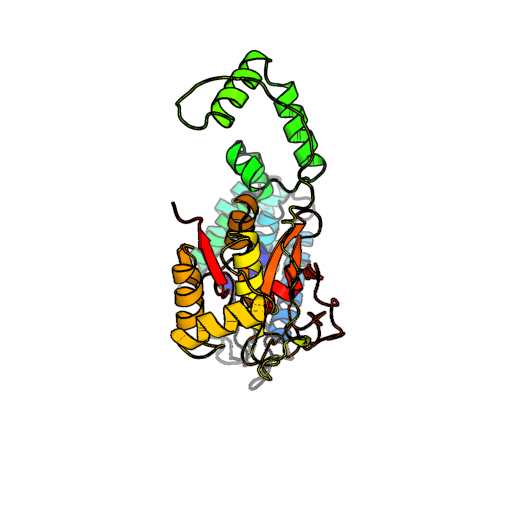R A CA 1
ATOM 2768 C C . THR A 1 367 ? 23.769 20.363 -0.293 1.00 92.44 367 THR A C 1
ATOM 2770 O O . THR A 1 367 ? 24.755 20.036 0.369 1.00 92.44 367 THR A O 1
ATOM 2773 N N . ALA A 1 368 ? 23.269 21.604 -0.225 1.00 83.00 368 ALA A N 1
ATOM 2774 C CA . ALA A 1 368 ? 23.776 22.609 0.703 1.00 83.00 368 ALA A CA 1
ATOM 2775 C C . ALA A 1 368 ? 23.631 22.131 2.159 1.00 83.00 368 ALA A C 1
ATOM 2777 O O . ALA A 1 368 ? 22.650 21.466 2.505 1.00 83.00 368 ALA A O 1
ATOM 2778 N N . ILE A 1 369 ? 24.584 22.485 3.025 1.00 83.81 369 ILE A N 1
ATOM 2779 C CA . ILE A 1 369 ? 24.541 22.127 4.451 1.00 83.81 369 ILE A CA 1
ATOM 2780 C C . ILE A 1 369 ? 23.219 22.625 5.057 1.00 83.81 369 ILE A C 1
ATOM 2782 O O . ILE A 1 369 ? 22.826 23.772 4.853 1.00 83.81 369 ILE A O 1
ATOM 2786 N N . GLY A 1 370 ? 22.514 21.741 5.767 1.00 81.88 370 GLY A N 1
ATOM 2787 C CA . GLY A 1 370 ? 21.201 22.023 6.365 1.00 81.88 370 GLY A CA 1
ATOM 2788 C C . GLY A 1 370 ? 20.000 21.806 5.438 1.00 81.88 370 GLY A C 1
ATOM 2789 O O . GLY A 1 370 ? 18.880 21.684 5.924 1.00 81.88 370 GLY A O 1
ATOM 2790 N N . SER A 1 371 ? 20.197 21.693 4.120 1.00 85.75 371 SER A N 1
ATOM 2791 C CA . SER A 1 371 ? 19.078 21.549 3.171 1.00 85.75 371 SER A CA 1
ATOM 2792 C C . SER A 1 371 ? 18.285 20.251 3.327 1.00 85.75 371 SER A C 1
ATOM 2794 O O . SER A 1 371 ? 17.128 20.196 2.931 1.00 85.75 371 SER A O 1
ATOM 2796 N N . GLY A 1 372 ? 18.873 19.217 3.927 1.00 93.81 372 GLY A N 1
ATOM 2797 C CA . GLY A 1 372 ? 18.208 17.947 4.193 1.00 93.81 372 GLY A CA 1
ATOM 2798 C C . GLY A 1 372 ? 17.490 17.874 5.542 1.00 93.81 372 GLY A C 1
ATOM 2799 O O . GLY A 1 372 ? 16.941 16.827 5.885 1.00 93.81 372 GLY A O 1
ATOM 2800 N N . GLU A 1 373 ? 17.458 18.959 6.320 1.00 94.62 373 GLU A N 1
ATOM 2801 C CA . GLU A 1 373 ? 16.785 18.979 7.617 1.00 94.62 373 GLU A CA 1
ATOM 2802 C C . GLU A 1 373 ? 15.255 18.945 7.456 1.00 94.62 373 GLU A C 1
ATOM 2804 O O . GLU A 1 373 ? 14.668 19.762 6.747 1.00 94.62 373 GLU A O 1
ATOM 2809 N N . ALA A 1 374 ? 14.596 18.018 8.161 1.00 92.19 374 ALA A N 1
ATOM 2810 C CA . ALA A 1 374 ? 13.141 17.915 8.307 1.00 92.19 374 ALA A CA 1
ATOM 2811 C C . ALA A 1 374 ? 12.346 17.983 6.984 1.00 92.19 374 ALA A C 1
ATOM 2813 O O . ALA A 1 374 ? 11.248 18.552 6.922 1.00 92.19 374 ALA A O 1
ATOM 2814 N N . GLN A 1 375 ? 12.881 17.354 5.941 1.00 96.81 375 GLN A N 1
ATOM 2815 C CA . GLN A 1 375 ? 12.294 17.274 4.612 1.00 96.81 375 GLN A CA 1
ATOM 2816 C C . GLN A 1 375 ? 10.984 16.494 4.599 1.00 96.81 375 GLN A C 1
ATOM 2818 O O . GLN A 1 375 ? 10.790 15.532 5.342 1.00 96.81 375 GLN A O 1
ATOM 2823 N N . ARG A 1 376 ? 10.060 16.899 3.724 1.00 95.38 376 ARG A N 1
ATOM 2824 C CA . ARG A 1 376 ? 8.727 16.292 3.608 1.00 95.38 376 ARG A CA 1
ATOM 2825 C C . ARG A 1 376 ? 8.687 15.283 2.479 1.00 95.38 376 ARG A C 1
ATOM 2827 O O . ARG A 1 376 ? 8.488 15.640 1.320 1.00 95.38 376 ARG A O 1
ATOM 2834 N N . TYR A 1 377 ? 8.821 14.010 2.819 1.00 97.31 377 TYR A N 1
ATOM 2835 C CA . TYR A 1 377 ? 8.845 12.936 1.835 1.00 97.31 377 TYR A CA 1
ATOM 2836 C C . TYR A 1 377 ? 7.472 12.282 1.741 1.00 97.31 377 TYR A C 1
ATOM 2838 O O . TYR A 1 377 ? 6.982 11.657 2.681 1.00 97.31 377 TYR A O 1
ATOM 2846 N N . SER A 1 378 ? 6.809 12.472 0.597 1.00 93.38 378 SER A N 1
ATOM 2847 C CA . SER A 1 378 ? 5.477 11.906 0.370 1.00 93.38 378 SER A CA 1
ATOM 2848 C C . SER A 1 378 ? 5.526 10.389 0.308 1.00 93.38 378 SER A C 1
ATOM 2850 O O . SER A 1 378 ? 6.364 9.824 -0.394 1.00 93.38 378 SER A O 1
ATOM 2852 N N . GLU A 1 379 ? 4.567 9.736 0.953 1.00 92.38 379 GLU A N 1
ATOM 2853 C CA . GLU A 1 379 ? 4.411 8.288 0.875 1.00 92.38 379 GLU A CA 1
ATOM 2854 C C . GLU A 1 379 ? 4.300 7.801 -0.577 1.00 92.38 379 GLU A C 1
ATOM 2856 O O . GLU A 1 379 ? 4.910 6.805 -0.952 1.00 92.38 379 GLU A O 1
ATOM 2861 N N . ARG A 1 380 ? 3.582 8.549 -1.426 1.00 90.94 380 ARG A N 1
ATOM 2862 C CA . ARG A 1 380 ? 3.382 8.215 -2.841 1.00 90.94 380 ARG A CA 1
ATOM 2863 C C . ARG A 1 380 ? 4.695 8.119 -3.623 1.00 90.94 380 ARG A C 1
ATOM 2865 O O . ARG A 1 380 ? 4.872 7.161 -4.372 1.00 90.94 380 ARG A O 1
ATOM 2872 N N . ASN A 1 381 ? 5.564 9.126 -3.512 1.00 92.00 381 ASN A N 1
ATOM 2873 C CA . ASN A 1 381 ? 6.773 9.198 -4.339 1.00 92.00 381 ASN A CA 1
ATOM 2874 C C . ASN A 1 381 ? 7.965 8.527 -3.656 1.00 92.00 381 ASN A C 1
ATOM 2876 O O . ASN A 1 381 ? 8.648 7.721 -4.278 1.00 92.00 381 ASN A O 1
ATOM 2880 N N . TRP A 1 382 ? 8.189 8.806 -2.371 1.00 97.25 382 TRP A N 1
ATOM 2881 C CA . TRP A 1 382 ? 9.288 8.188 -1.633 1.00 97.25 382 TRP A CA 1
ATOM 2882 C C . TRP A 1 382 ? 9.032 6.699 -1.376 1.00 97.25 382 TRP A C 1
ATOM 2884 O O . TRP A 1 382 ? 9.940 5.892 -1.542 1.00 97.25 382 TRP A O 1
ATOM 2894 N N . GLY A 1 383 ? 7.790 6.296 -1.085 1.00 95.25 383 GLY A N 1
ATOM 2895 C CA . GLY A 1 383 ? 7.459 4.891 -0.831 1.00 95.25 383 GLY A CA 1
ATOM 2896 C C . GLY A 1 383 ? 7.809 3.960 -1.996 1.00 95.25 383 GLY A C 1
ATOM 2897 O O . GLY A 1 383 ? 8.265 2.850 -1.755 1.00 95.25 383 GLY A O 1
ATOM 2898 N N . ARG A 1 384 ? 7.699 4.422 -3.251 1.00 93.31 384 ARG A N 1
ATOM 2899 C CA . ARG A 1 384 ? 8.128 3.661 -4.445 1.00 93.31 384 ARG A CA 1
ATOM 2900 C C . ARG A 1 384 ? 9.642 3.507 -4.563 1.00 93.31 384 ARG A C 1
ATOM 2902 O O . ARG A 1 384 ? 10.111 2.546 -5.157 1.00 93.31 384 ARG A O 1
ATOM 2909 N N . ARG A 1 385 ? 10.396 4.463 -4.023 1.00 95.88 385 ARG A N 1
ATOM 2910 C CA . ARG A 1 385 ? 11.863 4.433 -3.987 1.00 95.88 385 ARG A CA 1
ATOM 2911 C C . ARG A 1 385 ? 12.396 3.610 -2.820 1.00 95.88 385 ARG A C 1
ATOM 2913 O O . ARG A 1 385 ? 13.527 3.143 -2.878 1.00 95.88 385 ARG A O 1
ATOM 2920 N N . TRP A 1 386 ? 11.598 3.465 -1.765 1.00 97.31 386 TRP A N 1
ATOM 2921 C CA . TRP A 1 386 ? 11.929 2.676 -0.584 1.00 97.31 386 TRP A CA 1
ATOM 2922 C C . TRP A 1 386 ? 11.550 1.200 -0.739 1.00 97.31 386 TRP A C 1
ATOM 2924 O O . TRP A 1 386 ? 12.356 0.327 -0.447 1.00 97.31 386 TRP A O 1
ATOM 2934 N N . MET A 1 387 ? 10.345 0.923 -1.236 1.00 95.25 387 MET A N 1
ATOM 2935 C CA . MET A 1 387 ? 9.792 -0.422 -1.423 1.00 95.25 387 MET A CA 1
ATOM 2936 C C . MET A 1 387 ? 9.844 -0.830 -2.904 1.00 95.25 387 MET A C 1
ATOM 2938 O O . MET A 1 387 ? 8.810 -1.013 -3.551 1.00 95.25 387 MET A O 1
ATOM 2942 N N . VAL A 1 388 ? 11.056 -0.898 -3.461 1.00 87.88 388 VAL A N 1
ATOM 2943 C CA . VAL A 1 388 ? 11.294 -1.050 -4.912 1.00 87.88 388 VAL A CA 1
ATOM 2944 C C . VAL A 1 388 ? 10.823 -2.404 -5.443 1.00 87.88 388 VAL A C 1
ATOM 2946 O O . VAL A 1 388 ? 10.314 -2.479 -6.558 1.00 87.88 388 VAL A O 1
ATOM 2949 N N . GLU A 1 389 ? 10.918 -3.458 -4.633 1.00 88.38 389 GLU A N 1
ATOM 2950 C CA . GLU A 1 389 ? 10.483 -4.815 -4.998 1.00 88.38 389 GLU A CA 1
ATOM 2951 C C . GLU A 1 389 ? 8.986 -5.051 -4.712 1.00 88.38 389 GLU A C 1
ATOM 2953 O O . GLU A 1 389 ? 8.473 -6.153 -4.890 1.00 88.38 389 GLU A O 1
ATOM 2958 N N . GLY A 1 390 ? 8.259 -4.014 -4.281 1.00 86.25 390 GLY A N 1
ATOM 2959 C CA . GLY A 1 390 ? 6.842 -4.079 -3.929 1.00 86.25 390 GLY A CA 1
ATOM 2960 C C . GLY A 1 390 ? 6.579 -3.872 -2.439 1.00 86.25 390 GLY A C 1
ATOM 2961 O O . GLY A 1 390 ? 7.492 -3.665 -1.640 1.00 86.25 390 GLY A O 1
ATOM 2962 N N . ALA A 1 391 ? 5.304 -3.880 -2.051 1.00 87.25 391 ALA A N 1
ATOM 2963 C CA . ALA A 1 391 ? 4.894 -3.581 -0.680 1.00 87.25 391 ALA A CA 1
ATOM 2964 C C . ALA A 1 391 ? 5.571 -4.516 0.334 1.00 87.25 391 ALA A C 1
ATOM 2966 O O . ALA A 1 391 ? 5.529 -5.733 0.183 1.00 87.25 391 ALA A O 1
ATOM 2967 N N . GLY A 1 392 ? 6.163 -3.934 1.380 1.00 91.19 392 GLY A N 1
ATOM 2968 C CA . GLY A 1 392 ? 6.862 -4.703 2.406 1.00 91.19 392 GLY A CA 1
ATOM 2969 C C . GLY A 1 392 ? 8.299 -5.082 2.051 1.00 91.19 392 GLY A C 1
ATOM 2970 O O . GLY A 1 392 ? 8.835 -5.938 2.728 1.00 91.19 392 GLY A O 1
ATOM 2971 N N . SER A 1 393 ? 8.923 -4.484 1.029 1.00 94.12 393 SER A N 1
ATOM 2972 C CA . SER A 1 393 ? 10.344 -4.710 0.677 1.00 94.12 393 SER A CA 1
ATOM 2973 C C . SER A 1 393 ? 11.307 -3.633 1.207 1.00 94.12 393 SER A C 1
ATOM 2975 O O . SER A 1 393 ? 12.472 -3.574 0.819 1.00 94.12 393 SER A O 1
ATOM 2977 N N . GLY A 1 394 ? 10.825 -2.725 2.063 1.00 96.44 394 GLY A N 1
ATOM 2978 C CA . GLY A 1 394 ? 11.587 -1.547 2.474 1.00 96.44 394 GLY A CA 1
ATOM 2979 C C . GLY A 1 394 ? 12.801 -1.887 3.339 1.00 96.44 394 GLY A C 1
ATOM 2980 O O . GLY A 1 394 ? 12.696 -2.656 4.297 1.00 96.44 394 GLY A O 1
ATOM 2981 N N . TRP A 1 395 ? 13.950 -1.270 3.059 1.00 97.25 395 TRP A N 1
ATOM 2982 C CA . TRP A 1 395 ? 15.162 -1.429 3.870 1.00 97.25 395 TRP A CA 1
ATOM 2983 C C . TRP A 1 395 ? 15.175 -0.456 5.046 1.00 97.25 395 TRP A C 1
ATOM 2985 O O . TRP A 1 395 ? 14.991 0.750 4.867 1.00 97.25 395 TRP A O 1
ATOM 2995 N N . TRP A 1 396 ? 15.400 -0.954 6.258 1.00 98.19 396 TRP A N 1
ATOM 2996 C CA . TRP A 1 396 ? 15.411 -0.130 7.464 1.00 98.19 396 TRP A CA 1
ATOM 2997 C C . TRP A 1 396 ? 16.237 -0.751 8.587 1.00 98.19 396 TRP A C 1
ATOM 2999 O O . TRP A 1 396 ? 16.488 -1.958 8.617 1.00 98.19 396 TRP A O 1
ATOM 3009 N N . ILE A 1 397 ? 16.652 0.092 9.532 1.00 97.88 397 ILE A N 1
ATOM 3010 C CA . ILE A 1 397 ? 17.165 -0.354 10.823 1.00 97.88 397 ILE A CA 1
ATOM 3011 C C . ILE A 1 397 ? 16.033 -0.278 11.844 1.00 97.88 397 ILE A C 1
ATOM 3013 O O . ILE A 1 397 ? 15.574 0.798 12.233 1.00 97.88 397 ILE A O 1
ATOM 3017 N N . GLU A 1 398 ? 15.602 -1.444 12.307 1.00 97.38 398 GLU A N 1
ATOM 3018 C CA . GLU A 1 398 ? 14.724 -1.560 13.461 1.00 97.38 398 GLU A CA 1
ATOM 3019 C C . GLU A 1 398 ? 15.544 -1.292 14.723 1.00 97.38 398 GLU A C 1
ATOM 3021 O O . GLU A 1 398 ? 16.491 -2.030 15.016 1.00 97.38 398 GLU A O 1
ATOM 3026 N N . ILE A 1 399 ? 15.177 -0.251 15.474 1.00 94.50 399 ILE A N 1
ATOM 3027 C CA . ILE A 1 399 ? 15.812 0.096 16.743 1.00 94.50 399 ILE A CA 1
ATOM 3028 C C . ILE A 1 399 ? 14.807 -0.128 17.875 1.00 94.50 399 ILE A C 1
ATOM 3030 O O . ILE A 1 399 ? 13.601 0.082 17.763 1.00 94.50 399 ILE A O 1
ATOM 3034 N N . SER A 1 400 ? 15.297 -0.594 19.013 1.00 88.56 400 SER A N 1
ATOM 3035 C CA . SER A 1 400 ? 14.540 -0.601 20.257 1.00 88.56 400 SER A CA 1
ATOM 3036 C C . SER A 1 400 ? 15.425 -0.117 21.392 1.00 88.56 400 SER A C 1
ATOM 3038 O O . SER A 1 400 ? 16.642 -0.328 21.382 1.00 88.56 400 SER A O 1
ATOM 3040 N N . ALA A 1 401 ? 14.812 0.548 22.372 1.00 66.56 401 ALA A N 1
ATOM 3041 C CA . ALA A 1 401 ? 15.508 0.910 23.593 1.00 66.56 401 ALA A CA 1
ATOM 3042 C C . ALA A 1 401 ? 16.079 -0.369 24.235 1.00 66.56 401 ALA A C 1
ATOM 3044 O O . ALA A 1 401 ? 15.353 -1.338 24.479 1.00 66.56 401 ALA A O 1
ATOM 3045 N N . GLY A 1 402 ? 17.397 -0.394 24.441 1.00 59.59 402 GLY A N 1
ATOM 3046 C CA . GLY A 1 402 ? 18.016 -1.352 25.348 1.00 59.59 402 GLY A CA 1
ATOM 3047 C C . GLY A 1 402 ? 17.467 -1.119 26.754 1.00 59.59 402 GLY A C 1
ATOM 3048 O O . GLY A 1 402 ? 17.214 0.029 27.119 1.00 59.59 402 GLY A O 1
ATOM 3049 N N . THR A 1 403 ? 17.223 -2.211 27.477 1.00 43.75 403 THR A N 1
ATOM 3050 C CA . THR A 1 403 ? 16.881 -2.203 28.908 1.00 43.75 403 THR A CA 1
ATOM 3051 C C . THR A 1 403 ? 17.893 -1.419 29.718 1.00 43.75 403 THR A C 1
ATOM 3053 O O . THR A 1 403 ? 19.097 -1.570 29.396 1.00 43.75 403 THR A O 1
#